Protein AF-Q2SE18-F1 (afdb_monomer)

pLDDT: mean 70.09, std 22.07, range [22.69, 97.19]

Secondary structure (DSSP, 8-state):
--------------------------TTTGGGS--EEEEEEEEETTS-B-TT-EEEEEETTT--EEEEE--TTSEEEEEEE-S-EEEEEESPPP-HHHHHHHHHHHHHHHHHHHHHHHHHHHHHHHHHHTS-HHHHHHHHHHHHHHHTTSS---SSSTTS---SS--HHHHHHHHHHHHHTS-BTTB-HHHHHHHHHS-HHHHHHHHHHTTS-TTT--HHHHHHHHHHHHHHHT-HHHHHHHHHHHHHHHHHS-TTTGGGPPP--HHHHHHHHHHHHHTTT---SSS-TTTGGGHHHHHHHHHHHHHHHHHHHHHHT-EEEEEETTSEEEEEEPPPPP-PPPPTTSS-S---S---S--PPPP---------------PPP-----TTSEEE--SS---TTSSPEEEE-GGG-EEEE-SSTTEEEEESSSS-EEEEEEEETTEEEEEE--B-TTS-EEEETTS--HHHHHHHHHHHHHHHHH-TT---SEEEEE--HHHHHHHHHHHHHHHHT-TT--S-HHHHHHHHHHTSHHHHHHHHTT--EEEEEEEEEEEEEEEETTS-EEEEEEEEEEEEEEEE---

Sequence (583 aa):
MSGKSDAIDAKAESQSGNVDDLAGACPLQKALEDKHTLDLLCELQNSQPAAGLPYKVTVVTDGSVHTGVLGSDGAAKLSDLPASEVEAEFGEAPDEAAISAARGQIASALEEILKEEKEEAAKRDEEFSKLNILQKKTDLENRVAKGIFDAGVGMLEFLDNVLELASPTEVLNRAIKTSWESYNTETDDWKSDFIKNFDKSNHDALVKALGFDPNMVTPELIAEAQEIASFIYEDEETQTILASFAKEFATSQHITELAEFAGGGAFEIVLAALLASATGGVGAAGMAVSKARLMPKLAKLGELLRNLAKQLKKKYRFIKKKGSTNGSVEAKLNKPASVEAPSISEVTDGETVAEVSGVEPSSDLIYGSGSGGSNKLGEPPQNKVTTKDFELLHKKGKDTSELESVVVSKEDLIIKEMGDPRDIEVKIDDKNVLGNIAVYDHGPEFVIENITDDEKVIRLKDSESITDFFLELGIDKYKSIMGVDVDPPNMNGSLMSKNSDNFKREYIAIKLNNSEGFLDEGEAMREAIKKMSFGRARERLGYSEFDFEVFKKEDVYIKMKDGSVEVVEDVPSKFRIISKKPQ

Solvent-accessible surface area (backbone atoms only — not comparable to full-atom values): 33297 Å² total; per-residue (Å²): 135,87,88,79,90,81,88,87,83,89,82,88,83,88,82,89,77,81,92,87,84,78,95,66,78,60,76,80,66,67,74,75,69,61,64,21,36,34,41,38,39,33,26,34,73,87,69,44,51,39,45,63,41,37,35,39,36,37,34,68,82,81,64,49,75,48,74,54,57,22,36,86,76,6,32,43,77,48,67,77,35,68,86,34,48,31,42,39,33,36,34,58,80,55,58,65,67,59,43,53,51,37,51,52,52,44,50,53,52,50,49,53,52,46,51,57,42,42,54,49,24,51,53,46,50,57,56,49,67,73,41,52,73,67,53,43,47,49,52,41,49,53,39,50,65,46,27,78,72,28,27,25,71,39,55,68,56,76,77,60,82,83,74,102,54,88,42,56,52,52,54,46,36,49,18,47,58,68,12,56,72,62,51,50,97,88,57,68,63,21,49,58,43,26,50,73,56,49,51,70,68,55,49,44,49,42,34,44,52,62,12,33,40,48,91,66,54,53,66,65,56,55,44,50,25,50,55,38,27,16,46,39,70,74,30,66,70,59,43,52,49,50,52,50,46,42,53,52,44,65,75,39,50,38,86,63,50,48,59,33,33,48,36,84,46,66,50,50,55,41,37,53,13,39,52,22,35,74,34,73,49,70,38,52,81,29,49,50,78,87,56,58,77,49,23,65,56,31,17,51,43,20,54,43,50,54,54,37,30,56,43,45,52,34,43,54,48,39,45,79,46,74,42,42,50,71,38,68,42,78,48,71,38,66,70,71,63,82,67,70,64,84,53,93,79,73,77,77,72,88,76,74,99,76,80,93,73,93,78,86,88,81,87,86,86,88,82,90,81,85,90,83,85,92,85,85,91,75,88,69,81,78,78,73,57,45,65,84,46,43,43,80,65,61,97,81,67,77,71,67,89,76,39,55,71,45,74,42,52,79,86,57,48,45,77,40,75,48,99,49,88,52,28,37,41,38,21,65,50,102,78,35,59,38,34,39,34,40,50,49,98,68,18,30,36,39,40,59,42,57,52,38,89,86,59,31,35,61,41,40,72,80,77,52,50,67,62,47,55,52,54,52,52,33,50,54,50,38,12,74,74,74,35,86,87,46,76,63,67,26,53,33,32,44,66,40,72,70,54,35,52,54,35,44,40,39,33,47,27,49,52,72,63,37,81,86,65,82,63,55,71,70,57,42,49,46,57,16,38,52,76,34,72,72,32,44,45,34,41,76,74,48,27,66,43,70,48,74,51,78,77,38,60,41,70,43,45,30,37,36,79,89,68,50,76,47,77,45,70,75,37,74,68,38,44,41,40,42,22,23,54,77,131

Organism: Hahella chejuensis (strain KCTC 2396) (NCBI:txid349521)

Foldseek 3Di:
DDDDDDDDDDDDDDDDDDDDDDPPDDPVVVQQPPKFKEKEAEAAPVRQAPFQWKKWKAFPPPRDIDIDGAHNRNMDMDIRDGWGKMKMKTFDDFPVVLLVVLLVVLLVLLVVVLVVLLVVLVVVCVVLVPDDPVRNVVLLVVLLVLLQQFFADADVCLVFDDDDDCDLLNLLLVLLVQLCVVDTLRDPSSLVSSLVSQDLVSQCRVCSRRQFHSVQDDSSLLVVLQLLLLLQVVVVSSQVSQVVSQVSSCVSHHPSCNSNHHHRDSSSLLSQLSSLQSNVLPGRPRHDPVCSVCSVSSNVSNVSSSSSSVSSSSVQRIDIDMDTTNYYDYYYRYDGDGDRDDDSPPPPDDDDPPPPPDDDDDDDDDDYDDDDDDDDDDPDPPPQFALVQKDFDDPDDDDLVPAAADEDAPVLWDWDQDPDNQKIWIANDPQGTQWIWGADLQFIETDGHQAGPVGYGYDYPPNDDPLLVRQVVRQCSNCVVVHVPDGHQKYKYKDDDVRLVQLLSQLVSLVVNPVVPPDDSQRSSLRSCCPDPNQVSCVVVQQNDKDKDQDDFGWIWMQGPVRDIDIDGGRRRIIMIITGHDD

Structure (mmCIF, N/CA/C/O backbone):
data_AF-Q2SE18-F1
#
_entry.id   AF-Q2SE18-F1
#
loop_
_atom_site.group_PDB
_atom_site.id
_atom_site.type_symbol
_atom_site.label_atom_id
_atom_site.label_alt_id
_atom_site.label_comp_id
_atom_site.label_asym_id
_atom_site.label_entity_id
_atom_site.label_seq_id
_atom_site.pdbx_PDB_ins_code
_atom_site.Cartn_x
_atom_site.Cartn_y
_atom_site.Cartn_z
_atom_site.occupancy
_atom_site.B_iso_or_equiv
_atom_site.auth_seq_id
_atom_site.auth_comp_id
_atom_site.auth_asym_id
_atom_site.auth_atom_id
_atom_site.pdbx_PDB_model_num
ATOM 1 N N . MET A 1 1 ? -8.533 25.239 -79.981 1.00 34.03 1 MET A N 1
ATOM 2 C CA . MET A 1 1 ? -8.960 24.356 -81.088 1.00 34.03 1 MET A CA 1
ATOM 3 C C . MET A 1 1 ? -7.981 24.520 -82.236 1.00 34.03 1 MET A C 1
ATOM 5 O O . MET A 1 1 ? -7.644 25.649 -82.552 1.00 34.03 1 MET A O 1
ATOM 9 N N . SER A 1 2 ? -7.590 23.392 -82.831 1.00 35.59 2 SER A N 1
ATOM 10 C CA . SER A 1 2 ? -6.706 23.224 -83.994 1.00 35.59 2 SER A CA 1
ATOM 11 C C . SER A 1 2 ? -5.210 23.461 -83.764 1.00 35.59 2 SER A C 1
ATOM 13 O O . SER A 1 2 ? -4.740 24.590 -83.707 1.00 35.59 2 SER A O 1
ATOM 15 N N . GLY A 1 3 ? -4.474 22.352 -83.664 1.00 32.09 3 GLY A N 1
ATOM 16 C CA . GLY A 1 3 ? -3.020 22.306 -83.787 1.00 32.09 3 GLY A CA 1
ATOM 17 C C . GLY A 1 3 ? -2.552 21.894 -85.187 1.00 32.09 3 GLY A C 1
ATOM 18 O O . GLY A 1 3 ? -3.377 21.660 -86.070 1.00 32.09 3 GLY A O 1
ATOM 19 N N . LYS A 1 4 ? -1.223 21.814 -85.332 1.00 33.81 4 LYS A N 1
ATOM 20 C CA . LYS A 1 4 ? -0.371 20.967 -86.209 1.00 33.81 4 LYS A CA 1
ATOM 21 C C . LYS A 1 4 ? 1.010 21.651 -86.265 1.00 33.81 4 LYS A C 1
ATOM 23 O O . LYS A 1 4 ? 1.062 22.854 -86.473 1.00 33.81 4 LYS A O 1
ATOM 28 N N . SER A 1 5 ? 2.091 21.022 -85.797 1.00 30.45 5 SER A N 1
ATOM 29 C CA . SER A 1 5 ? 2.875 19.962 -86.466 1.00 30.45 5 SER A CA 1
ATOM 30 C C . SER A 1 5 ? 3.482 20.463 -87.778 1.00 30.45 5 SER A C 1
ATOM 32 O O . SER A 1 5 ? 2.752 20.628 -88.747 1.00 30.45 5 SER A O 1
ATOM 34 N N . ASP A 1 6 ? 4.778 20.782 -87.797 1.00 31.67 6 ASP A N 1
ATOM 35 C CA . ASP A 1 6 ? 5.814 19.894 -88.351 1.00 31.67 6 ASP A CA 1
ATOM 36 C C . ASP A 1 6 ? 7.184 20.593 -88.415 1.00 31.67 6 ASP A C 1
ATOM 38 O O . ASP A 1 6 ? 7.302 21.792 -88.660 1.00 31.67 6 ASP A O 1
ATOM 42 N N . ALA A 1 7 ? 8.210 19.794 -88.123 1.00 35.56 7 ALA A N 1
ATOM 43 C CA . ALA A 1 7 ? 9.632 20.096 -88.215 1.00 35.56 7 ALA A CA 1
ATOM 44 C C . ALA A 1 7 ? 10.076 20.382 -89.663 1.00 35.56 7 ALA A C 1
ATOM 46 O O . ALA A 1 7 ? 9.323 20.084 -90.584 1.00 35.56 7 ALA A O 1
ATOM 47 N N . ILE A 1 8 ? 11.311 20.882 -89.851 1.00 30.02 8 ILE A N 1
ATOM 48 C CA . ILE A 1 8 ? 12.308 20.357 -90.815 1.00 30.02 8 ILE A CA 1
ATOM 49 C C . ILE A 1 8 ? 13.600 21.211 -90.813 1.00 30.02 8 ILE A C 1
ATOM 51 O O . ILE A 1 8 ? 13.575 22.433 -90.928 1.00 30.02 8 ILE A O 1
ATOM 55 N N . ASP A 1 9 ? 14.704 20.469 -90.703 1.00 30.05 9 ASP A N 1
ATOM 56 C CA . ASP A 1 9 ? 16.079 20.646 -91.188 1.00 30.05 9 ASP A CA 1
ATOM 57 C C . ASP A 1 9 ? 17.045 21.719 -90.663 1.00 30.05 9 ASP A C 1
ATOM 59 O O . ASP A 1 9 ? 17.096 22.876 -91.074 1.00 30.05 9 ASP A O 1
ATOM 63 N N . ALA A 1 10 ? 17.983 21.183 -89.877 1.00 31.09 10 ALA A N 1
ATOM 64 C CA . ALA A 1 10 ? 19.371 21.595 -89.784 1.00 31.09 10 ALA A CA 1
ATOM 65 C C . ALA A 1 10 ? 20.212 21.079 -90.975 1.00 31.09 10 ALA A C 1
ATOM 67 O O . ALA A 1 10 ? 20.102 19.922 -91.383 1.00 31.09 10 ALA A O 1
ATOM 68 N N . LYS A 1 11 ? 21.147 21.914 -91.447 1.00 30.80 11 LYS A N 1
ATOM 69 C CA . LYS A 1 11 ? 22.399 21.527 -92.128 1.00 30.80 11 LYS A CA 1
ATOM 70 C C . LYS A 1 11 ? 23.407 22.662 -91.882 1.00 30.80 11 LYS A C 1
ATOM 72 O O . LYS A 1 11 ? 23.188 23.775 -92.336 1.00 30.80 11 LYS A O 1
ATOM 77 N N . ALA A 1 12 ? 24.277 22.520 -90.885 1.00 29.22 12 ALA A N 1
ATOM 78 C CA . ALA A 1 12 ? 25.646 22.003 -90.978 1.00 29.22 12 ALA A CA 1
ATOM 79 C C . ALA A 1 12 ? 26.629 22.987 -91.636 1.00 29.22 12 ALA A C 1
ATOM 81 O O . ALA A 1 12 ? 26.709 23.063 -92.857 1.00 29.22 12 ALA A O 1
ATOM 82 N N . GLU A 1 13 ? 27.454 23.626 -90.806 1.00 30.12 13 GLU A N 1
ATOM 83 C CA . GLU A 1 13 ? 28.823 23.991 -91.164 1.00 30.12 13 GLU A CA 1
ATOM 84 C C . GLU A 1 13 ? 29.761 23.477 -90.071 1.00 30.12 13 GLU A C 1
ATOM 86 O O . GLU A 1 13 ? 29.653 23.814 -88.894 1.00 30.12 13 GLU A O 1
ATOM 91 N N . SER A 1 14 ? 30.643 22.576 -90.492 1.00 29.00 14 SER A N 1
ATOM 92 C CA . SER A 1 14 ? 31.738 22.015 -89.721 1.00 29.00 14 SER A CA 1
ATOM 93 C C . SER A 1 14 ? 32.916 22.982 -89.712 1.00 29.00 14 SER A C 1
ATOM 95 O O . SER A 1 14 ? 33.366 23.386 -90.787 1.00 29.00 14 SER A O 1
ATOM 97 N N . GLN A 1 15 ? 33.521 23.217 -88.551 1.00 30.86 15 GLN A N 1
ATOM 98 C CA . GLN A 1 15 ? 34.961 23.447 -88.494 1.00 30.86 15 GLN A CA 1
ATOM 99 C C . GLN A 1 15 ? 35.594 22.577 -87.413 1.00 30.86 15 GLN A C 1
ATOM 101 O O . GLN A 1 15 ? 35.163 22.518 -86.267 1.00 30.86 15 GLN A O 1
ATOM 106 N N . SER A 1 16 ? 36.596 21.851 -87.888 1.00 31.84 16 SER A N 1
ATOM 107 C CA . SER A 1 16 ? 37.464 20.894 -87.230 1.00 31.84 16 SER A CA 1
ATOM 108 C C . SER A 1 16 ? 38.413 21.549 -86.230 1.00 31.84 16 SER A C 1
ATOM 110 O O . SER A 1 16 ? 39.055 22.546 -86.559 1.00 31.84 16 SER A O 1
ATOM 112 N N . GLY A 1 17 ? 38.618 20.894 -85.091 1.00 30.86 17 GLY A N 1
ATOM 113 C CA . GLY A 1 17 ? 39.762 21.131 -84.216 1.00 30.86 17 GLY A CA 1
ATOM 114 C C . GLY A 1 17 ? 39.850 20.070 -83.121 1.00 30.86 17 GLY A C 1
ATOM 115 O O . GLY A 1 17 ? 39.008 20.071 -82.233 1.00 30.86 17 GLY A O 1
ATOM 116 N N . ASN A 1 18 ? 40.826 19.162 -83.271 1.00 32.34 18 ASN A N 1
ATOM 117 C CA . ASN A 1 18 ? 41.498 18.282 -82.289 1.00 32.34 18 ASN A CA 1
ATOM 118 C C . ASN A 1 18 ? 40.943 18.334 -80.851 1.00 32.34 18 ASN A C 1
ATOM 120 O O . ASN A 1 18 ? 40.978 19.386 -80.226 1.00 32.34 18 ASN A O 1
ATOM 124 N N . VAL A 1 19 ? 40.350 17.277 -80.285 1.00 39.88 19 VAL A N 1
ATOM 125 C CA . VAL A 1 19 ? 40.948 15.983 -79.867 1.00 39.88 19 VAL A CA 1
ATOM 126 C C . VAL A 1 19 ? 42.275 16.163 -79.125 1.00 39.88 19 VAL A C 1
ATOM 128 O O . VAL A 1 19 ? 43.326 16.198 -79.754 1.00 39.88 19 VAL A O 1
ATOM 131 N N . ASP A 1 20 ? 42.145 16.336 -77.807 1.00 38.69 20 ASP A N 1
ATOM 132 C CA . ASP A 1 20 ? 43.075 15.993 -76.713 1.00 38.69 20 ASP A CA 1
ATOM 133 C C . ASP A 1 20 ? 43.130 17.108 -75.663 1.00 38.69 20 ASP A C 1
ATOM 135 O O . ASP A 1 20 ? 44.089 17.865 -75.586 1.00 38.69 20 ASP A O 1
ATOM 139 N N . ASP A 1 21 ? 42.065 17.232 -74.872 1.00 40.44 21 ASP A N 1
ATOM 140 C CA . ASP A 1 21 ? 42.146 17.384 -73.415 1.00 40.44 21 ASP A CA 1
ATOM 141 C C . ASP A 1 21 ? 40.728 17.417 -72.832 1.00 40.44 21 ASP A C 1
ATOM 143 O O . ASP A 1 21 ? 39.767 17.697 -73.544 1.00 40.44 21 ASP A O 1
ATOM 147 N N . LEU A 1 22 ? 40.608 17.174 -71.526 1.00 37.28 22 LEU A N 1
ATOM 148 C CA . LEU A 1 22 ? 39.368 17.082 -70.731 1.00 37.28 22 LEU A CA 1
ATOM 149 C C . LEU A 1 22 ? 38.797 15.664 -70.570 1.00 37.28 22 LEU A C 1
ATOM 151 O O . LEU A 1 22 ? 37.601 15.412 -70.712 1.00 37.28 22 LEU A O 1
ATOM 155 N N . ALA A 1 23 ? 39.641 14.770 -70.054 1.00 42.19 23 ALA A N 1
ATOM 156 C CA . ALA A 1 23 ? 39.203 13.841 -69.013 1.00 42.19 23 ALA A CA 1
ATOM 157 C C . ALA A 1 23 ? 38.826 14.635 -67.740 1.00 42.19 23 ALA A C 1
ATOM 159 O O . ALA A 1 23 ? 39.542 14.643 -66.744 1.00 42.19 23 ALA A O 1
ATOM 160 N N . GLY A 1 24 ? 37.708 15.357 -67.795 1.00 37.97 24 GLY A N 1
ATOM 161 C CA . GLY A 1 24 ? 37.072 15.999 -66.651 1.00 37.97 24 GLY A CA 1
ATOM 162 C C . GLY A 1 24 ? 35.844 15.195 -66.259 1.00 37.97 24 GLY A C 1
ATOM 163 O O . GLY A 1 24 ? 34.726 15.582 -66.587 1.00 37.97 24 GLY A O 1
ATOM 164 N N . ALA A 1 25 ? 36.050 14.046 -65.609 1.00 37.94 25 ALA A N 1
ATOM 165 C CA . ALA A 1 25 ? 34.957 13.311 -64.986 1.00 37.94 25 ALA A CA 1
ATOM 166 C C . ALA A 1 25 ? 34.200 14.261 -64.043 1.00 37.94 25 ALA A C 1
ATOM 168 O O . ALA A 1 25 ? 34.793 14.895 -63.168 1.00 37.94 25 ALA A O 1
ATOM 169 N N . CYS A 1 26 ? 32.895 14.386 -64.268 1.00 35.38 26 CYS A N 1
ATOM 170 C CA . CYS A 1 26 ? 31.994 15.202 -63.469 1.00 35.38 26 CYS A CA 1
ATOM 171 C C . CYS A 1 26 ? 32.132 14.827 -61.973 1.00 35.38 26 CYS A C 1
ATOM 173 O O . CYS A 1 26 ? 32.030 13.640 -61.649 1.00 35.38 26 CYS A O 1
ATOM 175 N N . PRO A 1 27 ? 32.314 15.786 -61.040 1.00 45.44 27 PRO A N 1
ATOM 176 C CA . PRO A 1 27 ? 32.436 15.496 -59.604 1.00 45.44 27 PRO A CA 1
ATOM 177 C C . PRO A 1 27 ? 31.216 14.774 -59.009 1.00 45.44 27 PRO A C 1
ATOM 179 O O . PRO A 1 27 ? 31.317 14.158 -57.954 1.00 45.44 27 PRO A O 1
ATOM 182 N N . LEU A 1 28 ? 30.075 14.809 -59.704 1.00 43.00 28 LEU A N 1
ATOM 183 C CA . LEU A 1 28 ? 28.833 14.146 -59.303 1.00 43.00 28 LEU A CA 1
ATOM 184 C C . LEU A 1 28 ? 28.820 12.631 -59.542 1.00 43.00 28 LEU A C 1
ATOM 186 O O . LEU A 1 28 ? 27.949 11.957 -59.006 1.00 43.00 28 LEU A O 1
ATOM 190 N N . GLN A 1 29 ? 29.768 12.078 -60.304 1.00 40.28 29 GLN A N 1
ATOM 191 C CA . GLN A 1 29 ? 29.833 10.632 -60.556 1.00 40.28 29 GLN A CA 1
ATOM 192 C C . GLN A 1 29 ? 30.810 9.903 -59.626 1.00 40.28 29 GLN A C 1
ATOM 194 O O . GLN A 1 29 ? 30.712 8.694 -59.469 1.00 40.28 29 GLN A O 1
ATOM 199 N N . LYS A 1 30 ? 31.705 10.639 -58.951 1.00 4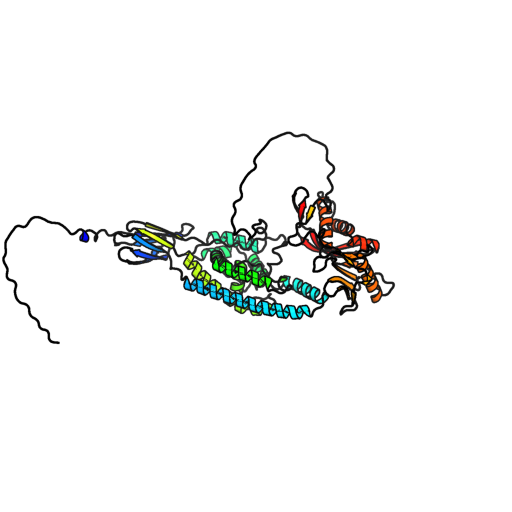0.31 30 LYS A N 1
ATOM 200 C CA . LYS A 1 30 ? 32.678 10.078 -58.000 1.00 40.31 30 LYS A CA 1
ATOM 201 C C . LYS A 1 30 ? 32.154 9.987 -56.560 1.00 40.31 30 LYS A C 1
ATOM 203 O O . LYS A 1 30 ? 32.748 9.297 -55.748 1.00 40.31 30 LYS A O 1
ATOM 208 N N . ALA A 1 31 ? 31.031 10.643 -56.257 1.00 44.34 31 ALA A N 1
ATOM 209 C CA . ALA A 1 31 ? 30.333 10.526 -54.972 1.00 44.34 31 ALA A CA 1
ATOM 210 C C . ALA A 1 31 ? 29.374 9.314 -54.901 1.00 44.34 31 ALA A C 1
ATOM 212 O O . ALA A 1 31 ? 28.753 9.087 -53.870 1.00 44.34 31 ALA A O 1
ATOM 213 N N . LEU A 1 32 ? 29.239 8.550 -55.994 1.00 46.44 32 LEU A N 1
ATOM 214 C CA . LEU A 1 32 ? 28.319 7.412 -56.127 1.00 46.44 32 LEU A CA 1
ATOM 215 C C . LEU A 1 32 ? 28.991 6.036 -55.943 1.00 46.44 32 LEU A C 1
ATOM 217 O O . LEU A 1 32 ? 28.312 5.022 -56.077 1.00 46.44 32 LEU A O 1
ATOM 221 N N . GLU A 1 33 ? 30.292 5.975 -55.631 1.00 50.16 33 GLU A N 1
ATOM 222 C CA . GLU A 1 33 ? 31.029 4.700 -55.505 1.00 50.16 33 GLU A CA 1
ATOM 223 C C . GLU A 1 33 ? 31.649 4.423 -54.127 1.00 50.16 33 GLU A C 1
ATOM 225 O O . GLU A 1 33 ? 32.051 3.285 -53.879 1.00 50.16 33 GLU A O 1
ATOM 230 N N . ASP A 1 34 ? 31.650 5.379 -53.194 1.00 62.16 34 ASP A N 1
ATOM 231 C CA . ASP A 1 34 ? 32.067 5.104 -51.815 1.00 62.16 34 ASP A CA 1
ATOM 232 C C . ASP A 1 34 ? 30.908 4.441 -51.059 1.00 62.16 34 ASP A C 1
ATOM 234 O O . ASP A 1 34 ? 30.112 5.074 -50.367 1.00 62.16 34 ASP A O 1
ATOM 238 N N . LYS A 1 35 ? 30.788 3.125 -51.248 1.00 81.00 35 LYS A N 1
ATOM 239 C CA . LYS A 1 35 ? 29.890 2.259 -50.482 1.00 81.00 35 LYS A CA 1
ATOM 240 C C . LYS A 1 35 ? 30.351 2.232 -49.032 1.00 81.00 35 LYS A C 1
ATOM 242 O O . LYS A 1 35 ? 31.395 1.661 -48.718 1.00 81.00 35 LYS A O 1
ATOM 247 N N . HIS A 1 36 ? 29.570 2.838 -48.153 1.00 91.50 36 HIS A N 1
ATOM 248 C CA . HIS A 1 36 ? 29.838 2.835 -46.727 1.00 91.50 36 HIS A CA 1
ATOM 249 C C . HIS A 1 36 ? 29.135 1.666 -46.029 1.00 91.50 36 HIS A C 1
ATOM 251 O O . HIS A 1 36 ? 28.137 1.119 -46.510 1.00 91.50 36 HIS A O 1
ATOM 257 N N . THR A 1 37 ? 29.652 1.297 -44.861 1.00 93.69 37 THR A N 1
ATOM 258 C CA . THR A 1 37 ? 29.020 0.333 -43.950 1.00 93.69 37 THR A CA 1
ATOM 259 C C . THR A 1 37 ? 28.543 1.022 -42.682 1.00 93.69 37 THR A C 1
ATOM 261 O O . THR A 1 37 ? 29.064 2.067 -42.319 1.00 93.69 37 THR A O 1
ATOM 264 N N . LEU A 1 38 ? 27.586 0.447 -41.969 1.00 96.12 38 LEU A N 1
ATOM 265 C CA . LEU A 1 38 ? 27.202 0.900 -40.635 1.00 96.12 38 LEU A CA 1
ATOM 266 C C . LEU A 1 38 ? 27.109 -0.315 -39.724 1.00 96.12 38 LEU A C 1
ATOM 268 O O . LEU A 1 38 ? 26.364 -1.248 -40.030 1.00 96.12 38 LEU A O 1
ATOM 272 N N . ASP A 1 39 ? 27.844 -0.277 -38.621 1.00 96.50 39 ASP A N 1
ATOM 273 C CA . ASP A 1 39 ? 27.734 -1.281 -37.572 1.00 96.50 39 ASP A CA 1
ATOM 274 C C . ASP A 1 39 ? 26.737 -0.776 -36.512 1.00 96.50 39 ASP A C 1
ATOM 276 O O . ASP A 1 39 ? 26.761 0.384 -36.098 1.00 96.50 39 ASP A O 1
ATOM 280 N N . LEU A 1 40 ? 25.806 -1.636 -36.114 1.00 97.19 40 LEU A N 1
ATOM 281 C CA . LEU A 1 40 ? 24.845 -1.399 -35.042 1.00 97.19 40 LEU A CA 1
ATOM 282 C C . LEU A 1 40 ? 25.163 -2.370 -33.916 1.00 97.19 40 LEU A C 1
ATOM 284 O O . LEU A 1 40 ? 25.299 -3.565 -34.176 1.00 97.19 40 LEU A O 1
ATOM 288 N N . LEU A 1 41 ? 25.225 -1.874 -32.685 1.00 95.69 41 LEU A N 1
ATOM 289 C CA . LEU A 1 41 ? 25.417 -2.692 -31.493 1.00 95.69 41 LEU A CA 1
ATOM 290 C C . LEU A 1 41 ? 24.429 -2.254 -30.417 1.00 95.69 41 LEU A C 1
ATOM 292 O O . LEU A 1 41 ? 24.335 -1.067 -30.096 1.00 95.69 41 LEU A O 1
ATOM 296 N N . CYS A 1 42 ? 23.706 -3.208 -29.841 1.00 94.00 42 CYS A N 1
ATOM 297 C CA . CYS A 1 42 ? 22.885 -2.950 -28.672 1.00 94.00 42 CYS A CA 1
ATOM 298 C C . CYS A 1 42 ? 23.104 -4.003 -27.590 1.00 94.00 42 CYS A C 1
ATOM 300 O O . CYS A 1 42 ? 22.991 -5.208 -27.822 1.00 94.00 42 CYS A O 1
ATOM 302 N N . GLU A 1 43 ? 23.382 -3.516 -26.386 1.00 92.69 43 GLU A N 1
ATOM 303 C CA . GLU A 1 43 ? 23.534 -4.328 -25.186 1.00 92.69 43 GLU A CA 1
ATOM 304 C C . GLU A 1 43 ? 22.424 -4.031 -24.176 1.00 92.69 43 GLU A C 1
ATOM 306 O O . GLU A 1 43 ? 21.824 -2.956 -24.150 1.00 92.69 43 GLU A O 1
ATOM 311 N N . LEU A 1 44 ? 22.180 -4.990 -23.295 1.00 87.31 44 LEU A N 1
ATOM 312 C CA . LEU A 1 44 ? 21.359 -4.840 -22.103 1.00 87.31 44 LEU A CA 1
ATOM 313 C C . LEU A 1 44 ? 22.176 -4.175 -20.984 1.00 87.31 44 LEU A C 1
ATOM 315 O O . LEU A 1 44 ? 23.404 -4.072 -21.048 1.00 87.31 44 LEU A O 1
ATOM 319 N N . GLN A 1 45 ? 21.519 -3.733 -19.909 1.00 82.25 45 GLN A N 1
ATOM 320 C CA . GLN A 1 45 ? 22.203 -3.053 -18.803 1.00 82.25 45 GLN A CA 1
ATOM 321 C C . GLN A 1 45 ? 23.338 -3.887 -18.178 1.00 82.25 45 GLN A C 1
ATOM 323 O O . GLN A 1 45 ? 24.375 -3.335 -17.797 1.00 82.25 45 GLN A O 1
ATOM 328 N N . ASN A 1 46 ? 23.163 -5.209 -18.133 1.00 79.12 46 ASN A N 1
ATOM 329 C CA . ASN A 1 46 ? 24.133 -6.194 -17.649 1.00 79.12 46 ASN A CA 1
ATOM 330 C C . ASN A 1 46 ? 25.219 -6.562 -18.689 1.00 79.12 46 ASN A C 1
ATOM 332 O O . ASN A 1 46 ? 25.955 -7.522 -18.476 1.00 79.12 46 ASN A O 1
ATOM 336 N N . SER A 1 47 ? 25.313 -5.822 -19.803 1.00 84.94 47 SER A N 1
ATOM 337 C CA . SER A 1 47 ? 26.241 -6.055 -20.920 1.00 84.94 47 SER A CA 1
ATOM 338 C C . SER A 1 47 ? 26.051 -7.382 -21.661 1.00 84.94 47 SER A C 1
ATOM 340 O O . SER A 1 47 ? 26.920 -7.810 -22.417 1.00 84.94 47 SER A O 1
ATOM 342 N N . GLN A 1 48 ? 24.898 -8.035 -21.493 1.00 87.69 48 GLN A N 1
ATOM 343 C CA . GLN A 1 48 ? 24.493 -9.107 -22.397 1.00 87.69 48 GLN A CA 1
ATOM 344 C C . GLN A 1 48 ? 23.993 -8.537 -23.733 1.00 87.69 48 GLN A C 1
ATOM 346 O O . GLN A 1 48 ? 23.463 -7.424 -23.762 1.00 87.69 48 GLN A O 1
ATOM 351 N N . PRO A 1 49 ? 24.103 -9.290 -24.838 1.00 90.69 49 PRO A N 1
ATOM 352 C CA . PRO A 1 49 ? 23.616 -8.823 -26.128 1.00 90.69 49 PRO A CA 1
ATOM 353 C C . PRO A 1 49 ? 22.090 -8.693 -26.184 1.00 90.69 49 PRO A C 1
ATOM 355 O O . PRO A 1 49 ? 21.378 -9.604 -25.758 1.00 90.69 49 PRO A O 1
ATOM 358 N N . ALA A 1 50 ? 21.574 -7.613 -26.782 1.00 90.75 50 ALA A N 1
ATOM 359 C CA . ALA A 1 50 ? 20.139 -7.437 -27.039 1.00 90.75 50 ALA A CA 1
ATOM 360 C C . ALA A 1 50 ? 19.694 -8.234 -28.284 1.00 90.75 50 ALA A C 1
ATOM 362 O O . ALA A 1 50 ? 19.258 -7.681 -29.297 1.00 90.75 50 ALA A O 1
ATOM 363 N N . ALA A 1 51 ? 19.875 -9.553 -28.235 1.00 91.75 51 ALA A N 1
ATOM 364 C CA . ALA A 1 51 ? 19.624 -10.442 -29.361 1.00 91.75 51 ALA A CA 1
ATOM 365 C C . ALA A 1 51 ? 18.152 -10.421 -29.804 1.00 91.75 51 ALA A C 1
ATOM 367 O O . ALA A 1 51 ? 17.242 -10.511 -28.985 1.00 91.75 51 ALA A O 1
ATOM 368 N N . GLY A 1 52 ? 17.913 -10.336 -31.115 1.00 90.62 52 GLY A N 1
ATOM 369 C CA . GLY A 1 52 ? 16.562 -10.325 -31.684 1.00 90.62 52 GLY A CA 1
ATOM 370 C C . GLY A 1 52 ? 15.810 -8.994 -31.561 1.00 90.62 52 GLY A C 1
ATOM 371 O O . GLY A 1 52 ? 14.688 -8.901 -32.060 1.00 90.62 52 GLY A O 1
ATOM 372 N N . LEU A 1 53 ? 16.408 -7.957 -30.960 1.00 92.69 53 LEU A N 1
ATOM 373 C CA . LEU A 1 53 ? 15.800 -6.628 -30.882 1.00 92.69 53 LEU A CA 1
ATOM 374 C C . LEU A 1 53 ? 15.634 -6.042 -32.299 1.00 92.69 53 LEU A C 1
ATOM 376 O O . LEU A 1 53 ? 16.598 -6.048 -33.073 1.00 92.69 53 LEU A O 1
ATOM 380 N N . PRO A 1 54 ? 14.448 -5.536 -32.680 1.00 95.06 54 PRO A N 1
ATOM 381 C CA . PRO A 1 54 ? 14.268 -4.901 -33.978 1.00 95.06 54 PRO A CA 1
ATOM 382 C C . PRO A 1 54 ? 15.052 -3.588 -34.058 1.00 95.06 54 PRO A C 1
ATOM 384 O O . PRO A 1 54 ? 15.214 -2.890 -33.059 1.00 95.06 54 PRO A O 1
ATOM 387 N N . TYR A 1 55 ? 15.509 -3.229 -35.254 1.00 96.25 55 TYR A N 1
ATOM 388 C CA . TYR A 1 55 ? 16.100 -1.923 -35.528 1.00 96.25 55 TYR A CA 1
ATOM 389 C C . TYR A 1 55 ? 15.503 -1.292 -36.784 1.00 96.25 55 TYR A C 1
ATOM 391 O O . TYR A 1 55 ? 15.031 -1.977 -37.699 1.00 96.25 55 TYR A O 1
ATOM 399 N N . LYS A 1 56 ? 15.593 0.035 -36.850 1.00 96.94 56 LYS A N 1
ATOM 400 C CA . LYS A 1 56 ? 15.284 0.841 -38.026 1.00 96.94 56 LYS A CA 1
ATOM 401 C C . LYS A 1 56 ? 16.333 1.937 -38.188 1.00 96.94 56 LYS A C 1
ATOM 403 O O . LYS A 1 56 ? 16.558 2.720 -37.278 1.00 96.94 56 LYS A O 1
ATOM 408 N N . VAL A 1 57 ? 16.961 2.020 -39.353 1.00 96.75 57 VAL A N 1
ATOM 409 C CA . VAL A 1 57 ? 17.932 3.063 -39.698 1.00 96.75 57 VAL A CA 1
ATOM 410 C C . VAL A 1 57 ? 17.354 3.920 -40.810 1.00 96.75 57 VAL A C 1
ATOM 412 O O . VAL A 1 57 ? 16.986 3.396 -41.856 1.00 96.75 57 VAL A O 1
ATOM 415 N N . THR A 1 58 ? 17.285 5.229 -40.582 1.00 96.62 58 THR A N 1
ATOM 416 C CA . THR A 1 58 ? 16.896 6.223 -41.588 1.00 96.62 58 THR A CA 1
ATOM 417 C C . THR A 1 58 ? 18.135 6.994 -42.023 1.00 96.62 58 THR A C 1
ATOM 419 O O . THR A 1 58 ? 18.808 7.609 -41.195 1.00 96.62 58 THR A O 1
ATOM 422 N N . VAL A 1 59 ? 18.450 6.961 -43.313 1.00 95.38 59 VAL A N 1
ATOM 423 C CA . VAL A 1 59 ? 19.568 7.705 -43.900 1.00 95.38 59 VAL A CA 1
ATOM 424 C C . VAL A 1 59 ? 19.116 9.138 -44.178 1.00 95.38 59 VAL A C 1
ATOM 426 O O . VAL A 1 59 ? 18.107 9.363 -44.842 1.00 95.38 59 VAL A O 1
ATOM 429 N N . VAL A 1 60 ? 19.840 10.128 -43.651 1.00 92.81 60 VAL A N 1
ATOM 430 C CA . VAL A 1 60 ? 19.396 11.535 -43.668 1.00 92.81 60 VAL A CA 1
ATOM 431 C C . VAL A 1 60 ? 19.411 12.141 -45.076 1.00 92.81 60 VAL A C 1
ATOM 433 O O . VAL A 1 60 ? 18.545 12.951 -45.400 1.00 92.81 60 VAL A O 1
ATOM 436 N N . THR A 1 61 ? 20.377 11.772 -45.919 1.00 89.00 61 THR A N 1
ATOM 437 C CA . THR A 1 61 ? 20.568 12.396 -47.239 1.00 89.00 61 THR A CA 1
ATOM 438 C C . THR A 1 61 ? 19.520 12.001 -48.275 1.00 89.00 61 THR A C 1
ATOM 440 O O . THR A 1 61 ? 19.125 12.849 -49.073 1.00 89.00 61 THR A O 1
ATOM 443 N N . ASP A 1 62 ? 19.071 10.745 -48.284 1.00 87.38 62 ASP A N 1
ATOM 444 C CA . ASP A 1 62 ? 18.130 10.217 -49.282 1.00 87.38 62 ASP A CA 1
ATOM 445 C C . ASP A 1 62 ? 16.799 9.726 -48.688 1.00 87.38 62 ASP A C 1
ATOM 447 O O . ASP A 1 62 ? 15.876 9.388 -49.432 1.00 87.38 62 ASP A O 1
ATOM 451 N N . GLY A 1 63 ? 16.673 9.718 -47.358 1.00 90.06 63 GLY A N 1
ATOM 452 C CA . GLY A 1 63 ? 15.482 9.264 -46.645 1.00 90.06 63 GLY A CA 1
ATOM 453 C C . GLY A 1 63 ? 15.256 7.753 -46.704 1.00 90.06 63 GLY A C 1
ATOM 454 O O . GLY A 1 63 ? 14.176 7.294 -46.325 1.00 90.06 63 GLY A O 1
ATOM 455 N N . SER A 1 64 ? 16.225 6.972 -47.191 1.00 92.00 64 SER A N 1
ATOM 456 C CA . SER A 1 64 ? 16.109 5.517 -47.256 1.00 92.00 64 SER A CA 1
ATOM 457 C C . SER A 1 64 ? 16.014 4.910 -45.855 1.00 92.00 64 SER A C 1
ATOM 459 O O . SER A 1 64 ? 16.617 5.390 -44.891 1.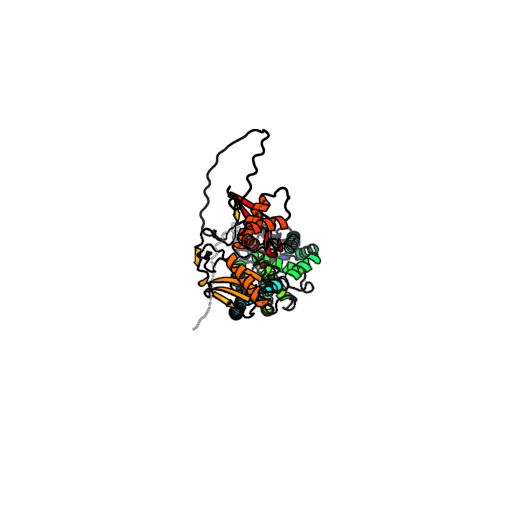00 92.00 64 SER A O 1
ATOM 461 N N . VAL A 1 65 ? 15.203 3.857 -45.734 1.00 95.81 65 VAL A N 1
ATOM 462 C CA . VAL A 1 65 ? 14.919 3.190 -44.462 1.00 95.81 65 VAL A CA 1
ATOM 463 C C . VAL A 1 65 ? 15.335 1.729 -44.549 1.00 95.81 65 VAL A C 1
ATOM 465 O O . VAL A 1 65 ? 14.861 0.987 -45.408 1.00 95.81 65 VAL A O 1
ATOM 468 N N . HIS A 1 66 ? 16.180 1.307 -43.614 1.00 95.50 66 HIS A N 1
ATOM 469 C CA . HIS A 1 66 ? 16.636 -0.069 -43.454 1.00 95.50 66 HIS A CA 1
ATOM 470 C C . HIS A 1 66 ? 16.085 -0.631 -42.147 1.00 95.50 66 HIS A C 1
ATOM 472 O O . HIS A 1 66 ? 16.164 0.027 -41.115 1.00 95.50 66 HIS A O 1
ATOM 478 N N . THR A 1 67 ? 15.527 -1.840 -42.173 1.00 96.62 67 THR A N 1
ATOM 479 C CA . THR A 1 67 ? 14.956 -2.493 -40.985 1.00 96.62 67 THR A CA 1
ATOM 480 C C . THR A 1 67 ? 15.467 -3.918 -40.858 1.00 96.62 67 THR A C 1
ATOM 482 O O . THR A 1 67 ? 15.829 -4.546 -41.854 1.00 96.62 67 THR A O 1
ATOM 485 N N . GLY A 1 68 ? 15.494 -4.430 -39.633 1.00 95.88 68 GLY A N 1
ATOM 486 C CA . GLY A 1 68 ? 15.901 -5.799 -39.350 1.00 95.88 68 GLY A CA 1
ATOM 487 C C . GLY A 1 68 ? 15.815 -6.115 -37.865 1.00 95.88 68 GLY A C 1
ATOM 488 O O . GLY A 1 68 ? 15.186 -5.384 -37.105 1.00 95.88 68 GLY A O 1
ATOM 489 N N . VAL A 1 69 ? 16.460 -7.206 -37.463 1.00 96.25 69 VAL A N 1
ATOM 490 C CA . VAL A 1 69 ? 16.644 -7.604 -36.062 1.00 96.25 69 VAL A CA 1
ATOM 491 C C . VAL A 1 69 ? 18.128 -7.806 -35.788 1.00 96.25 69 VAL A C 1
ATOM 493 O O . VAL A 1 69 ? 18.873 -8.196 -36.691 1.00 96.25 69 VAL A O 1
ATOM 496 N N . LEU A 1 70 ? 18.561 -7.523 -34.562 1.00 95.62 70 LEU A N 1
ATOM 497 C CA . LEU A 1 70 ? 19.934 -7.768 -34.130 1.00 95.62 70 LEU A CA 1
ATOM 498 C C . LEU A 1 70 ? 20.219 -9.273 -34.043 1.00 95.62 70 LEU A C 1
ATOM 500 O O . LEU A 1 70 ? 19.343 -10.071 -33.695 1.00 95.62 70 LEU A O 1
ATOM 504 N N . GLY A 1 71 ? 21.454 -9.654 -34.365 1.00 94.56 71 GLY A N 1
ATOM 505 C CA . GLY A 1 71 ? 21.947 -11.023 -34.266 1.00 94.56 71 GLY A CA 1
ATOM 506 C C . GLY A 1 71 ? 22.056 -11.518 -32.822 1.00 94.56 71 GLY A C 1
ATOM 507 O O . GLY A 1 71 ? 21.778 -10.798 -31.867 1.00 94.56 71 GLY A O 1
ATOM 508 N N . SER A 1 72 ? 22.492 -12.768 -32.644 1.00 92.50 72 SER A N 1
ATOM 509 C CA . SER A 1 72 ? 22.705 -13.370 -31.315 1.00 92.50 72 SER A CA 1
ATOM 510 C C . SER A 1 72 ? 23.783 -12.667 -30.480 1.00 92.50 72 SER A C 1
ATOM 512 O O . SER A 1 72 ? 23.832 -12.836 -29.268 1.00 92.50 72 SER A O 1
ATOM 514 N N . ASP A 1 73 ? 24.655 -11.905 -31.133 1.00 93.75 73 ASP A N 1
ATOM 515 C CA . ASP A 1 73 ? 25.684 -11.043 -30.552 1.00 93.75 73 ASP A CA 1
ATOM 516 C C . ASP A 1 73 ? 25.196 -9.604 -30.315 1.00 93.75 73 ASP A C 1
ATOM 518 O O . ASP A 1 73 ? 25.988 -8.750 -29.928 1.00 93.75 73 ASP A O 1
ATOM 522 N N . GLY A 1 74 ? 23.898 -9.325 -30.505 1.00 93.56 74 GLY A N 1
ATOM 523 C CA . GLY A 1 74 ? 23.326 -7.992 -30.302 1.00 93.56 74 GLY A CA 1
ATOM 524 C C . GLY A 1 74 ? 23.780 -6.987 -31.359 1.00 93.56 74 GLY A C 1
ATOM 525 O O . GLY A 1 74 ? 23.657 -5.782 -31.144 1.00 93.56 74 GLY A O 1
ATOM 526 N N . ALA A 1 75 ? 24.303 -7.464 -32.493 1.00 96.44 75 ALA A N 1
ATOM 527 C CA . ALA A 1 75 ? 24.832 -6.616 -33.546 1.00 96.44 75 ALA A CA 1
ATOM 528 C C . ALA A 1 75 ? 24.095 -6.796 -34.879 1.00 96.44 75 ALA A C 1
ATOM 530 O O . ALA A 1 75 ? 23.482 -7.827 -35.166 1.00 96.44 75 ALA A O 1
ATOM 531 N N . ALA A 1 76 ? 24.165 -5.774 -35.725 1.00 97.19 76 ALA A N 1
ATOM 532 C CA . ALA A 1 76 ? 23.776 -5.853 -37.127 1.00 97.19 76 ALA A CA 1
ATOM 533 C C . ALA A 1 76 ? 24.722 -5.005 -37.975 1.00 97.19 76 ALA A C 1
ATOM 535 O O . ALA A 1 76 ? 25.192 -3.958 -37.540 1.00 97.19 76 ALA A O 1
ATOM 536 N N . LYS A 1 77 ? 24.979 -5.445 -39.207 1.00 96.31 77 LYS A N 1
ATOM 537 C CA . LYS A 1 77 ? 25.829 -4.722 -40.150 1.00 96.31 77 LYS A CA 1
ATOM 538 C C . LYS A 1 77 ? 25.059 -4.382 -41.413 1.00 96.31 77 LYS A C 1
ATOM 540 O O . LYS A 1 77 ? 24.604 -5.275 -42.126 1.00 96.31 77 LYS A O 1
ATOM 545 N N . LEU A 1 78 ? 24.956 -3.092 -41.707 1.00 95.06 78 LEU A N 1
ATOM 546 C CA . LEU A 1 78 ? 24.429 -2.582 -42.967 1.00 95.06 78 LEU A CA 1
ATOM 547 C C . LEU A 1 78 ? 25.593 -2.275 -43.910 1.00 95.06 78 LEU A C 1
ATOM 549 O O . LEU A 1 78 ? 26.641 -1.783 -43.495 1.00 95.06 78 LEU A O 1
ATOM 553 N N . SER A 1 79 ? 25.422 -2.602 -45.184 1.00 93.00 79 SER A N 1
ATOM 554 C CA . SER A 1 79 ? 26.410 -2.370 -46.243 1.00 93.00 79 SER A CA 1
ATOM 555 C C . SER A 1 79 ? 25.754 -1.635 -47.404 1.00 93.00 79 SER A C 1
ATOM 557 O O . SER A 1 79 ? 24.528 -1.558 -47.467 1.00 93.00 79 SER A O 1
ATOM 559 N N . ASP A 1 80 ? 26.575 -1.124 -48.321 1.00 90.62 80 ASP A N 1
ATOM 560 C CA . ASP A 1 80 ? 26.122 -0.421 -49.525 1.00 90.62 80 ASP A CA 1
ATOM 561 C C . ASP A 1 80 ? 25.325 0.869 -49.233 1.00 90.62 80 ASP A C 1
ATOM 563 O O . ASP A 1 80 ? 24.435 1.240 -49.996 1.00 90.62 80 ASP A O 1
ATOM 567 N N . LEU A 1 81 ? 25.653 1.567 -48.138 1.00 90.31 81 LEU A N 1
ATOM 568 C CA . LEU A 1 81 ? 25.031 2.844 -47.775 1.00 90.31 81 LEU A CA 1
ATOM 569 C C . LEU A 1 81 ? 25.772 4.028 -48.422 1.00 90.31 81 LEU A C 1
ATOM 571 O O . LEU A 1 81 ? 26.998 3.972 -48.555 1.00 90.31 81 LEU A O 1
ATOM 575 N N . PRO A 1 82 ? 25.080 5.121 -48.788 1.00 89.56 82 PRO A N 1
ATOM 576 C CA . PRO A 1 82 ? 25.739 6.354 -49.207 1.00 89.56 82 PRO A CA 1
ATOM 577 C C . PRO A 1 82 ? 26.424 7.047 -48.019 1.00 89.56 82 PRO A C 1
ATOM 579 O O . PRO A 1 82 ? 26.003 6.898 -46.872 1.00 89.56 82 PRO A O 1
ATOM 582 N N . ALA A 1 83 ? 27.439 7.871 -48.289 1.00 90.94 83 ALA A N 1
ATOM 583 C CA . ALA A 1 83 ? 28.065 8.711 -47.271 1.00 90.94 83 ALA A CA 1
ATOM 584 C C . ALA A 1 83 ? 27.052 9.711 -46.674 1.00 90.94 83 ALA A C 1
ATOM 586 O O . ALA A 1 83 ? 26.677 10.697 -47.309 1.00 90.94 83 ALA A O 1
ATOM 587 N N . SER A 1 84 ? 26.589 9.439 -45.453 1.00 91.75 84 SER A N 1
ATOM 588 C CA . SER A 1 84 ? 25.541 10.211 -44.775 1.00 91.75 84 SER A CA 1
ATOM 589 C C . SER A 1 84 ? 25.603 10.102 -43.249 1.00 91.75 84 SER A C 1
ATOM 591 O O . SER A 1 84 ? 26.171 9.153 -42.693 1.00 91.75 84 SER A O 1
ATOM 593 N N . GLU A 1 85 ? 24.944 11.052 -42.584 1.00 95.50 85 GLU A N 1
ATOM 594 C CA . GLU A 1 85 ? 24.401 10.868 -41.237 1.00 95.50 85 GLU A CA 1
ATOM 595 C C . GLU A 1 85 ? 23.218 9.890 -41.263 1.00 95.50 85 GLU A C 1
ATOM 597 O O . GLU A 1 85 ? 22.512 9.758 -42.271 1.00 95.50 85 GLU A O 1
ATOM 602 N N . VAL A 1 86 ? 22.996 9.209 -40.145 1.00 95.75 86 VAL A N 1
ATOM 603 C CA . VAL A 1 86 ? 21.905 8.249 -39.966 1.00 95.75 86 VAL A CA 1
ATOM 604 C C . VAL A 1 86 ? 21.199 8.471 -38.635 1.00 95.75 86 VAL A C 1
ATOM 606 O O . VAL A 1 86 ? 21.820 8.846 -37.638 1.00 95.75 86 VAL A O 1
ATOM 609 N N . GLU A 1 87 ? 19.902 8.186 -38.606 1.00 96.38 87 GLU A N 1
ATOM 610 C CA . GLU A 1 87 ? 19.127 8.033 -37.377 1.00 96.38 87 GLU A CA 1
ATOM 611 C C . GLU A 1 87 ? 18.805 6.551 -37.184 1.00 96.38 87 GLU A C 1
ATOM 613 O O . GLU A 1 87 ? 18.065 5.969 -37.975 1.00 96.38 87 GLU A O 1
ATOM 618 N N . ALA A 1 88 ? 19.374 5.941 -36.147 1.00 96.00 88 ALA A N 1
ATOM 619 C CA . ALA A 1 88 ? 19.103 4.564 -35.767 1.00 96.00 88 ALA A CA 1
ATOM 620 C C . ALA A 1 88 ? 18.100 4.525 -34.610 1.00 96.00 88 ALA A C 1
ATOM 622 O O . ALA A 1 88 ? 18.250 5.211 -33.598 1.00 96.00 88 ALA A O 1
ATOM 623 N N . GLU A 1 89 ? 17.083 3.700 -34.773 1.00 95.94 89 GLU A N 1
ATOM 624 C CA . GLU A 1 89 ? 16.062 3.355 -33.800 1.00 95.94 89 GLU A CA 1
ATOM 625 C C . GLU A 1 89 ? 16.273 1.884 -33.430 1.00 95.94 89 GLU A C 1
ATOM 627 O O . GLU A 1 89 ? 16.314 1.022 -34.309 1.00 95.94 89 GLU A O 1
ATOM 632 N N . PHE A 1 90 ? 16.432 1.604 -32.142 1.00 94.38 90 PHE A N 1
ATOM 633 C CA . PHE A 1 90 ? 16.459 0.260 -31.574 1.00 94.38 90 PHE A CA 1
ATOM 634 C C . PHE A 1 90 ? 15.144 0.036 -30.832 1.00 94.38 90 PHE A C 1
ATOM 636 O O . PHE A 1 90 ? 14.718 0.914 -30.085 1.00 94.38 90 PHE A O 1
ATOM 643 N N . GLY A 1 91 ? 14.511 -1.116 -31.035 1.00 91.62 91 GLY A N 1
ATOM 644 C CA . GLY A 1 91 ? 13.186 -1.427 -30.506 1.00 91.62 91 GLY A CA 1
ATOM 645 C C . GLY A 1 91 ? 12.035 -0.891 -31.365 1.00 91.62 91 GLY A C 1
ATOM 646 O O . GLY A 1 91 ? 12.220 -0.197 -32.366 1.00 91.62 91 GLY A O 1
ATOM 647 N N . GLU A 1 92 ? 10.811 -1.237 -30.970 1.00 89.62 92 GLU A N 1
ATOM 648 C CA . GLU A 1 92 ? 9.595 -0.672 -31.559 1.00 89.62 92 GLU A CA 1
ATOM 649 C C . GLU A 1 92 ? 9.307 0.695 -30.936 1.00 89.62 92 GLU A C 1
ATOM 651 O O . GLU A 1 92 ? 9.318 0.828 -29.712 1.00 89.62 92 GLU A O 1
ATOM 656 N N . ALA A 1 93 ? 9.008 1.697 -31.766 1.00 86.56 93 ALA A N 1
ATOM 657 C CA . ALA A 1 93 ? 8.605 3.007 -31.270 1.00 86.56 93 ALA A CA 1
ATOM 658 C C . ALA A 1 93 ? 7.360 2.883 -30.367 1.00 86.56 93 ALA A C 1
ATOM 660 O O . ALA A 1 93 ? 6.413 2.178 -30.737 1.00 86.56 93 ALA A O 1
ATOM 661 N N . PRO A 1 94 ? 7.339 3.551 -29.200 1.00 86.06 94 PRO A N 1
ATOM 662 C CA . PRO A 1 94 ? 6.195 3.499 -28.305 1.00 86.06 94 PRO A CA 1
ATOM 663 C C . PRO A 1 94 ? 4.979 4.172 -28.941 1.00 86.06 94 PRO A C 1
ATOM 665 O O . PRO A 1 94 ? 5.087 5.210 -29.597 1.00 86.06 94 PRO A O 1
ATOM 668 N N . ASP A 1 95 ? 3.803 3.601 -28.699 1.00 90.50 95 ASP A N 1
ATOM 669 C CA . ASP A 1 95 ? 2.537 4.229 -29.058 1.00 90.50 95 ASP A CA 1
ATOM 670 C C . ASP A 1 95 ? 2.105 5.168 -27.923 1.00 90.50 95 ASP A C 1
ATOM 672 O O . ASP A 1 95 ? 1.376 4.787 -27.007 1.00 90.50 95 ASP A O 1
ATOM 676 N N . GLU A 1 96 ? 2.601 6.408 -27.960 1.00 89.31 96 GLU A N 1
ATOM 677 C CA . GLU A 1 96 ? 2.297 7.431 -26.947 1.00 89.31 96 GLU A CA 1
ATOM 678 C C . GLU A 1 96 ? 0.788 7.728 -26.852 1.00 89.31 96 GLU A C 1
ATOM 680 O O . GLU A 1 96 ? 0.282 8.044 -25.774 1.00 89.31 96 GLU A O 1
ATOM 685 N N . ALA A 1 97 ? 0.038 7.572 -27.952 1.00 91.06 97 ALA A N 1
ATOM 686 C CA . ALA A 1 97 ? -1.413 7.732 -27.938 1.00 91.06 97 ALA A CA 1
ATOM 687 C C . ALA A 1 97 ? -2.092 6.570 -27.199 1.00 91.06 97 ALA A C 1
ATOM 689 O O . ALA A 1 97 ? -3.003 6.805 -26.403 1.00 91.06 97 ALA A O 1
ATOM 690 N N . ALA A 1 98 ? -1.633 5.332 -27.404 1.00 90.88 98 ALA A N 1
ATOM 691 C CA . ALA A 1 98 ? -2.115 4.179 -26.648 1.00 90.88 98 ALA A CA 1
ATOM 692 C C . ALA A 1 98 ? -1.743 4.258 -25.160 1.00 90.88 98 ALA A C 1
ATOM 694 O O . ALA A 1 98 ? -2.570 3.900 -24.322 1.00 90.88 98 ALA A O 1
ATOM 695 N N . ILE A 1 99 ? -0.547 4.754 -24.820 1.00 92.44 99 ILE A N 1
ATOM 696 C CA . ILE A 1 99 ? -0.131 4.99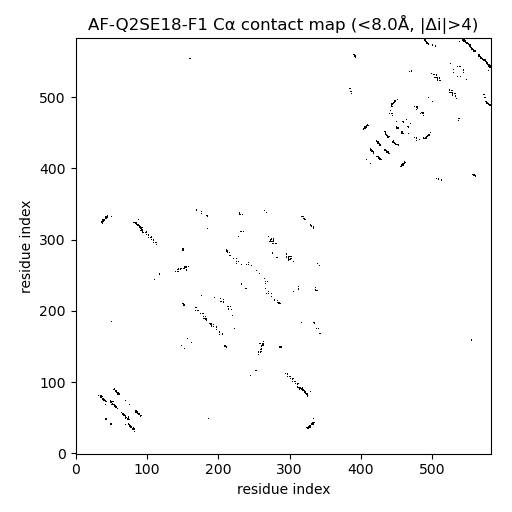4 -23.427 1.00 92.44 99 ILE A CA 1
ATOM 697 C C . ILE A 1 99 ? -1.074 6.006 -22.766 1.00 92.44 99 ILE A C 1
ATOM 699 O O . ILE A 1 99 ? -1.657 5.714 -21.723 1.00 92.44 99 ILE A O 1
ATOM 703 N N . SER A 1 100 ? -1.289 7.162 -23.400 1.00 93.12 100 SER A N 1
ATOM 704 C CA . SER A 1 100 ? -2.194 8.196 -22.884 1.00 93.12 100 SER A CA 1
ATOM 705 C C . SER A 1 100 ? -3.638 7.689 -22.755 1.00 93.12 100 SER A C 1
ATOM 707 O O . SER A 1 100 ? -4.285 7.894 -21.726 1.00 93.12 100 SER A O 1
ATOM 709 N N . ALA A 1 101 ? -4.136 6.947 -23.750 1.00 93.12 101 ALA A N 1
ATOM 710 C CA . ALA A 1 101 ? -5.465 6.342 -23.693 1.00 93.12 101 ALA A CA 1
ATOM 711 C C . ALA A 1 101 ? -5.593 5.319 -22.551 1.00 93.12 101 ALA A C 1
ATOM 713 O O . ALA A 1 101 ? -6.614 5.304 -21.861 1.00 93.12 101 ALA A O 1
ATOM 714 N N . ALA A 1 102 ? -4.567 4.493 -22.320 1.00 93.50 102 ALA A N 1
ATOM 715 C CA . ALA A 1 102 ? -4.546 3.532 -21.220 1.00 93.50 102 ALA A CA 1
ATOM 716 C C . ALA A 1 102 ? -4.570 4.234 -19.852 1.00 93.50 102 ALA A C 1
ATOM 718 O O . ALA A 1 102 ? -5.353 3.838 -18.990 1.00 93.50 102 ALA A O 1
ATOM 719 N N . ARG A 1 103 ? -3.802 5.320 -19.671 1.00 94.19 103 ARG A N 1
ATOM 720 C CA . ARG A 1 103 ? -3.855 6.150 -18.452 1.00 94.19 103 ARG A CA 1
ATOM 721 C C . ARG A 1 103 ? -5.248 6.727 -18.216 1.00 94.19 103 ARG A C 1
ATOM 723 O O . ARG A 1 103 ? -5.774 6.612 -17.114 1.00 94.19 103 ARG A O 1
ATOM 730 N N . GLY A 1 104 ? -5.882 7.265 -19.261 1.00 94.75 104 GLY A N 1
ATOM 731 C CA . GLY A 1 104 ? -7.256 7.765 -19.180 1.00 94.75 104 GLY A CA 1
ATOM 732 C C . GLY A 1 104 ? -8.257 6.684 -18.758 1.00 94.75 104 GLY A C 1
ATOM 733 O O . GLY A 1 104 ? -9.100 6.920 -17.897 1.00 94.75 104 GLY A O 1
ATOM 734 N N . GLN A 1 105 ? -8.132 5.469 -19.301 1.00 95.12 105 GLN A N 1
ATOM 735 C CA . GLN A 1 105 ? -8.977 4.333 -18.915 1.00 95.12 105 GLN A CA 1
ATOM 736 C C . GLN A 1 105 ? -8.746 3.888 -17.465 1.00 95.12 105 GLN A C 1
ATOM 738 O O . GLN A 1 105 ? -9.712 3.550 -16.780 1.00 95.12 105 GLN A O 1
ATOM 743 N N . ILE A 1 106 ? -7.492 3.894 -16.998 1.00 92.62 106 ILE A N 1
ATOM 744 C CA . ILE A 1 106 ? -7.134 3.595 -15.605 1.00 92.62 106 ILE A CA 1
ATOM 745 C C . ILE A 1 106 ? -7.747 4.640 -14.672 1.00 92.62 106 ILE A C 1
ATOM 747 O O . ILE A 1 106 ? -8.437 4.263 -13.729 1.00 92.62 106 ILE A O 1
ATOM 751 N N . ALA A 1 107 ? -7.575 5.932 -14.967 1.00 91.69 107 ALA A N 1
ATOM 752 C CA . ALA A 1 107 ? -8.156 7.016 -14.178 1.00 91.69 107 ALA A CA 1
ATOM 753 C C . ALA A 1 107 ? -9.682 6.877 -14.069 1.00 91.69 107 ALA A C 1
ATOM 755 O O . ALA A 1 107 ? -10.221 6.867 -12.966 1.00 91.69 107 ALA A O 1
ATOM 756 N N . SER A 1 108 ? -10.377 6.641 -15.189 1.00 92.81 108 SER A N 1
ATOM 757 C CA . SER A 1 108 ? -11.827 6.412 -15.170 1.00 92.81 108 SER A CA 1
ATOM 758 C C . SER A 1 108 ? -12.230 5.172 -14.360 1.00 92.81 108 SER A C 1
ATOM 760 O O . SER A 1 108 ? -13.234 5.203 -13.652 1.00 92.81 108 SER A O 1
ATOM 762 N N . ALA A 1 109 ? -11.468 4.075 -14.430 1.00 90.19 109 ALA A N 1
ATOM 763 C CA . ALA A 1 109 ? -11.755 2.876 -13.640 1.00 90.19 109 ALA A CA 1
ATOM 764 C C . ALA A 1 109 ? -11.593 3.124 -12.128 1.00 90.19 109 ALA A C 1
ATOM 766 O O . ALA A 1 109 ? -12.404 2.643 -11.337 1.00 90.19 109 ALA A O 1
ATOM 767 N N . LEU A 1 110 ? -10.580 3.897 -11.734 1.00 86.75 110 LEU A N 1
ATOM 768 C CA . LEU A 1 110 ? -10.340 4.297 -10.346 1.00 86.75 110 LEU A CA 1
ATOM 769 C C . LEU A 1 110 ? -11.419 5.265 -9.838 1.00 86.75 110 LEU A C 1
ATOM 771 O O . LEU A 1 110 ? -11.919 5.095 -8.728 1.00 86.75 110 LEU A O 1
ATOM 775 N N . GLU A 1 111 ? -11.852 6.223 -10.660 1.00 88.44 111 GLU A N 1
ATOM 776 C CA . GLU A 1 111 ? -12.975 7.120 -10.351 1.00 88.44 111 GLU A CA 1
ATOM 777 C C . GLU A 1 111 ? -14.292 6.359 -10.146 1.00 88.44 111 GLU A C 1
ATOM 779 O O . GLU A 1 111 ? -15.061 6.681 -9.239 1.00 88.44 111 GLU A O 1
ATOM 784 N N . GLU A 1 112 ? -14.558 5.326 -10.953 1.00 87.56 112 GLU A N 1
ATOM 785 C CA . GLU A 1 112 ? -15.724 4.460 -10.758 1.00 87.56 112 GLU A CA 1
ATOM 786 C C . GLU A 1 112 ? -15.687 3.746 -9.399 1.00 87.56 112 GLU A C 1
ATOM 788 O O . GLU A 1 112 ? -16.725 3.657 -8.742 1.00 87.56 112 GLU A O 1
ATOM 793 N N . ILE A 1 113 ? -14.512 3.259 -8.975 1.00 82.56 113 ILE A N 1
ATOM 794 C CA . ILE A 1 113 ? -14.322 2.649 -7.650 1.00 82.56 113 ILE A CA 1
ATOM 795 C C . ILE A 1 113 ? -14.583 3.693 -6.558 1.00 82.56 113 ILE A C 1
ATOM 797 O O . ILE A 1 113 ? -15.391 3.450 -5.665 1.00 82.56 113 ILE A O 1
ATOM 801 N N . LEU A 1 114 ? -13.977 4.882 -6.658 1.00 80.69 114 LEU A N 1
ATOM 802 C CA . LEU A 1 114 ? -14.172 5.968 -5.687 1.00 80.69 114 LEU A CA 1
ATOM 803 C C . LEU A 1 114 ? -15.637 6.376 -5.554 1.00 80.69 114 LEU A C 1
ATOM 805 O O . LEU A 1 114 ? -16.114 6.618 -4.448 1.00 80.69 114 LEU A O 1
ATOM 809 N N . LYS A 1 115 ? -16.360 6.464 -6.671 1.00 86.25 115 LYS A N 1
ATOM 810 C CA . LYS A 1 115 ? -17.780 6.810 -6.664 1.00 86.25 115 LYS A CA 1
ATOM 811 C C . LYS A 1 115 ? -18.601 5.772 -5.901 1.00 86.25 115 LYS A C 1
ATOM 813 O O . LYS A 1 115 ? -19.405 6.147 -5.053 1.00 86.25 115 LYS A O 1
ATOM 818 N N . GLU A 1 116 ? -18.391 4.487 -6.180 1.00 80.56 116 GLU A N 1
ATOM 819 C CA . GLU A 1 116 ? -19.115 3.408 -5.502 1.00 80.56 116 GLU A CA 1
ATOM 820 C C . GLU A 1 116 ? -18.806 3.351 -4.003 1.00 80.56 116 GLU A C 1
ATOM 822 O O . GLU A 1 116 ? -19.664 2.977 -3.203 1.00 80.56 116 GLU A O 1
ATOM 827 N N . GLU A 1 117 ? -17.578 3.688 -3.623 1.00 73.06 117 GLU A N 1
ATOM 828 C CA . GLU A 1 117 ? -17.126 3.721 -2.234 1.00 73.06 117 GLU A CA 1
ATOM 829 C C . GLU A 1 117 ? -17.687 4.926 -1.481 1.00 73.06 117 GLU A C 1
ATOM 831 O O . GLU A 1 117 ? -18.211 4.747 -0.389 1.00 73.06 117 GLU A O 1
ATOM 836 N N . LYS A 1 118 ? -17.716 6.118 -2.090 1.00 77.00 118 LYS A N 1
ATOM 837 C CA . LYS A 1 118 ? -18.396 7.301 -1.528 1.00 77.00 118 LYS A CA 1
ATOM 838 C C . LYS A 1 118 ? -19.895 7.047 -1.315 1.00 77.00 118 LYS A C 1
ATOM 840 O O . LYS A 1 118 ? -20.459 7.479 -0.314 1.00 77.00 118 LYS A O 1
ATOM 845 N N . GLU A 1 119 ? -20.548 6.341 -2.241 1.00 82.00 119 GLU A N 1
ATOM 846 C CA . GLU A 1 119 ? -21.964 5.972 -2.114 1.00 82.00 119 GLU A CA 1
ATOM 847 C C . GLU A 1 119 ? -22.216 4.982 -0.963 1.00 82.00 119 GLU A C 1
ATOM 849 O O . GLU A 1 119 ? -23.200 5.134 -0.241 1.00 82.00 119 GLU A O 1
ATOM 854 N N . GLU A 1 120 ? -21.347 3.989 -0.756 1.00 72.31 120 GLU A N 1
ATOM 855 C CA . GLU A 1 120 ? -21.472 3.068 0.385 1.00 72.31 120 GLU A CA 1
ATOM 856 C C . GLU A 1 120 ? -21.072 3.702 1.713 1.00 72.31 120 GLU A C 1
ATOM 858 O O . GLU A 1 120 ? -21.755 3.471 2.709 1.00 72.31 120 GLU A O 1
ATOM 863 N N . ALA A 1 121 ? -20.030 4.532 1.736 1.00 64.19 121 ALA A N 1
ATOM 864 C CA . ALA A 1 121 ? -19.654 5.296 2.917 1.00 64.19 121 ALA A CA 1
ATOM 865 C C . ALA A 1 121 ? -20.821 6.178 3.374 1.00 64.19 121 ALA A C 1
ATOM 867 O O . ALA A 1 121 ? -21.162 6.156 4.548 1.00 64.19 121 ALA A O 1
ATOM 868 N N . ALA A 1 122 ? -21.529 6.837 2.446 1.00 73.56 122 ALA A N 1
ATOM 869 C CA . ALA A 1 122 ? -22.718 7.628 2.765 1.00 73.56 122 ALA A CA 1
ATOM 870 C C . ALA A 1 122 ? -23.885 6.781 3.311 1.00 73.56 122 ALA A C 1
ATOM 872 O O . ALA A 1 122 ? -24.542 7.188 4.269 1.00 73.56 122 ALA A O 1
ATOM 873 N N . LYS A 1 123 ? -24.148 5.596 2.736 1.00 74.62 123 LYS A N 1
ATOM 874 C CA . LYS A 1 123 ? -25.169 4.671 3.272 1.00 74.62 123 LYS A CA 1
ATOM 875 C C . LYS A 1 123 ? -24.800 4.197 4.675 1.00 74.62 123 LYS A C 1
ATOM 877 O O . LYS A 1 123 ? -25.656 4.158 5.556 1.00 74.62 123 LYS A O 1
ATOM 882 N N . ARG A 1 124 ? -23.525 3.871 4.892 1.00 63.19 124 ARG A N 1
ATOM 883 C CA . ARG A 1 124 ? -23.010 3.461 6.197 1.00 63.19 124 ARG A CA 1
ATOM 884 C C . ARG A 1 124 ? -23.000 4.595 7.202 1.00 63.19 124 ARG A C 1
ATOM 886 O O . ARG A 1 124 ? -23.386 4.338 8.327 1.00 63.19 124 ARG A O 1
ATOM 893 N N . ASP A 1 125 ? -22.659 5.820 6.825 1.00 61.16 125 ASP A N 1
ATOM 894 C CA . ASP A 1 125 ? -22.804 7.005 7.676 1.00 61.16 125 ASP A CA 1
ATOM 895 C C . ASP A 1 125 ? -24.264 7.186 8.103 1.00 61.16 125 ASP A C 1
ATOM 897 O O . ASP A 1 125 ? -24.559 7.481 9.262 1.00 61.16 125 ASP A O 1
ATOM 901 N N . GLU A 1 126 ? -25.212 6.959 7.191 1.00 70.94 126 GLU A N 1
ATOM 902 C CA . GLU A 1 126 ? -26.635 7.033 7.506 1.00 70.94 126 GLU A CA 1
ATOM 903 C C . GLU A 1 126 ? -27.059 5.931 8.492 1.00 70.94 126 GLU A C 1
ATOM 905 O O . GLU A 1 126 ? -27.801 6.199 9.437 1.00 70.94 126 GLU A O 1
ATOM 910 N N . GLU A 1 127 ? -26.586 4.698 8.317 1.00 64.81 127 GLU A N 1
ATOM 911 C CA . GLU A 1 127 ? -26.838 3.590 9.248 1.00 64.81 127 GLU A CA 1
ATOM 912 C C . GLU A 1 127 ? -26.129 3.785 10.595 1.00 64.81 127 GLU A C 1
ATOM 914 O O . GLU A 1 127 ? -26.742 3.618 11.648 1.00 64.81 127 GLU A O 1
ATOM 919 N N . PHE A 1 128 ? -24.872 4.217 10.575 1.00 49.34 128 PHE A N 1
ATOM 920 C CA . PHE A 1 128 ? -24.035 4.476 11.739 1.00 49.34 128 PHE A CA 1
ATOM 921 C C . PHE A 1 128 ? -24.560 5.667 12.539 1.00 49.34 128 PHE A C 1
ATOM 923 O O . PHE A 1 128 ? -24.597 5.614 13.764 1.00 49.34 128 PHE A O 1
ATOM 930 N N . SER A 1 129 ? -25.061 6.722 11.891 1.00 55.53 129 SER A N 1
ATOM 931 C CA . SER A 1 129 ? -25.685 7.866 12.573 1.00 55.53 129 SER A CA 1
ATOM 932 C C . SER A 1 129 ? -26.948 7.488 13.356 1.00 55.53 129 SER A C 1
ATOM 934 O O . SER A 1 129 ? -27.257 8.147 14.350 1.00 55.53 129 SER A O 1
ATOM 936 N N . LYS A 1 130 ? -27.634 6.402 12.963 1.00 59.44 130 LYS A N 1
ATOM 937 C CA . LYS A 1 130 ? -28.800 5.843 13.671 1.00 59.44 130 LYS A CA 1
ATOM 938 C C . LYS A 1 130 ? -28.409 5.025 14.907 1.00 59.44 130 LYS A C 1
ATOM 940 O O . LYS A 1 130 ? -29.278 4.736 15.729 1.00 59.44 130 LYS A O 1
ATOM 945 N N . LEU A 1 131 ? -27.132 4.664 15.056 1.00 46.72 131 LEU A N 1
ATOM 946 C CA . LEU A 1 131 ? -26.608 3.948 16.219 1.00 46.72 131 LEU A CA 1
ATOM 947 C C . LEU A 1 131 ? -26.305 4.923 17.368 1.00 46.72 131 LEU A C 1
ATOM 949 O O . LEU A 1 131 ? -25.806 6.033 17.165 1.00 46.72 131 LEU A O 1
ATOM 953 N N . ASN A 1 132 ? -26.581 4.507 18.604 1.00 42.72 132 ASN A N 1
ATOM 954 C CA . ASN A 1 132 ? -26.124 5.249 19.785 1.00 42.72 132 ASN A CA 1
ATOM 955 C C . ASN A 1 132 ? -24.618 5.025 20.028 1.00 42.72 132 ASN A C 1
ATOM 957 O O . ASN A 1 132 ? -24.031 4.130 19.432 1.00 42.72 132 ASN A O 1
ATOM 961 N N . ILE A 1 133 ? -23.970 5.819 20.885 1.00 36.19 133 ILE A N 1
ATOM 962 C CA . ILE A 1 133 ? -22.503 5.796 21.056 1.00 36.19 133 ILE A CA 1
ATOM 963 C C . ILE A 1 133 ? -21.968 4.418 21.475 1.00 36.19 133 ILE A C 1
ATOM 965 O O . ILE A 1 133 ? -20.922 4.003 20.979 1.00 36.19 133 ILE A O 1
ATOM 969 N N . LEU A 1 134 ? -22.700 3.667 22.305 1.00 33.91 134 LEU A N 1
ATOM 970 C CA . LEU A 1 134 ? -22.306 2.311 22.691 1.00 33.91 134 LEU A CA 1
ATOM 971 C C . LEU A 1 134 ? -22.433 1.337 21.514 1.00 33.91 134 LEU A C 1
ATOM 973 O O . LEU A 1 134 ? -21.519 0.568 21.267 1.00 33.91 134 LEU A O 1
ATOM 977 N N . GLN A 1 135 ? -23.503 1.426 20.721 1.00 41.56 135 GLN A N 1
ATOM 978 C CA . GLN A 1 135 ? -23.661 0.633 19.497 1.00 41.56 135 GLN A CA 1
ATOM 979 C C . GLN A 1 135 ? -22.659 1.025 18.408 1.00 41.56 135 GLN A C 1
ATOM 981 O O . GLN A 1 135 ? -22.159 0.147 17.722 1.00 41.56 135 GLN A O 1
ATOM 986 N N . LYS A 1 136 ? -22.325 2.312 18.273 1.00 41.66 136 LYS A N 1
ATOM 987 C CA . LYS A 1 136 ? -21.263 2.815 17.390 1.00 41.66 136 LYS A CA 1
ATOM 988 C C . LYS A 1 136 ? -19.910 2.257 17.804 1.00 41.66 136 LYS A C 1
ATOM 990 O O . LYS A 1 136 ? -19.157 1.801 16.954 1.00 41.66 136 LYS A O 1
ATOM 995 N N . LYS A 1 137 ? -19.623 2.249 19.109 1.00 36.94 137 LYS A N 1
ATOM 996 C CA . LYS A 1 137 ? -18.397 1.695 19.683 1.00 36.94 137 LYS A CA 1
ATOM 997 C C . LYS A 1 137 ? -18.344 0.176 19.550 1.00 36.94 137 LYS A C 1
ATOM 999 O O . LYS A 1 137 ? -17.327 -0.331 19.115 1.00 36.94 137 LYS A O 1
ATOM 1004 N N . THR A 1 138 ? -19.424 -0.543 19.840 1.00 39.28 138 THR A N 1
ATOM 1005 C CA . THR A 1 138 ? -19.511 -1.999 19.670 1.00 39.28 138 THR A CA 1
ATOM 1006 C C . THR A 1 138 ? -19.490 -2.406 18.195 1.00 39.28 138 THR A C 1
ATOM 1008 O O . THR A 1 138 ? -18.901 -3.428 17.869 1.00 39.28 138 THR A O 1
ATOM 1011 N N . ASP A 1 139 ? -20.079 -1.631 17.281 1.00 42.75 139 ASP A N 1
ATOM 1012 C CA . ASP A 1 139 ? -19.982 -1.864 15.832 1.00 42.75 139 ASP A CA 1
ATOM 1013 C C . ASP A 1 139 ? -18.557 -1.581 15.328 1.00 42.75 139 ASP A C 1
ATOM 1015 O O . ASP A 1 139 ? -18.002 -2.398 14.599 1.00 42.75 139 ASP A O 1
ATOM 1019 N N . LEU A 1 140 ? -17.910 -0.510 15.809 1.00 40.72 140 LEU A N 1
ATOM 1020 C CA . LEU A 1 140 ? -16.499 -0.215 15.543 1.00 40.72 140 LEU A CA 1
ATOM 1021 C C . LEU A 1 140 ? -15.569 -1.2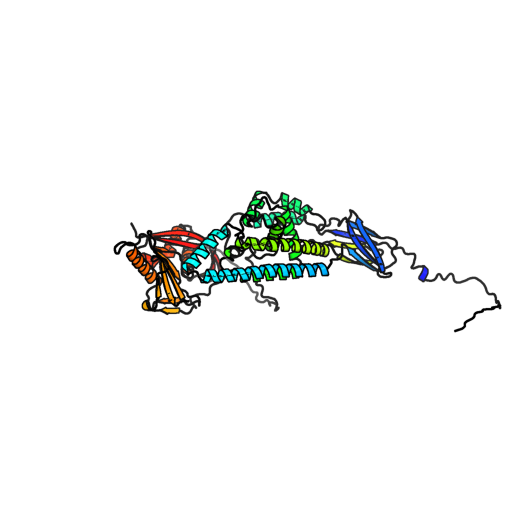95 16.127 1.00 40.72 140 LEU A C 1
ATOM 1023 O O . LEU A 1 140 ? -14.687 -1.769 15.429 1.00 40.72 140 LEU A O 1
ATOM 1027 N N . GLU A 1 141 ? -15.788 -1.752 17.361 1.00 37.66 141 GLU A N 1
ATOM 1028 C CA . GLU A 1 141 ? -15.006 -2.804 18.030 1.00 37.66 141 GLU A CA 1
ATOM 1029 C C . GLU A 1 141 ? -15.214 -4.179 17.385 1.00 37.66 141 GLU A C 1
ATOM 1031 O O . GLU A 1 141 ? -14.240 -4.889 17.145 1.00 37.66 141 GLU A O 1
ATOM 1036 N N . ASN A 1 142 ? -16.451 -4.547 17.036 1.00 38.66 142 ASN A N 1
ATOM 1037 C CA . ASN A 1 142 ? -16.751 -5.802 16.344 1.00 38.66 142 ASN A CA 1
ATOM 1038 C C . ASN A 1 142 ? -16.201 -5.818 14.913 1.00 38.66 142 ASN A C 1
ATOM 1040 O O . ASN A 1 142 ? -15.831 -6.886 14.432 1.00 38.66 142 ASN A O 1
ATOM 1044 N N . ARG A 1 143 ? -16.152 -4.672 14.220 1.00 44.22 143 ARG A N 1
ATOM 1045 C CA . ARG A 1 143 ? -15.572 -4.561 12.872 1.00 44.22 143 ARG A CA 1
ATOM 1046 C C . ARG A 1 143 ? -14.055 -4.451 12.895 1.00 44.22 143 ARG A C 1
ATOM 1048 O O . ARG A 1 143 ? -13.431 -5.084 12.067 1.00 44.22 143 ARG A O 1
ATOM 1055 N N . VAL A 1 144 ? -13.454 -3.783 13.879 1.00 35.81 144 VAL A N 1
ATOM 1056 C CA . VAL A 1 144 ? -11.999 -3.828 14.112 1.00 35.81 144 VAL A CA 1
ATOM 1057 C C . VAL A 1 144 ? -11.554 -5.253 14.472 1.00 35.81 144 VAL A C 1
ATOM 1059 O O . VAL A 1 144 ? -10.555 -5.732 13.952 1.00 35.81 144 VAL A O 1
ATOM 1062 N N . ALA A 1 145 ? -12.318 -5.976 15.299 1.00 32.53 145 ALA A N 1
ATOM 1063 C CA . ALA A 1 145 ? -12.015 -7.365 15.656 1.00 32.53 145 ALA A CA 1
ATOM 1064 C C . ALA A 1 145 ? -12.253 -8.363 14.505 1.00 32.53 145 ALA A C 1
ATOM 1066 O O . ALA A 1 145 ? -11.535 -9.356 14.410 1.00 32.53 145 ALA A O 1
ATOM 1067 N N . LYS A 1 146 ? -13.239 -8.118 13.628 1.00 36.47 146 LYS A N 1
ATOM 1068 C CA . LYS A 1 146 ? -13.466 -8.918 12.407 1.00 36.47 146 LYS A CA 1
ATOM 1069 C C . LYS A 1 146 ? -12.525 -8.536 11.254 1.00 36.47 146 LYS A C 1
ATOM 1071 O O . LYS A 1 146 ? -12.138 -9.409 10.489 1.00 36.47 146 LYS A O 1
ATOM 1076 N N . GLY A 1 147 ? -12.110 -7.273 11.173 1.00 33.66 147 GLY A N 1
ATOM 1077 C CA . GLY A 1 147 ? -11.243 -6.712 10.130 1.00 33.66 147 GLY A CA 1
ATOM 1078 C C . GLY A 1 147 ? -9.788 -7.172 10.210 1.00 33.66 147 GLY A C 1
ATOM 1079 O O . GLY A 1 147 ? -9.083 -7.131 9.213 1.00 33.66 147 GLY A O 1
ATOM 1080 N N . ILE A 1 148 ? -9.352 -7.716 11.352 1.00 33.06 148 ILE A N 1
ATOM 1081 C CA . ILE A 1 148 ? -8.037 -8.370 11.470 1.00 33.06 148 ILE A CA 1
ATOM 1082 C C . ILE A 1 148 ? -8.014 -9.739 10.757 1.00 33.06 148 ILE A C 1
ATOM 1084 O O . ILE A 1 148 ? -6.938 -10.254 10.464 1.00 33.06 148 ILE A O 1
ATOM 1088 N N . PHE A 1 149 ? -9.173 -10.341 10.453 1.00 27.97 149 PHE A N 1
ATOM 1089 C CA . PHE A 1 149 ? -9.231 -11.710 9.926 1.00 27.97 149 PHE A CA 1
ATOM 1090 C C . PHE A 1 149 ? -9.800 -11.866 8.507 1.00 27.97 149 PHE A C 1
ATOM 1092 O O . PHE A 1 149 ? -9.596 -12.926 7.923 1.00 27.97 149 PHE A O 1
ATOM 1099 N N . ASP A 1 150 ? -10.419 -10.836 7.921 1.00 34.44 150 ASP A N 1
ATOM 1100 C CA . ASP A 1 150 ? -11.163 -10.955 6.653 1.00 34.44 150 ASP A CA 1
ATOM 1101 C C . ASP A 1 150 ? -10.758 -9.898 5.586 1.00 34.44 150 ASP A C 1
ATOM 1103 O O . ASP A 1 150 ? -11.584 -9.224 4.973 1.00 34.44 150 ASP A O 1
ATOM 1107 N N . ALA A 1 151 ? -9.450 -9.870 5.290 1.00 32.84 151 ALA A N 1
ATOM 1108 C CA . ALA A 1 151 ? -8.753 -9.159 4.202 1.00 32.84 151 ALA A CA 1
ATOM 1109 C C . ALA A 1 151 ? -8.259 -7.726 4.485 1.00 32.84 151 ALA A C 1
ATOM 1111 O O . ALA A 1 151 ? -9.035 -6.832 4.798 1.00 32.84 151 ALA A O 1
ATOM 1112 N N . GLY A 1 152 ? -6.960 -7.504 4.227 1.00 38.62 152 GLY A N 1
ATOM 1113 C CA . GLY A 1 152 ? -6.400 -6.175 3.947 1.00 38.62 152 GLY A CA 1
ATOM 1114 C C . GLY A 1 152 ? -5.621 -5.520 5.088 1.00 38.62 152 GLY A C 1
ATOM 1115 O O . GLY A 1 152 ? -6.051 -4.514 5.638 1.00 38.62 152 GLY A O 1
ATOM 1116 N N . VAL A 1 153 ? -4.425 -6.020 5.409 1.00 30.84 153 VAL A N 1
ATOM 1117 C CA . VAL A 1 153 ? -3.489 -5.261 6.260 1.00 30.84 153 VAL A CA 1
ATOM 1118 C C . VAL A 1 153 ? -2.824 -4.152 5.445 1.00 30.84 153 VAL A C 1
ATOM 1120 O O . VAL A 1 153 ? -2.256 -4.433 4.388 1.00 30.84 153 VAL A O 1
ATOM 1123 N N . GLY A 1 154 ? -2.822 -2.909 5.954 1.00 38.38 154 GLY A N 1
ATOM 1124 C CA . GLY A 1 154 ? -1.732 -1.984 5.617 1.00 38.38 154 GLY A CA 1
ATOM 1125 C C . GLY A 1 154 ? -1.884 -0.454 5.693 1.00 38.38 154 GLY A C 1
ATOM 1126 O O . GLY A 1 154 ? -0.925 0.187 5.287 1.00 38.38 154 GLY A O 1
ATOM 1127 N N . MET A 1 155 ? -2.949 0.196 6.187 1.00 33.19 155 MET A N 1
ATOM 1128 C CA . MET A 1 155 ? -2.925 1.677 6.335 1.00 33.19 155 MET A CA 1
ATOM 1129 C C . MET A 1 155 ? -3.147 2.226 7.750 1.00 33.19 155 MET A C 1
ATOM 1131 O O . MET A 1 155 ? -2.824 3.387 7.990 1.00 33.19 155 MET A O 1
ATOM 1135 N N . LEU A 1 156 ? -3.581 1.423 8.725 1.00 28.34 156 LEU A N 1
ATOM 1136 C CA . LEU A 1 156 ? -3.570 1.845 10.140 1.00 28.34 156 LEU A CA 1
ATOM 1137 C C . LEU A 1 156 ? -2.374 1.304 10.942 1.00 28.34 156 LEU A C 1
ATOM 1139 O O . LEU A 1 156 ? -2.047 1.868 11.981 1.00 28.34 156 LEU A O 1
ATOM 1143 N N . GLU A 1 157 ? -1.660 0.303 10.417 1.00 34.38 157 GLU A N 1
ATOM 1144 C CA . GLU A 1 157 ? -0.387 -0.196 10.971 1.00 34.38 157 GLU A CA 1
ATOM 1145 C C . GLU A 1 157 ? 0.851 0.518 10.399 1.00 34.38 157 GLU A C 1
ATOM 1147 O O . GLU A 1 157 ? 1.947 0.359 10.924 1.00 34.38 157 GLU A O 1
ATOM 1152 N N . PHE A 1 158 ? 0.685 1.408 9.410 1.00 32.38 158 PHE A N 1
ATOM 1153 C CA . PHE A 1 158 ? 1.756 2.294 8.917 1.00 32.38 158 PHE A CA 1
ATOM 1154 C C . PHE A 1 158 ? 2.197 3.350 9.956 1.00 32.38 158 PHE A C 1
ATOM 1156 O O . PHE A 1 158 ? 3.057 4.189 9.691 1.00 32.38 158 PHE A O 1
ATOM 1163 N N . LEU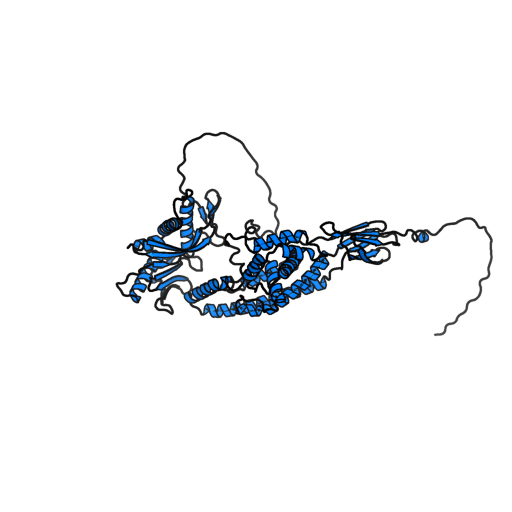 A 1 159 ? 1.607 3.341 11.155 1.00 28.12 159 LEU A N 1
ATOM 1164 C CA . LEU A 1 159 ? 2.002 4.223 12.246 1.00 28.12 159 LEU A CA 1
ATOM 1165 C C . LEU A 1 159 ? 2.306 3.534 13.573 1.00 28.12 159 LEU A C 1
ATOM 1167 O O . LEU A 1 159 ? 2.685 4.267 14.481 1.00 28.12 159 LEU A O 1
ATOM 1171 N N . ASP A 1 160 ? 2.170 2.209 13.722 1.00 27.20 160 ASP A N 1
ATOM 1172 C CA . ASP A 1 160 ? 2.428 1.602 15.036 1.00 27.20 160 ASP A CA 1
ATOM 1173 C C . ASP A 1 160 ? 2.583 0.065 15.001 1.00 27.20 160 ASP A C 1
ATOM 1175 O O . ASP A 1 160 ? 1.615 -0.673 15.180 1.00 27.20 160 ASP A O 1
ATOM 1179 N N . ASN A 1 161 ? 3.825 -0.373 14.774 1.00 26.86 161 ASN A N 1
ATOM 1180 C CA . ASN A 1 161 ? 4.449 -1.664 15.105 1.00 26.86 161 ASN A CA 1
ATOM 1181 C C . ASN A 1 161 ? 3.711 -2.978 14.768 1.00 26.86 161 ASN A C 1
ATOM 1183 O O . ASN A 1 161 ? 2.825 -3.424 15.497 1.00 26.86 161 ASN A O 1
ATOM 1187 N N . VAL A 1 162 ? 4.234 -3.709 13.772 1.00 30.03 162 VAL A N 1
ATOM 1188 C CA . VAL A 1 162 ? 4.069 -5.171 13.681 1.00 30.03 162 VAL A CA 1
ATOM 1189 C C . VAL A 1 162 ? 5.324 -5.846 14.234 1.00 30.03 162 VAL A C 1
ATOM 1191 O O . VAL A 1 162 ? 6.439 -5.582 13.790 1.00 30.03 162 VAL A O 1
ATOM 1194 N N . LEU A 1 163 ? 5.090 -6.700 15.232 1.00 26.53 163 LEU A N 1
ATOM 1195 C CA . LEU A 1 163 ? 6.045 -7.503 15.994 1.00 26.53 163 LEU A CA 1
ATOM 1196 C C . LEU A 1 163 ? 7.037 -8.326 15.152 1.00 26.53 163 LEU A C 1
ATOM 1198 O O . LEU A 1 163 ? 6.730 -8.776 14.050 1.00 26.53 163 LEU A O 1
ATOM 1202 N N . GLU A 1 164 ? 8.180 -8.615 15.787 1.00 31.00 164 GLU A N 1
ATOM 1203 C CA . GLU A 1 164 ? 9.249 -9.535 15.383 1.00 31.00 164 GLU A CA 1
ATOM 1204 C C . GLU A 1 164 ? 8.749 -10.904 14.884 1.00 31.00 164 GLU A C 1
ATOM 1206 O O . GLU A 1 164 ? 8.660 -11.899 15.604 1.00 31.00 164 GLU A O 1
ATOM 1211 N N . LEU A 1 165 ? 8.509 -10.978 13.586 1.00 30.17 165 LEU A N 1
ATOM 1212 C CA . LEU A 1 165 ? 8.740 -12.150 12.758 1.00 30.17 165 LEU A CA 1
ATOM 1213 C C . LEU A 1 165 ? 9.023 -11.567 11.380 1.00 30.17 165 LEU A C 1
ATOM 1215 O O . LEU A 1 165 ? 8.188 -10.796 10.919 1.00 30.17 165 LEU A O 1
ATOM 1219 N N . ALA A 1 166 ? 10.177 -11.873 10.769 1.00 36.91 166 ALA A N 1
ATOM 1220 C CA . ALA A 1 166 ? 10.584 -11.335 9.462 1.00 36.91 166 ALA A CA 1
ATOM 1221 C C . ALA A 1 166 ? 9.357 -11.173 8.556 1.00 36.91 166 ALA A C 1
ATOM 1223 O O . ALA A 1 166 ? 8.753 -12.180 8.169 1.00 36.91 166 ALA A O 1
ATOM 1224 N N . SER A 1 167 ? 8.913 -9.932 8.345 1.00 52.00 167 SER A N 1
ATOM 1225 C CA . SER A 1 167 ? 7.565 -9.703 7.834 1.00 52.00 167 SER A CA 1
ATOM 1226 C C . SER A 1 167 ? 7.436 -10.379 6.461 1.00 52.00 167 SER A C 1
ATOM 1228 O O . SER A 1 167 ? 8.417 -10.451 5.710 1.00 52.00 167 SER A O 1
ATOM 1230 N N . PRO A 1 168 ? 6.260 -10.908 6.075 1.00 52.31 168 PRO A N 1
ATOM 1231 C CA . PRO A 1 168 ? 6.067 -11.453 4.731 1.00 52.31 168 PRO A CA 1
ATOM 1232 C C . PRO A 1 168 ? 6.518 -10.484 3.621 1.00 52.31 168 PRO A C 1
ATOM 1234 O O . PRO A 1 168 ? 6.966 -10.935 2.568 1.00 52.31 168 PRO A O 1
ATOM 1237 N N . THR A 1 169 ? 6.483 -9.170 3.886 1.00 58.12 169 THR A N 1
ATOM 1238 C CA . THR A 1 169 ? 7.023 -8.112 3.020 1.00 58.12 169 THR A CA 1
ATOM 1239 C C . THR A 1 169 ? 8.552 -8.059 2.996 1.00 58.12 169 THR A C 1
ATOM 1241 O O . THR A 1 169 ? 9.116 -7.921 1.920 1.00 58.12 169 THR A O 1
ATOM 1244 N N . GLU A 1 170 ? 9.264 -8.256 4.108 1.00 58.84 170 GLU A N 1
ATOM 1245 C CA . GLU A 1 170 ? 10.729 -8.387 4.102 1.00 58.84 170 GLU A CA 1
ATOM 1246 C C . GLU A 1 170 ? 11.205 -9.619 3.330 1.00 58.84 170 GLU A C 1
ATOM 1248 O O . GLU A 1 170 ? 12.203 -9.567 2.609 1.00 58.84 170 GLU A O 1
ATOM 1253 N N . VAL A 1 171 ? 10.514 -10.751 3.485 1.00 63.91 171 VAL A N 1
ATOM 1254 C CA . VAL A 1 171 ? 10.850 -11.969 2.742 1.00 63.91 171 VAL A CA 1
ATOM 1255 C C . VAL A 1 171 ? 10.573 -11.783 1.251 1.00 63.91 171 VAL A C 1
ATOM 1257 O O . VAL A 1 171 ? 11.406 -12.158 0.423 1.00 63.91 171 VAL A O 1
ATOM 1260 N N . LEU A 1 172 ? 9.445 -11.152 0.917 1.00 70.69 172 LEU A N 1
ATOM 1261 C CA . LEU A 1 172 ? 9.111 -10.741 -0.441 1.00 70.69 172 LEU A CA 1
ATOM 1262 C C . LEU A 1 172 ? 10.182 -9.799 -1.011 1.00 70.69 172 LEU A C 1
ATOM 1264 O O . LEU A 1 172 ? 10.706 -10.077 -2.083 1.00 70.69 172 LEU A O 1
ATOM 1268 N N . ASN A 1 173 ? 10.581 -8.757 -0.281 1.00 69.44 173 ASN A N 1
ATOM 1269 C CA . ASN A 1 173 ? 11.609 -7.804 -0.703 1.00 69.44 173 ASN A CA 1
ATOM 1270 C C . ASN A 1 173 ? 12.965 -8.466 -0.907 1.00 69.44 173 ASN A C 1
ATOM 1272 O O . ASN A 1 173 ? 13.647 -8.161 -1.879 1.00 69.44 173 ASN A O 1
ATOM 1276 N N . ARG A 1 174 ? 13.356 -9.416 -0.048 1.00 71.69 174 ARG A N 1
ATOM 1277 C CA . ARG A 1 174 ? 14.573 -10.209 -0.270 1.00 71.69 174 ARG A CA 1
ATOM 1278 C C . ARG A 1 174 ? 14.469 -11.038 -1.548 1.00 71.69 174 ARG A C 1
ATOM 1280 O O . ARG A 1 174 ? 15.392 -11.002 -2.355 1.00 71.69 174 ARG A O 1
ATOM 1287 N N . ALA A 1 175 ? 13.353 -11.733 -1.766 1.00 75.88 175 ALA A N 1
ATOM 1288 C CA . ALA A 1 175 ? 13.140 -12.521 -2.979 1.00 75.88 175 ALA A CA 1
ATOM 1289 C C . ALA A 1 175 ? 13.123 -11.644 -4.245 1.00 75.88 175 ALA A C 1
ATOM 1291 O O . ALA A 1 175 ? 13.757 -11.998 -5.242 1.00 75.88 175 ALA A O 1
ATOM 1292 N N . ILE A 1 176 ? 12.466 -10.480 -4.200 1.00 80.06 176 ILE A N 1
ATOM 1293 C CA . ILE A 1 176 ? 12.468 -9.471 -5.269 1.00 80.06 176 ILE A CA 1
ATOM 1294 C C . ILE A 1 176 ? 13.894 -8.991 -5.510 1.00 80.06 176 ILE A C 1
ATOM 1296 O O . ILE A 1 176 ? 14.397 -9.144 -6.613 1.00 80.06 176 ILE A O 1
ATOM 1300 N N . LYS A 1 177 ? 14.585 -8.483 -4.488 1.00 79.44 177 LYS A N 1
ATOM 1301 C CA . LYS A 1 177 ? 15.938 -7.932 -4.613 1.00 79.44 177 LYS A CA 1
ATOM 1302 C C . LYS A 1 177 ? 16.915 -8.941 -5.207 1.00 79.44 177 LYS A C 1
ATOM 1304 O O . LYS A 1 177 ? 17.627 -8.614 -6.149 1.00 79.44 177 LYS A O 1
ATOM 1309 N N . THR A 1 178 ? 16.907 -10.177 -4.706 1.00 78.62 178 THR A N 1
ATOM 1310 C CA . THR A 1 178 ? 17.777 -11.249 -5.206 1.00 78.62 178 THR A CA 1
ATOM 1311 C C . THR A 1 178 ? 17.438 -11.652 -6.643 1.00 78.62 178 THR A C 1
ATOM 1313 O O . THR A 1 178 ? 18.342 -11.906 -7.432 1.00 78.62 178 THR A O 1
ATOM 1316 N N . SER A 1 179 ? 16.159 -11.702 -7.020 1.00 81.38 179 SER A N 1
ATOM 1317 C CA . SER A 1 179 ? 15.761 -12.099 -8.379 1.00 81.38 179 SER A CA 1
ATOM 1318 C C . SER A 1 179 ? 15.875 -10.967 -9.405 1.00 81.38 179 SER A C 1
ATOM 1320 O O . SER A 1 179 ? 16.247 -11.218 -10.551 1.00 81.38 179 SER A O 1
ATOM 1322 N N . TRP A 1 180 ? 15.640 -9.714 -9.012 1.00 82.81 180 TRP A N 1
ATOM 1323 C CA . TRP A 1 180 ? 15.646 -8.538 -9.891 1.00 82.81 180 TRP A CA 1
ATOM 1324 C C . TRP A 1 180 ? 17.037 -8.175 -10.429 1.00 82.81 180 TRP A C 1
ATOM 1326 O O . TRP A 1 180 ? 17.180 -7.433 -11.409 1.00 82.81 180 TRP A O 1
ATOM 1336 N N . GLU A 1 181 ? 18.099 -8.718 -9.833 1.00 79.19 181 GLU A N 1
ATOM 1337 C CA . GLU A 1 181 ? 19.449 -8.660 -10.401 1.00 79.19 181 GLU A CA 1
ATOM 1338 C C . GLU A 1 181 ? 19.520 -9.337 -11.776 1.00 79.19 181 GLU A C 1
ATOM 1340 O O . GLU A 1 181 ? 20.178 -8.813 -12.676 1.00 79.19 181 GLU A O 1
ATOM 1345 N N . SER A 1 182 ? 18.781 -10.434 -11.963 1.00 76.25 182 SER A N 1
ATOM 1346 C CA . SER A 1 182 ? 18.696 -11.168 -13.233 1.00 76.25 182 SER A CA 1
ATOM 1347 C C . SER A 1 182 ? 17.708 -10.557 -14.240 1.00 76.25 182 SER A C 1
ATOM 1349 O O . SER A 1 182 ? 17.682 -10.970 -15.400 1.00 76.25 182 SER A O 1
ATOM 1351 N N . TYR A 1 183 ? 16.920 -9.550 -13.832 1.00 79.38 183 TYR A N 1
ATOM 1352 C CA . TYR A 1 183 ? 15.935 -8.907 -14.702 1.00 79.38 183 TYR A CA 1
ATOM 1353 C C . TYR A 1 183 ? 16.588 -8.227 -15.907 1.00 79.38 183 TYR A C 1
ATOM 1355 O O . TYR A 1 183 ? 17.495 -7.397 -15.775 1.00 79.38 183 TYR A O 1
ATOM 1363 N N . ASN A 1 184 ? 16.040 -8.508 -17.088 1.00 77.44 184 ASN A N 1
ATOM 1364 C CA . ASN A 1 184 ? 16.261 -7.731 -18.297 1.00 77.44 184 ASN A CA 1
ATOM 1365 C C . ASN A 1 184 ? 14.959 -7.619 -19.106 1.00 77.44 184 ASN A C 1
ATOM 1367 O O . ASN A 1 184 ? 14.007 -8.366 -18.902 1.00 77.44 184 ASN A O 1
ATOM 1371 N N . THR A 1 185 ? 14.901 -6.671 -20.039 1.00 71.19 185 THR A N 1
ATOM 1372 C CA . THR A 1 185 ? 13.675 -6.374 -20.795 1.00 71.19 185 THR A CA 1
ATOM 1373 C C . THR A 1 185 ? 13.316 -7.412 -21.863 1.00 71.19 185 THR A C 1
ATOM 1375 O O . THR A 1 185 ? 12.238 -7.306 -22.453 1.00 71.19 185 THR A O 1
ATOM 1378 N N . GLU A 1 186 ? 14.189 -8.390 -22.116 1.00 74.56 186 GLU A N 1
ATOM 1379 C CA . GLU A 1 186 ? 14.086 -9.342 -23.230 1.00 74.56 186 GLU A CA 1
ATOM 1380 C C . GLU A 1 186 ? 13.658 -10.752 -22.797 1.00 74.56 186 GLU A C 1
ATOM 1382 O O . GLU A 1 186 ? 13.140 -11.506 -23.618 1.00 74.56 186 GLU A O 1
ATOM 1387 N N . THR A 1 187 ? 13.841 -11.114 -21.524 1.00 75.81 187 THR A N 1
ATOM 1388 C CA . THR A 1 187 ? 13.608 -12.473 -21.005 1.00 75.81 187 THR A CA 1
ATOM 1389 C C . THR A 1 187 ? 12.804 -12.458 -19.705 1.00 75.81 187 THR A C 1
ATOM 1391 O O . THR A 1 187 ? 12.780 -11.464 -18.981 1.00 75.81 187 THR A O 1
ATOM 1394 N N . ASP A 1 188 ? 12.155 -13.582 -19.396 1.00 74.00 188 ASP A N 1
ATOM 1395 C CA . ASP A 1 188 ? 11.417 -13.797 -18.143 1.00 74.00 188 ASP A CA 1
ATOM 1396 C C . ASP A 1 188 ? 12.258 -14.546 -17.082 1.00 74.00 188 ASP A C 1
ATOM 1398 O O . ASP A 1 188 ? 11.713 -15.064 -16.106 1.00 74.00 188 ASP A O 1
ATOM 1402 N N . ASP A 1 189 ? 13.585 -14.606 -17.248 1.00 78.81 189 ASP A N 1
ATOM 1403 C CA . ASP A 1 189 ? 14.497 -15.396 -16.400 1.00 78.81 189 ASP A CA 1
ATOM 1404 C C . ASP A 1 189 ? 14.382 -15.030 -14.910 1.00 78.81 189 ASP A C 1
ATOM 1406 O O . ASP A 1 189 ? 14.402 -15.899 -14.032 1.00 78.81 189 ASP A O 1
ATOM 1410 N N . TRP A 1 190 ? 14.130 -13.751 -14.629 1.00 83.81 190 TRP A N 1
ATOM 1411 C CA . TRP A 1 190 ? 13.954 -13.239 -13.275 1.00 83.81 190 TRP A CA 1
ATOM 1412 C C . TRP A 1 190 ? 12.733 -13.814 -12.554 1.00 83.81 190 TRP A C 1
ATOM 1414 O O . TRP A 1 190 ? 12.789 -14.011 -11.344 1.00 83.81 190 TRP A O 1
ATOM 1424 N N . LYS A 1 191 ? 11.649 -14.148 -13.273 1.00 84.38 191 LYS A N 1
ATOM 1425 C CA . LYS A 1 191 ? 10.463 -14.781 -12.672 1.00 84.38 191 LYS A CA 1
ATOM 1426 C C . LYS A 1 191 ? 10.817 -16.170 -12.164 1.00 84.38 191 LYS A C 1
ATOM 1428 O O . LYS A 1 191 ? 10.447 -16.532 -11.053 1.00 84.38 191 LYS A O 1
ATOM 1433 N N . SER A 1 192 ? 11.592 -16.926 -12.945 1.00 84.44 192 SER A N 1
ATOM 1434 C CA . SER A 1 192 ? 12.125 -18.229 -12.529 1.00 84.44 192 SER A CA 1
ATOM 1435 C C . SER A 1 192 ? 12.989 -18.102 -11.272 1.00 84.44 192 SER A C 1
ATOM 1437 O O . SER A 1 192 ? 12.847 -18.896 -10.341 1.00 84.44 192 SER A O 1
ATOM 1439 N N . ASP A 1 193 ? 13.864 -17.101 -11.214 1.00 82.81 193 ASP A N 1
ATOM 1440 C CA . ASP A 1 193 ? 14.719 -16.888 -10.046 1.00 82.81 193 ASP A CA 1
ATOM 1441 C C . ASP A 1 193 ? 13.943 -16.356 -8.833 1.00 82.81 193 ASP A C 1
ATOM 1443 O O . ASP A 1 193 ? 14.256 -16.728 -7.703 1.00 82.81 193 ASP A O 1
ATOM 1447 N N . PHE A 1 194 ? 12.875 -15.584 -9.040 1.00 84.88 194 PHE A N 1
ATOM 1448 C CA . PHE A 1 194 ? 11.935 -15.201 -7.988 1.00 84.88 194 PHE A CA 1
ATOM 1449 C C . PHE A 1 194 ? 11.257 -16.435 -7.384 1.00 84.88 194 PHE A C 1
ATOM 1451 O O . PHE A 1 194 ? 11.320 -16.635 -6.174 1.00 84.88 194 PHE A O 1
ATOM 1458 N N . ILE A 1 195 ? 10.697 -17.319 -8.218 1.00 84.50 195 ILE A N 1
ATOM 1459 C CA . ILE A 1 195 ? 10.017 -18.550 -7.773 1.00 84.50 195 ILE A CA 1
ATOM 1460 C C . ILE A 1 195 ? 10.959 -19.449 -6.960 1.00 84.50 195 ILE A C 1
ATOM 1462 O O . ILE A 1 195 ? 10.547 -20.031 -5.960 1.00 84.50 195 ILE A O 1
ATOM 1466 N N . LYS A 1 196 ? 12.238 -19.557 -7.351 1.00 82.62 196 LYS A N 1
ATOM 1467 C CA . LYS A 1 196 ? 13.239 -20.340 -6.598 1.00 82.62 196 LYS A CA 1
ATOM 1468 C C . LYS A 1 196 ? 13.523 -19.763 -5.211 1.00 82.62 196 LYS A C 1
ATOM 1470 O O . LYS A 1 196 ? 13.817 -20.527 -4.295 1.00 82.62 196 LYS A O 1
ATOM 1475 N N . ASN A 1 197 ? 13.473 -18.439 -5.078 1.00 76.19 197 ASN A N 1
ATOM 1476 C CA . ASN A 1 197 ? 13.819 -17.718 -3.853 1.00 76.19 197 ASN A CA 1
ATOM 1477 C C . ASN A 1 197 ? 12.597 -17.370 -2.986 1.00 76.19 197 ASN A C 1
ATOM 1479 O O . ASN A 1 197 ? 12.764 -16.872 -1.874 1.00 76.19 197 ASN A O 1
ATOM 1483 N N . PHE A 1 198 ? 11.382 -17.652 -3.462 1.00 79.56 198 PHE A N 1
ATOM 1484 C CA . PHE A 1 198 ? 10.133 -17.397 -2.754 1.00 79.56 198 PHE A CA 1
ATOM 1485 C C . PHE A 1 198 ? 9.442 -18.714 -2.390 1.00 79.56 198 PHE A C 1
ATOM 1487 O O . PHE A 1 198 ? 8.636 -19.256 -3.148 1.00 79.56 198 PHE A O 1
ATOM 1494 N N . ASP A 1 199 ? 9.806 -19.269 -1.229 1.00 78.31 199 ASP A N 1
ATOM 1495 C CA . ASP A 1 199 ? 9.286 -20.568 -0.803 1.00 78.31 199 ASP A CA 1
ATOM 1496 C C . ASP A 1 199 ? 7.761 -20.573 -0.580 1.00 78.31 199 ASP A C 1
ATOM 1498 O O . ASP A 1 199 ? 7.109 -19.543 -0.377 1.00 78.31 199 ASP A O 1
ATOM 1502 N N . LYS A 1 200 ? 7.187 -21.781 -0.590 1.00 77.31 200 LYS A N 1
ATOM 1503 C CA . LYS A 1 200 ? 5.742 -21.991 -0.457 1.00 77.31 200 LYS A CA 1
ATOM 1504 C C . LYS A 1 200 ? 5.166 -21.434 0.851 1.00 77.31 200 LYS A C 1
ATOM 1506 O O . LYS A 1 200 ? 4.020 -20.999 0.857 1.00 77.31 200 LYS A O 1
ATOM 1511 N N . SER A 1 201 ? 5.920 -21.455 1.949 1.00 67.50 201 SER A N 1
ATOM 1512 C CA . SER A 1 201 ? 5.438 -20.945 3.235 1.00 67.50 201 SER A CA 1
ATOM 1513 C C . SER A 1 201 ? 5.288 -19.425 3.195 1.00 67.50 201 SER A C 1
ATOM 1515 O O . SER A 1 201 ? 4.277 -18.903 3.661 1.00 67.50 201 SER A O 1
ATOM 1517 N N . ASN A 1 202 ? 6.251 -18.721 2.596 1.00 69.12 202 ASN A N 1
ATOM 1518 C CA . ASN A 1 202 ? 6.212 -17.264 2.447 1.00 69.12 202 ASN A CA 1
ATOM 1519 C C . ASN A 1 202 ? 5.135 -16.827 1.456 1.00 69.12 202 ASN A C 1
ATOM 1521 O O . ASN A 1 202 ? 4.404 -15.876 1.722 1.00 69.12 202 ASN A O 1
ATOM 1525 N N . HIS A 1 203 ? 4.987 -17.567 0.356 1.00 79.44 203 HIS A N 1
ATOM 1526 C CA . HIS A 1 203 ? 3.882 -17.399 -0.578 1.00 79.44 203 HIS A CA 1
ATOM 1527 C C . HIS A 1 203 ? 2.525 -17.534 0.119 1.00 79.44 203 HIS A C 1
ATOM 1529 O O . HIS A 1 203 ? 1.711 -16.613 0.083 1.00 79.44 203 HIS A O 1
ATOM 1535 N N . ASP A 1 204 ? 2.288 -18.662 0.792 1.00 70.56 204 ASP A N 1
ATOM 1536 C CA . ASP A 1 204 ? 0.999 -18.934 1.420 1.00 70.56 204 ASP A CA 1
ATOM 1537 C C . ASP A 1 204 ? 0.706 -17.926 2.548 1.00 70.56 204 ASP A C 1
ATOM 1539 O O . ASP A 1 204 ? -0.452 -17.562 2.746 1.00 70.56 204 ASP A O 1
ATOM 1543 N N . ALA A 1 205 ? 1.731 -17.448 3.265 1.00 63.41 205 ALA A N 1
ATOM 1544 C CA . ALA A 1 205 ? 1.598 -16.404 4.281 1.00 63.41 205 ALA A CA 1
ATOM 1545 C C . ALA A 1 205 ? 1.231 -15.038 3.679 1.00 63.41 205 ALA A C 1
ATOM 1547 O O . ALA A 1 205 ? 0.273 -14.418 4.138 1.00 63.41 205 ALA A O 1
ATOM 1548 N N . LEU A 1 206 ? 1.938 -14.594 2.633 1.00 68.25 206 LEU A N 1
ATOM 1549 C CA . LEU A 1 206 ? 1.663 -13.330 1.945 1.00 68.25 206 LEU A CA 1
ATOM 1550 C C . LEU A 1 206 ? 0.257 -13.327 1.335 1.00 68.25 206 LEU A C 1
ATOM 1552 O O . LEU A 1 206 ? -0.514 -12.399 1.555 1.00 68.25 206 LEU A O 1
ATOM 1556 N N . VAL A 1 207 ? -0.108 -14.382 0.606 1.00 68.12 207 VAL A N 1
ATOM 1557 C CA . VAL A 1 207 ? -1.411 -14.460 -0.068 1.00 68.12 207 VAL A CA 1
ATOM 1558 C C . VAL A 1 207 ? -2.566 -14.484 0.937 1.00 68.12 207 VAL A C 1
ATOM 1560 O O . VAL A 1 207 ? -3.573 -13.806 0.725 1.00 68.12 207 VAL A O 1
ATOM 1563 N N . LYS A 1 208 ? -2.404 -15.197 2.062 1.00 61.88 208 LYS A N 1
ATOM 1564 C CA . LYS A 1 208 ? -3.378 -15.163 3.164 1.00 61.88 208 LYS A CA 1
ATOM 1565 C C . LYS A 1 208 ? -3.486 -13.777 3.789 1.00 61.88 208 LYS A C 1
ATOM 1567 O O . LYS A 1 208 ? -4.601 -13.330 4.026 1.00 61.88 208 LYS A O 1
ATOM 1572 N N . ALA A 1 209 ? -2.362 -13.097 4.027 1.00 56.81 209 ALA A N 1
ATOM 1573 C CA . ALA A 1 209 ? -2.358 -11.736 4.570 1.00 56.81 209 ALA A CA 1
ATOM 1574 C C . ALA A 1 209 ? -3.094 -10.743 3.649 1.00 56.81 209 ALA A C 1
ATOM 1576 O O . ALA A 1 209 ? -3.751 -9.818 4.121 1.00 56.81 209 ALA A O 1
ATOM 1577 N N . LEU A 1 210 ? -3.055 -10.981 2.335 1.00 59.53 210 LEU A N 1
ATOM 1578 C CA . LEU A 1 210 ? -3.795 -10.209 1.333 1.00 59.53 210 LEU A CA 1
ATOM 1579 C C . LEU A 1 210 ? -5.285 -10.600 1.220 1.00 59.53 210 LEU A C 1
ATOM 1581 O O . LEU A 1 210 ? -6.011 -9.979 0.449 1.00 59.53 210 LEU A O 1
ATOM 1585 N N . GLY A 1 211 ? -5.763 -11.606 1.962 1.00 59.12 211 GLY A N 1
ATOM 1586 C CA . GLY A 1 211 ? -7.170 -12.037 1.963 1.00 59.12 211 GLY A CA 1
ATOM 1587 C C . GLY A 1 211 ? -7.576 -12.972 0.813 1.00 59.12 211 GLY A C 1
ATOM 1588 O O . GLY A 1 211 ? -8.771 -13.172 0.567 1.00 59.12 211 GLY A O 1
ATOM 1589 N N . PHE A 1 212 ? -6.604 -13.555 0.108 1.00 64.88 212 PHE A N 1
ATOM 1590 C CA . PHE A 1 212 ? -6.828 -14.465 -1.019 1.00 64.88 212 PHE A CA 1
ATOM 1591 C C . PHE A 1 212 ? -6.535 -15.924 -0.643 1.00 64.88 212 PHE A C 1
ATOM 1593 O O . PHE A 1 212 ? -5.795 -16.211 0.298 1.00 64.88 212 PHE A O 1
ATOM 1600 N N . ASP A 1 213 ? -7.106 -16.868 -1.396 1.00 67.75 213 ASP A N 1
ATOM 1601 C CA . ASP A 1 213 ? -6.745 -18.288 -1.293 1.00 67.75 213 ASP A CA 1
ATOM 1602 C C . ASP A 1 213 ? -5.350 -18.535 -1.916 1.00 67.75 213 ASP A C 1
ATOM 1604 O O . ASP A 1 213 ? -5.182 -18.318 -3.121 1.00 67.75 213 ASP A O 1
ATOM 1608 N N . PRO A 1 214 ? -4.355 -19.043 -1.157 1.00 73.00 214 PRO A N 1
ATOM 1609 C CA . PRO A 1 214 ? -3.034 -19.408 -1.683 1.00 73.00 214 PRO A CA 1
ATOM 1610 C C . PRO A 1 214 ? -3.035 -20.421 -2.821 1.00 73.00 214 PRO A C 1
ATOM 1612 O O . PRO A 1 214 ? -2.046 -20.538 -3.528 1.00 73.00 214 PRO A O 1
ATOM 1615 N N . ASN A 1 215 ? -4.106 -21.185 -3.020 1.00 80.25 215 ASN A N 1
ATOM 1616 C CA . ASN A 1 215 ? -4.184 -22.106 -4.155 1.00 80.25 215 ASN A CA 1
ATOM 1617 C C . ASN A 1 215 ? -4.603 -21.406 -5.457 1.00 80.25 215 ASN A C 1
ATOM 1619 O O . ASN A 1 215 ? -4.481 -21.992 -6.531 1.00 80.25 215 ASN A O 1
ATOM 1623 N N . MET A 1 216 ? -5.108 -20.174 -5.361 1.00 74.19 216 MET A N 1
ATOM 1624 C CA . MET A 1 216 ? -5.615 -19.379 -6.482 1.00 74.19 216 MET A CA 1
ATOM 1625 C C . MET A 1 216 ? -4.633 -18.294 -6.937 1.00 74.19 216 MET A C 1
ATOM 1627 O O . MET A 1 216 ? -4.810 -17.713 -8.007 1.00 74.19 216 MET A O 1
ATOM 1631 N N . VAL A 1 217 ? -3.610 -18.018 -6.132 1.00 76.31 217 VAL A N 1
ATOM 1632 C CA . VAL A 1 217 ? -2.546 -17.054 -6.416 1.00 76.31 217 VAL A CA 1
ATOM 1633 C C . VAL A 1 217 ? -1.255 -17.827 -6.585 1.00 76.31 217 VAL A C 1
ATOM 1635 O O . VAL A 1 217 ? -0.997 -18.750 -5.821 1.00 76.31 217 VAL A O 1
ATOM 1638 N N . THR A 1 218 ? -0.464 -17.482 -7.595 1.00 86.19 218 THR A N 1
ATOM 1639 C CA . THR A 1 218 ? 0.819 -18.141 -7.838 1.00 86.19 218 THR A CA 1
ATOM 1640 C C . THR A 1 218 ? 1.981 -17.163 -7.637 1.00 86.19 218 THR A C 1
ATOM 1642 O O . THR A 1 218 ? 1.799 -15.953 -7.816 1.00 86.19 218 THR A O 1
ATOM 1645 N N . PRO A 1 219 ? 3.195 -17.645 -7.311 1.00 84.88 219 PRO A N 1
ATOM 1646 C CA . PRO A 1 219 ? 4.385 -16.798 -7.244 1.00 84.88 219 PRO A CA 1
ATOM 1647 C C . PRO A 1 219 ? 4.650 -16.018 -8.543 1.00 84.88 219 PRO A C 1
ATOM 1649 O O . PRO A 1 219 ? 5.099 -14.877 -8.496 1.00 84.88 219 PRO A O 1
ATOM 1652 N N . GLU A 1 220 ? 4.321 -16.592 -9.704 1.00 86.62 220 GLU A N 1
ATOM 1653 C CA . GLU A 1 220 ? 4.439 -15.938 -11.013 1.00 86.62 220 GLU A CA 1
ATOM 1654 C C . GLU A 1 220 ? 3.571 -14.683 -11.111 1.00 86.62 220 GLU A C 1
ATOM 1656 O O . GLU A 1 220 ? 3.975 -13.713 -11.744 1.00 86.62 220 GLU A O 1
ATOM 1661 N N . LEU A 1 221 ? 2.387 -14.692 -10.494 1.00 83.94 221 LEU A N 1
ATOM 1662 C CA . LEU A 1 221 ? 1.477 -13.551 -10.496 1.00 83.94 221 LEU A CA 1
ATOM 1663 C C . LEU A 1 221 ? 1.996 -12.414 -9.609 1.00 83.94 221 LEU A C 1
ATOM 1665 O O . LEU A 1 221 ? 1.851 -11.245 -9.958 1.00 83.94 221 LEU A O 1
ATOM 1669 N N . ILE A 1 222 ? 2.646 -12.750 -8.493 1.00 81.56 222 ILE A N 1
ATOM 1670 C CA . ILE A 1 222 ? 3.324 -11.771 -7.631 1.00 81.56 222 ILE A CA 1
ATOM 1671 C C . ILE A 1 222 ? 4.526 -11.170 -8.370 1.00 81.56 222 ILE A C 1
ATOM 1673 O O . ILE A 1 222 ? 4.711 -9.955 -8.360 1.00 81.56 222 ILE A O 1
ATOM 1677 N N . ALA A 1 223 ? 5.294 -11.996 -9.085 1.00 85.62 223 ALA A N 1
ATOM 1678 C CA . ALA A 1 223 ? 6.369 -11.520 -9.946 1.00 85.62 223 ALA A CA 1
ATOM 1679 C C . ALA A 1 223 ? 5.832 -10.631 -11.091 1.00 85.62 223 ALA A C 1
ATOM 1681 O O . ALA A 1 223 ? 6.364 -9.559 -11.358 1.00 85.62 223 ALA A O 1
ATOM 1682 N N . GLU A 1 224 ? 4.734 -11.013 -11.749 1.00 87.44 224 GLU A N 1
ATOM 1683 C CA . GLU A 1 224 ? 4.081 -10.168 -12.760 1.00 87.44 224 GLU A CA 1
ATOM 1684 C C . GLU A 1 224 ? 3.677 -8.804 -12.174 1.00 87.44 224 GLU A C 1
ATOM 1686 O O . GLU A 1 224 ? 3.952 -7.769 -12.782 1.00 87.44 224 GLU A O 1
ATOM 1691 N N . ALA A 1 225 ? 3.076 -8.790 -10.981 1.00 81.81 225 ALA A N 1
ATOM 1692 C CA . ALA A 1 225 ? 2.690 -7.560 -10.296 1.00 81.81 225 ALA A CA 1
ATOM 1693 C C . ALA A 1 225 ? 3.887 -6.660 -9.987 1.00 81.81 225 ALA A C 1
ATOM 1695 O O . ALA A 1 225 ? 3.824 -5.457 -10.233 1.00 81.81 225 ALA A O 1
ATOM 1696 N N . GLN A 1 226 ? 4.986 -7.252 -9.527 1.00 80.81 226 GLN A N 1
ATOM 1697 C CA . GLN A 1 226 ? 6.237 -6.550 -9.277 1.00 80.81 226 GLN A CA 1
ATOM 1698 C C . GLN A 1 226 ? 6.809 -5.917 -10.556 1.00 80.81 226 GLN A C 1
ATOM 1700 O O . GLN A 1 226 ? 7.169 -4.742 -10.556 1.00 80.81 226 GLN A O 1
ATOM 1705 N N . GLU A 1 227 ? 6.846 -6.655 -11.670 1.00 86.31 227 GLU A N 1
ATOM 1706 C CA . GLU A 1 227 ? 7.322 -6.118 -12.953 1.00 86.31 227 GLU A CA 1
ATOM 1707 C C . GLU A 1 227 ? 6.452 -4.955 -13.442 1.00 86.31 227 GLU A C 1
ATOM 1709 O O . GLU A 1 227 ? 6.971 -3.919 -13.859 1.00 86.31 227 GLU A O 1
ATOM 1714 N N . ILE A 1 228 ? 5.129 -5.101 -13.356 1.00 87.88 228 ILE A N 1
ATOM 1715 C CA . ILE A 1 228 ? 4.175 -4.055 -13.736 1.00 87.88 228 ILE A CA 1
ATOM 1716 C C . ILE A 1 228 ? 4.348 -2.816 -12.853 1.00 87.88 228 ILE A C 1
ATOM 1718 O O . ILE A 1 228 ? 4.406 -1.703 -13.379 1.00 87.88 228 ILE A O 1
ATOM 1722 N N . ALA A 1 229 ? 4.473 -2.999 -11.537 1.00 78.06 229 ALA A N 1
ATOM 1723 C CA . ALA A 1 229 ? 4.686 -1.914 -10.588 1.00 78.06 229 ALA A CA 1
ATOM 1724 C C . ALA A 1 229 ? 5.991 -1.160 -10.873 1.00 78.06 229 ALA A C 1
ATOM 1726 O O . ALA A 1 229 ? 5.977 0.066 -10.872 1.00 78.06 229 ALA A O 1
ATOM 1727 N N . SER A 1 230 ? 7.081 -1.856 -11.211 1.00 81.69 230 SER A N 1
ATOM 1728 C CA . SER A 1 230 ? 8.350 -1.231 -11.607 1.00 81.69 230 SER A CA 1
ATOM 1729 C C . SER A 1 230 ? 8.235 -0.342 -12.843 1.00 81.69 230 SER A C 1
ATOM 1731 O O . SER A 1 230 ? 8.786 0.755 -12.861 1.00 81.69 230 SER A O 1
ATOM 1733 N N . PHE A 1 231 ? 7.487 -0.756 -13.868 1.00 86.06 231 PHE A N 1
ATOM 1734 C CA . PHE A 1 231 ? 7.252 0.111 -15.029 1.00 86.06 231 PHE A CA 1
ATOM 1735 C C . PHE A 1 231 ? 6.353 1.304 -14.705 1.00 86.06 231 PHE A C 1
ATOM 1737 O O . PHE A 1 231 ? 6.575 2.391 -15.229 1.00 86.06 231 PHE A O 1
ATOM 1744 N N . ILE A 1 232 ? 5.348 1.111 -13.851 1.00 81.00 232 ILE A N 1
ATOM 1745 C CA . ILE A 1 232 ? 4.456 2.184 -13.400 1.00 81.00 232 ILE A CA 1
ATOM 1746 C C . ILE A 1 232 ? 5.194 3.191 -12.516 1.00 81.00 232 ILE A C 1
ATOM 1748 O O . ILE A 1 232 ? 4.932 4.385 -12.605 1.00 81.00 232 ILE A O 1
ATOM 1752 N N . TYR A 1 233 ? 6.115 2.727 -11.675 1.00 75.62 233 TYR A N 1
ATOM 1753 C CA . TYR A 1 233 ? 6.916 3.585 -10.813 1.00 75.62 233 TYR A CA 1
ATOM 1754 C C . TYR A 1 233 ? 7.803 4.526 -11.624 1.00 75.62 233 TYR A C 1
ATOM 1756 O O . TYR A 1 233 ? 8.019 5.666 -11.251 1.00 75.62 233 TYR A O 1
ATOM 1764 N N . GLU A 1 234 ? 8.264 4.115 -12.788 1.00 78.69 234 GLU A N 1
ATOM 1765 C CA . GLU A 1 234 ? 9.013 5.027 -13.644 1.00 78.69 234 GLU A CA 1
ATOM 1766 C C . GLU A 1 234 ? 8.118 5.969 -14.475 1.00 78.69 234 GLU A C 1
ATOM 1768 O O . GLU A 1 234 ? 8.605 6.815 -15.226 1.00 78.69 234 GLU A O 1
ATOM 1773 N N . ASP A 1 235 ? 6.795 5.824 -14.370 1.00 82.69 235 ASP A N 1
ATOM 1774 C CA . ASP A 1 235 ? 5.820 6.583 -15.137 1.00 82.69 235 ASP A CA 1
ATOM 1775 C C . ASP A 1 235 ? 5.115 7.636 -14.269 1.00 82.69 235 ASP A C 1
ATOM 1777 O O . ASP A 1 235 ? 4.049 7.385 -13.703 1.00 82.69 235 ASP A O 1
ATOM 1781 N N . GLU A 1 236 ? 5.693 8.839 -14.189 1.00 79.50 236 GLU A N 1
ATOM 1782 C CA . GLU A 1 236 ? 5.237 9.937 -13.311 1.00 79.50 236 GLU A CA 1
ATOM 1783 C C . GLU A 1 236 ? 3.730 10.246 -13.415 1.00 79.50 236 GLU A C 1
ATOM 1785 O O . GLU A 1 236 ? 3.058 10.510 -12.413 1.00 79.50 236 GLU A O 1
ATOM 1790 N N . GLU A 1 237 ? 3.165 10.199 -14.626 1.00 86.50 237 GLU A N 1
ATOM 1791 C CA . GLU A 1 237 ? 1.743 10.483 -14.840 1.00 86.50 237 GLU A CA 1
ATOM 1792 C C . GLU A 1 237 ? 0.857 9.383 -14.237 1.00 86.50 237 GLU A C 1
ATOM 1794 O O . GLU A 1 237 ? -0.137 9.681 -13.571 1.00 86.50 237 GLU A O 1
ATOM 1799 N N . THR A 1 238 ? 1.236 8.110 -14.393 1.00 83.44 238 THR A N 1
ATOM 1800 C CA . THR A 1 238 ? 0.509 6.998 -13.763 1.00 83.44 238 THR A CA 1
ATOM 1801 C C . THR A 1 238 ? 0.700 6.993 -12.250 1.00 83.44 238 THR A C 1
ATOM 1803 O O . THR A 1 238 ? -0.277 6.773 -11.532 1.00 83.44 238 THR A O 1
ATOM 1806 N N . GLN A 1 239 ? 1.900 7.307 -11.740 1.00 71.19 239 GLN A N 1
ATOM 1807 C CA . GLN A 1 239 ? 2.104 7.496 -10.301 1.00 71.19 239 GLN A CA 1
ATOM 1808 C C . GLN A 1 239 ? 1.150 8.552 -9.733 1.00 71.19 239 GLN A C 1
ATOM 1810 O O . GLN A 1 239 ? 0.505 8.322 -8.712 1.00 71.19 239 GLN A O 1
ATOM 1815 N N . THR A 1 240 ? 1.019 9.692 -10.415 1.00 73.88 240 THR A N 1
ATOM 1816 C CA . THR A 1 240 ? 0.140 10.792 -9.996 1.00 73.88 240 THR A CA 1
ATOM 1817 C C . THR A 1 240 ? -1.323 10.351 -9.939 1.00 73.88 240 THR A C 1
ATOM 1819 O O . THR A 1 240 ? -2.027 10.664 -8.974 1.00 73.88 240 THR A O 1
ATOM 1822 N N . ILE A 1 241 ? -1.784 9.588 -10.936 1.00 78.25 241 ILE A N 1
ATOM 1823 C CA . ILE A 1 241 ? -3.136 9.009 -10.958 1.00 78.25 241 ILE A CA 1
ATOM 1824 C C . ILE A 1 241 ? -3.348 8.070 -9.759 1.00 78.25 241 ILE A C 1
ATOM 1826 O O . ILE A 1 241 ? -4.339 8.208 -9.040 1.00 78.25 241 ILE A O 1
ATOM 1830 N N . LEU A 1 242 ? -2.414 7.146 -9.506 1.00 72.31 242 LEU A N 1
ATOM 1831 C CA . LEU A 1 242 ? -2.525 6.170 -8.416 1.00 72.31 242 LEU A CA 1
ATOM 1832 C C . LEU A 1 242 ? -2.435 6.818 -7.030 1.00 72.31 242 LEU A C 1
ATOM 1834 O O . LEU A 1 242 ? -3.221 6.476 -6.149 1.00 72.31 242 LEU A O 1
ATOM 1838 N N . ALA A 1 243 ? -1.539 7.788 -6.843 1.00 62.62 243 ALA A N 1
ATOM 1839 C CA . ALA A 1 243 ? -1.408 8.543 -5.599 1.00 62.62 243 ALA A CA 1
ATOM 1840 C C . ALA A 1 243 ? -2.669 9.369 -5.303 1.00 62.62 243 ALA A C 1
ATOM 1842 O O . ALA A 1 243 ? -3.128 9.430 -4.159 1.00 62.62 243 ALA A O 1
ATOM 1843 N N . SER A 1 244 ? -3.264 9.970 -6.339 1.00 68.44 244 SER A N 1
ATOM 1844 C CA . SER A 1 244 ? -4.514 10.728 -6.208 1.00 68.44 244 SER A CA 1
ATOM 1845 C C . SER A 1 244 ? -5.668 9.809 -5.819 1.00 68.44 244 SER A C 1
ATOM 1847 O O . SER A 1 244 ? -6.398 10.113 -4.876 1.00 68.44 244 SER A O 1
ATOM 1849 N N . PHE A 1 245 ? -5.778 8.647 -6.471 1.00 75.38 245 PHE A N 1
ATOM 1850 C CA . PHE A 1 245 ? -6.736 7.616 -6.086 1.00 75.38 245 PHE A CA 1
ATOM 1851 C C . PHE A 1 245 ? -6.533 7.160 -4.640 1.00 75.38 245 PHE A C 1
ATOM 1853 O O . PHE A 1 245 ? -7.494 7.171 -3.884 1.00 75.38 245 PHE A O 1
ATOM 1860 N N . ALA A 1 246 ? -5.311 6.806 -4.230 1.00 62.28 246 ALA A N 1
ATOM 1861 C CA . ALA A 1 246 ? -5.033 6.335 -2.874 1.00 62.28 246 ALA A CA 1
ATOM 1862 C C . ALA A 1 246 ? -5.444 7.373 -1.818 1.00 62.28 246 ALA A C 1
ATOM 1864 O O . ALA A 1 246 ? -6.105 7.040 -0.832 1.00 62.28 246 ALA A O 1
ATOM 1865 N N . LYS A 1 247 ? -5.119 8.648 -2.064 1.00 58.72 247 LYS A N 1
ATOM 1866 C CA . LYS A 1 247 ? -5.521 9.766 -1.207 1.00 58.72 247 LYS A CA 1
ATOM 1867 C C . LYS A 1 247 ? -7.039 9.906 -1.132 1.00 58.72 247 LYS A C 1
ATOM 1869 O O . LYS A 1 247 ? -7.583 9.995 -0.036 1.00 58.72 247 LYS A O 1
ATOM 1874 N N . GLU A 1 248 ? -7.720 9.952 -2.274 1.00 65.25 248 GLU A N 1
ATOM 1875 C CA . GLU A 1 248 ? -9.175 10.109 -2.312 1.00 65.25 248 GLU A CA 1
ATOM 1876 C C . GLU A 1 248 ? -9.913 8.903 -1.746 1.00 65.25 248 GLU A C 1
ATOM 1878 O O . GLU A 1 248 ? -10.939 9.067 -1.092 1.00 65.25 248 GLU A O 1
ATOM 1883 N N . PHE A 1 249 ? -9.402 7.699 -1.976 1.00 65.88 249 PHE A N 1
ATOM 1884 C CA . PHE A 1 249 ? -9.976 6.471 -1.457 1.00 65.88 249 PHE A CA 1
ATOM 1885 C C . PHE A 1 249 ? -9.928 6.497 0.066 1.00 65.88 249 PHE A C 1
ATOM 1887 O O . PHE A 1 249 ? -10.973 6.373 0.698 1.00 65.88 249 PHE A O 1
ATOM 1894 N N . ALA A 1 250 ? -8.756 6.782 0.647 1.00 55.66 250 ALA A N 1
ATOM 1895 C CA . ALA A 1 250 ? -8.571 6.883 2.092 1.00 55.66 250 ALA A CA 1
ATOM 1896 C C . ALA A 1 250 ? -9.471 7.951 2.737 1.00 55.66 250 ALA A C 1
ATOM 1898 O O . ALA A 1 250 ? -10.058 7.703 3.787 1.00 55.66 250 ALA A O 1
ATOM 1899 N N . THR A 1 251 ? -9.633 9.124 2.114 1.00 55.09 251 THR A N 1
ATOM 1900 C CA . THR A 1 251 ? -10.512 10.177 2.656 1.00 55.09 251 THR A CA 1
ATOM 1901 C C . THR A 1 251 ? -12.002 9.923 2.434 1.00 55.09 251 THR A C 1
ATOM 1903 O O . THR A 1 251 ? -12.820 10.617 3.034 1.00 55.09 251 THR A O 1
ATOM 1906 N N . SER A 1 252 ? -12.362 8.960 1.583 1.00 62.19 252 SER A N 1
ATOM 1907 C CA . SER A 1 252 ? -13.755 8.625 1.265 1.00 62.19 252 SER A CA 1
ATOM 1908 C C . SER A 1 252 ? -14.291 7.411 2.022 1.00 62.19 252 SER A C 1
ATOM 1910 O O . SER A 1 252 ? -15.486 7.148 1.934 1.00 62.19 252 SER A O 1
ATOM 1912 N N . GLN A 1 253 ? -13.440 6.659 2.727 1.00 52.94 253 GLN A N 1
ATOM 1913 C CA . GLN A 1 253 ? -13.868 5.507 3.524 1.00 52.94 253 GLN A CA 1
ATOM 1914 C C . GLN A 1 253 ? -14.588 5.949 4.805 1.00 52.94 253 GLN A C 1
ATOM 1916 O O . GLN A 1 253 ? -14.211 6.934 5.444 1.00 52.94 253 GLN A O 1
ATOM 1921 N N . HIS A 1 254 ? -15.582 5.168 5.233 1.00 55.81 254 HIS A N 1
ATOM 1922 C CA . HIS A 1 254 ? -16.151 5.301 6.574 1.00 55.81 254 HIS A CA 1
ATOM 1923 C C . HIS A 1 254 ? -15.110 4.908 7.643 1.00 55.81 254 HIS A C 1
ATOM 1925 O O . HIS A 1 254 ? -14.271 4.037 7.409 1.00 55.81 254 HIS A O 1
ATOM 1931 N N . ILE A 1 255 ? -15.181 5.481 8.853 1.00 45.03 255 ILE A N 1
ATOM 1932 C CA . ILE A 1 255 ? -14.193 5.252 9.931 1.00 45.03 255 ILE A CA 1
ATOM 1933 C C . ILE A 1 255 ? -14.013 3.769 10.311 1.00 45.03 255 ILE A C 1
ATOM 1935 O O . ILE A 1 255 ? -12.938 3.361 10.741 1.00 45.03 255 ILE A O 1
ATOM 1939 N N . THR A 1 256 ? -15.044 2.944 10.108 1.00 41.69 256 THR A N 1
ATOM 1940 C CA . THR A 1 256 ? -14.994 1.488 10.334 1.00 41.69 256 THR A CA 1
ATOM 1941 C C . THR A 1 256 ? -14.310 0.711 9.205 1.00 41.69 256 THR A C 1
ATOM 1943 O O . THR A 1 256 ? -13.914 -0.423 9.428 1.00 41.69 256 THR A O 1
ATOM 1946 N N . GLU A 1 257 ? -14.217 1.277 7.998 1.00 49.03 257 GLU A N 1
ATOM 1947 C CA . GLU A 1 257 ? -13.602 0.649 6.815 1.00 49.03 257 GLU A CA 1
ATOM 1948 C C . GLU A 1 257 ? -12.111 1.000 6.683 1.00 49.03 257 GLU A C 1
ATOM 1950 O O . GLU A 1 257 ? -11.358 0.251 6.069 1.00 49.03 257 GLU A O 1
ATOM 1955 N N . LEU A 1 258 ? -11.647 2.082 7.327 1.00 43.50 258 LEU A N 1
ATOM 1956 C CA . LEU A 1 258 ? -10.213 2.393 7.452 1.00 43.50 258 LEU A CA 1
ATOM 1957 C C . LEU A 1 258 ? -9.422 1.258 8.128 1.00 43.50 258 LEU A C 1
ATOM 1959 O O . LEU A 1 258 ? -8.243 1.079 7.834 1.00 43.50 258 LEU A O 1
ATOM 1963 N N . ALA A 1 259 ? -10.070 0.485 9.006 1.00 36.16 259 ALA A N 1
ATOM 1964 C CA . ALA A 1 259 ? -9.484 -0.670 9.689 1.00 36.16 259 ALA A CA 1
ATOM 1965 C C . ALA A 1 259 ? -9.226 -1.883 8.771 1.00 36.16 259 ALA A C 1
ATOM 1967 O O . ALA A 1 259 ? -8.489 -2.774 9.173 1.00 36.16 259 ALA A O 1
ATOM 1968 N N . GLU A 1 260 ? -9.801 -1.906 7.562 1.00 38.50 260 GLU A N 1
ATOM 1969 C CA . GLU A 1 260 ? -9.688 -2.994 6.569 1.00 38.50 260 GLU A CA 1
ATOM 1970 C C . GLU A 1 260 ? -8.793 -2.601 5.369 1.00 38.50 260 GLU A C 1
ATOM 1972 O O . GLU A 1 260 ? -8.704 -3.325 4.377 1.00 38.50 260 GLU A O 1
ATOM 1977 N N . PHE A 1 261 ? -8.175 -1.411 5.396 1.00 39.62 261 PHE A N 1
ATOM 1978 C CA . PHE A 1 261 ? -7.468 -0.870 4.236 1.00 39.62 261 PHE A CA 1
ATOM 1979 C C . PHE A 1 261 ? -5.976 -1.231 4.240 1.00 39.62 261 PHE A C 1
ATOM 1981 O O . PHE A 1 261 ? -5.254 -0.912 5.188 1.00 39.62 261 PHE A O 1
ATOM 1988 N N . ALA A 1 262 ? -5.511 -1.838 3.143 1.00 42.59 262 ALA A N 1
ATOM 1989 C CA . ALA A 1 262 ? -4.099 -2.074 2.855 1.00 42.59 262 ALA A CA 1
ATOM 1990 C C . ALA A 1 262 ? -3.385 -0.816 2.329 1.00 42.59 262 ALA A C 1
ATOM 1992 O O . ALA A 1 262 ? -3.981 0.006 1.641 1.00 42.59 262 ALA A O 1
ATOM 1993 N N . GLY A 1 263 ? -2.110 -0.653 2.682 1.00 41.34 263 GLY A N 1
ATOM 1994 C CA . GLY A 1 263 ? -1.313 0.559 2.497 1.00 41.34 263 GLY A CA 1
ATOM 1995 C C . GLY A 1 263 ? -1.228 1.028 1.053 1.00 41.34 263 GLY A C 1
ATOM 1996 O O . GLY A 1 263 ? -1.098 0.234 0.128 1.00 41.34 263 GLY A O 1
ATOM 1997 N N . GLY A 1 264 ? -1.318 2.346 0.874 1.00 42.72 264 GLY A N 1
ATOM 1998 C CA . GLY A 1 264 ? -1.437 3.024 -0.416 1.00 42.72 264 GLY A CA 1
ATOM 1999 C C . GLY A 1 264 ? -0.117 3.181 -1.167 1.00 42.72 264 GLY A C 1
ATOM 2000 O O . GLY A 1 264 ? 0.305 4.312 -1.403 1.00 42.72 264 GLY A O 1
ATOM 2001 N N . GLY A 1 265 ? 0.518 2.072 -1.547 1.00 51.44 265 GLY A N 1
ATOM 2002 C CA . GLY A 1 265 ? 1.586 2.045 -2.548 1.00 51.44 265 GLY A CA 1
ATOM 2003 C C . GLY A 1 265 ? 1.075 1.618 -3.933 1.00 51.44 265 GLY A C 1
ATOM 2004 O O . GLY A 1 265 ? 0.008 1.015 -4.080 1.00 51.44 265 GLY A O 1
ATOM 2005 N N . ALA A 1 266 ? 1.828 1.952 -4.989 1.00 53.84 266 ALA A N 1
ATOM 2006 C CA . ALA A 1 266 ? 1.492 1.541 -6.357 1.00 53.84 266 ALA A CA 1
ATOM 2007 C C . ALA A 1 266 ? 1.542 0.010 -6.525 1.00 53.84 266 ALA A C 1
ATOM 2009 O O . ALA A 1 266 ? 0.725 -0.548 -7.256 1.00 53.84 266 ALA A O 1
ATOM 2010 N N . PHE A 1 267 ? 2.462 -0.665 -5.826 1.00 56.41 267 PHE A N 1
ATOM 2011 C CA . PHE A 1 267 ? 2.613 -2.119 -5.858 1.00 56.41 267 PHE A CA 1
ATOM 2012 C C . PHE A 1 267 ? 1.367 -2.838 -5.328 1.00 56.41 267 PHE A C 1
ATOM 2014 O O . PHE A 1 267 ? 0.882 -3.765 -5.966 1.00 56.41 267 PHE A O 1
ATOM 2021 N N . GLU A 1 268 ? 0.789 -2.376 -4.223 1.00 62.72 268 GLU A N 1
ATOM 2022 C CA . GLU A 1 268 ? -0.364 -2.982 -3.555 1.00 62.72 268 GLU A CA 1
ATOM 2023 C C . GLU A 1 268 ? -1.640 -2.824 -4.385 1.00 62.72 268 GLU A C 1
ATOM 2025 O O . GLU A 1 268 ? -2.405 -3.778 -4.540 1.00 62.72 268 GLU A O 1
ATOM 2030 N N . ILE A 1 269 ? -1.844 -1.645 -4.988 1.00 66.31 269 ILE A N 1
ATOM 2031 C CA . ILE A 1 269 ? -2.966 -1.399 -5.906 1.00 66.31 269 ILE A CA 1
ATOM 2032 C C . ILE A 1 269 ? -2.845 -2.302 -7.139 1.00 66.31 269 ILE A C 1
ATOM 2034 O O . ILE A 1 269 ? -3.824 -2.930 -7.554 1.00 66.31 269 ILE A O 1
ATOM 2038 N N . VAL A 1 270 ? -1.642 -2.386 -7.714 1.00 65.25 270 VAL A N 1
ATOM 2039 C CA . VAL A 1 270 ? -1.350 -3.244 -8.868 1.00 65.25 270 VAL A CA 1
ATOM 2040 C C . VAL A 1 270 ? -1.570 -4.711 -8.511 1.00 65.25 270 VAL A C 1
ATOM 2042 O O . VAL A 1 270 ? -2.283 -5.410 -9.229 1.00 65.25 270 VAL A O 1
ATOM 2045 N N . LEU A 1 271 ? -1.029 -5.172 -7.386 1.00 72.50 271 LEU A N 1
ATOM 2046 C CA . LEU A 1 271 ? -1.163 -6.543 -6.915 1.00 72.50 271 LEU A CA 1
ATOM 2047 C C . LEU A 1 271 ? -2.635 -6.902 -6.688 1.00 72.50 271 LEU A C 1
ATOM 2049 O O . LEU A 1 271 ? -3.109 -7.879 -7.261 1.00 72.50 271 LEU A O 1
ATOM 2053 N N . ALA A 1 272 ? -3.397 -6.087 -5.954 1.00 72.31 272 ALA A N 1
ATOM 2054 C CA . ALA A 1 272 ? -4.821 -6.329 -5.718 1.00 72.31 272 ALA A CA 1
ATOM 2055 C C . ALA A 1 272 ? -5.627 -6.410 -7.027 1.00 72.31 272 ALA A C 1
ATOM 2057 O O . ALA A 1 272 ? -6.441 -7.320 -7.212 1.00 72.31 272 ALA A O 1
ATOM 2058 N N . ALA A 1 273 ? -5.371 -5.501 -7.970 1.00 76.75 273 ALA A N 1
ATOM 2059 C CA . ALA A 1 273 ? -6.036 -5.488 -9.269 1.00 76.75 273 ALA A CA 1
ATOM 2060 C C . ALA A 1 273 ? -5.690 -6.727 -10.119 1.00 76.75 273 ALA A C 1
ATOM 2062 O O . ALA A 1 273 ? -6.561 -7.329 -10.755 1.00 76.75 273 ALA A O 1
ATOM 2063 N N . LEU A 1 274 ? -4.425 -7.154 -10.109 1.00 74.38 274 LEU A N 1
ATOM 2064 C CA . LEU A 1 274 ? -3.968 -8.329 -10.851 1.00 74.38 274 LEU A CA 1
ATOM 2065 C C . LEU A 1 274 ? -4.468 -9.637 -10.241 1.00 74.38 274 LEU A C 1
ATOM 2067 O O . LEU A 1 274 ? -4.853 -10.532 -10.994 1.00 74.38 274 LEU A O 1
ATOM 2071 N N . LEU A 1 275 ? -4.534 -9.732 -8.911 1.00 73.25 275 LEU A N 1
ATOM 2072 C CA . LEU A 1 275 ? -5.129 -10.865 -8.198 1.00 73.25 275 LEU A CA 1
ATOM 2073 C C . LEU A 1 275 ? -6.629 -10.970 -8.483 1.00 73.25 275 LEU A C 1
ATOM 2075 O O . LEU A 1 275 ? -7.129 -12.048 -8.814 1.00 73.25 275 LEU A O 1
ATOM 2079 N N . ALA A 1 276 ? -7.350 -9.847 -8.444 1.00 72.44 276 ALA A N 1
ATOM 2080 C CA . ALA A 1 276 ? -8.759 -9.805 -8.822 1.00 72.44 276 ALA A CA 1
ATOM 2081 C C . ALA A 1 276 ? -8.976 -10.256 -10.275 1.00 72.44 276 ALA A C 1
ATOM 2083 O O . ALA A 1 276 ? -9.884 -11.041 -10.551 1.00 72.44 276 ALA A O 1
ATOM 2084 N N . SER A 1 277 ? -8.109 -9.811 -11.189 1.00 76.88 277 SER A N 1
ATOM 2085 C CA . SER A 1 277 ? -8.141 -10.199 -12.601 1.00 76.88 277 SER A CA 1
ATOM 2086 C C . SER A 1 277 ? -7.855 -11.692 -12.804 1.00 76.88 277 SER A C 1
ATOM 2088 O O . SER A 1 277 ? -8.636 -12.382 -13.457 1.00 76.88 277 SER A O 1
ATOM 2090 N N . ALA A 1 278 ? -6.780 -12.217 -12.212 1.00 74.12 278 ALA A N 1
ATOM 2091 C CA . ALA A 1 278 ? -6.352 -13.605 -12.399 1.00 74.12 278 ALA A CA 1
ATOM 2092 C C . ALA A 1 278 ? -7.338 -14.620 -11.806 1.00 74.12 278 ALA A C 1
ATOM 2094 O O . ALA A 1 278 ? -7.536 -15.700 -12.358 1.00 74.12 278 ALA A O 1
ATOM 2095 N N . THR A 1 279 ? -7.993 -14.262 -10.702 1.00 67.56 279 THR A N 1
ATOM 2096 C CA . THR A 1 279 ? -8.974 -15.126 -10.032 1.00 67.56 279 THR A CA 1
ATOM 2097 C C . THR A 1 279 ? -10.391 -14.988 -10.598 1.00 67.56 279 THR A C 1
ATOM 2099 O O . THR A 1 279 ? -11.323 -15.603 -10.076 1.00 67.56 279 THR A O 1
ATOM 2102 N N . GLY A 1 280 ? -10.590 -14.164 -11.637 1.00 64.62 280 GLY A N 1
ATOM 2103 C CA . GLY A 1 280 ? -11.909 -13.883 -12.213 1.00 64.62 280 GLY A CA 1
ATOM 2104 C C . GLY A 1 280 ? -12.890 -13.252 -11.217 1.00 64.62 280 GLY A C 1
ATOM 2105 O O . GLY A 1 280 ? -14.100 -13.378 -11.385 1.00 64.62 280 GLY A O 1
ATOM 2106 N N . GLY A 1 281 ? -12.378 -12.628 -10.152 1.00 60.84 281 GLY A N 1
ATOM 2107 C CA . GLY A 1 281 ? -13.172 -12.078 -9.056 1.00 60.84 281 GLY A CA 1
ATOM 2108 C C . GLY A 1 281 ? -13.655 -13.084 -8.001 1.00 60.84 281 GLY A C 1
ATOM 2109 O O . GLY A 1 281 ? -14.417 -12.684 -7.126 1.00 60.84 281 GLY A O 1
ATOM 2110 N N . VAL A 1 282 ? -13.241 -14.361 -8.058 1.00 54.19 282 VAL A N 1
ATOM 2111 C CA . VAL A 1 282 ? -13.793 -15.460 -7.225 1.00 54.19 282 VAL A CA 1
ATOM 2112 C C . VAL A 1 282 ? -12.816 -15.958 -6.135 1.00 54.19 282 VAL A C 1
ATOM 2114 O O . VAL A 1 282 ? -13.197 -16.755 -5.285 1.00 54.19 282 VAL A O 1
ATOM 2117 N N . GLY A 1 283 ? -11.563 -15.483 -6.104 1.00 50.59 283 GLY A N 1
ATOM 2118 C CA . GLY A 1 283 ? -10.500 -16.008 -5.219 1.00 50.59 283 GLY A CA 1
ATOM 2119 C C . GLY A 1 283 ? -10.392 -15.393 -3.815 1.00 50.59 283 GLY A C 1
ATOM 2120 O O . GLY A 1 283 ? -9.505 -15.770 -3.049 1.00 50.59 283 GLY A O 1
ATOM 2121 N N . ALA A 1 284 ? -11.262 -14.444 -3.475 1.00 54.84 284 ALA A N 1
ATOM 2122 C CA . ALA A 1 284 ? -11.262 -13.744 -2.195 1.00 54.84 284 ALA A CA 1
ATOM 2123 C C . ALA A 1 284 ? -12.049 -14.536 -1.135 1.00 54.84 284 ALA A C 1
ATOM 2125 O O . ALA A 1 284 ? -13.178 -14.186 -0.799 1.00 54.84 284 ALA A O 1
ATOM 2126 N N . ALA A 1 285 ? -11.477 -15.631 -0.627 1.00 43.41 285 ALA A N 1
ATOM 2127 C CA . ALA A 1 285 ? -12.117 -16.446 0.413 1.00 43.41 285 ALA A CA 1
ATOM 2128 C C . ALA A 1 285 ? -12.272 -15.703 1.758 1.00 43.41 285 ALA A C 1
ATOM 2130 O O . ALA A 1 285 ? -13.066 -16.140 2.588 1.00 43.41 285 ALA A O 1
ATOM 2131 N N . GLY A 1 286 ? -11.538 -14.598 1.950 1.00 42.91 286 GLY A N 1
ATOM 2132 C CA . GLY A 1 286 ? -11.570 -13.778 3.158 1.00 42.91 286 GLY A CA 1
ATOM 2133 C C . GLY A 1 286 ? -12.161 -12.378 2.996 1.00 42.91 286 GLY A C 1
ATOM 2134 O O . GLY A 1 286 ? -12.342 -11.734 4.006 1.00 42.91 286 GLY A O 1
ATOM 2135 N N . MET A 1 287 ? -12.485 -11.859 1.801 1.00 45.84 287 MET A N 1
ATOM 2136 C CA . MET A 1 287 ? -13.000 -10.477 1.733 1.00 45.84 287 MET A CA 1
ATOM 2137 C C . MET A 1 287 ? -14.421 -10.358 2.292 1.00 45.84 287 MET A C 1
ATOM 2139 O O . MET A 1 287 ? -15.322 -11.105 1.898 1.00 45.84 287 MET A O 1
ATOM 2143 N N . ALA A 1 288 ? -14.653 -9.338 3.125 1.00 43.31 288 ALA A N 1
ATOM 2144 C CA . ALA A 1 288 ? -15.991 -8.945 3.550 1.00 43.31 288 ALA A CA 1
ATOM 2145 C C . ALA A 1 288 ? -16.943 -8.820 2.342 1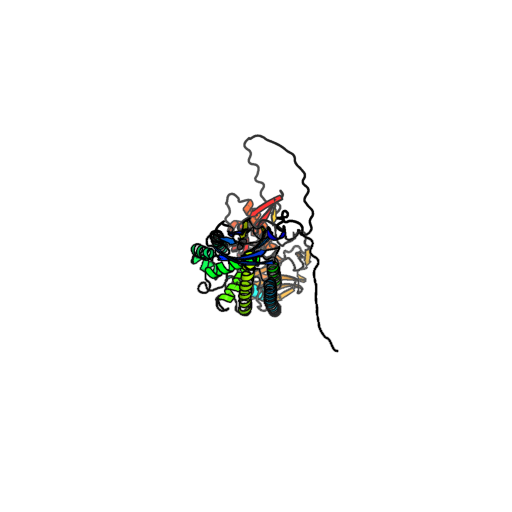.00 43.31 288 ALA A C 1
ATOM 2147 O O . ALA A 1 288 ? -16.640 -8.159 1.343 1.00 43.31 288 ALA A O 1
ATOM 2148 N N . VAL A 1 289 ? -18.138 -9.418 2.447 1.00 46.97 289 VAL A N 1
ATOM 2149 C CA . VAL A 1 289 ? -19.177 -9.442 1.391 1.00 46.97 289 VAL A CA 1
ATOM 2150 C C . VAL A 1 289 ? -19.453 -8.047 0.799 1.00 46.97 289 VAL A C 1
ATOM 2152 O O . VAL A 1 289 ? -19.772 -7.933 -0.384 1.00 46.97 289 VAL A O 1
ATOM 2155 N N . SER A 1 290 ? -19.273 -6.973 1.579 1.00 47.28 290 SER A N 1
ATOM 2156 C CA . SER A 1 290 ? -19.451 -5.585 1.129 1.00 47.28 290 SER A CA 1
ATOM 2157 C C . SER A 1 290 ? -18.441 -5.104 0.079 1.00 47.28 290 SER A C 1
ATOM 2159 O O . SER A 1 290 ? -18.766 -4.195 -0.682 1.00 47.28 290 SER A O 1
ATOM 2161 N N . LYS A 1 291 ? -17.243 -5.698 -0.010 1.00 58.25 291 LYS A N 1
ATOM 2162 C CA . LYS A 1 291 ? -16.208 -5.314 -0.991 1.00 58.25 291 LYS A CA 1
ATOM 2163 C C . LYS A 1 291 ? -16.141 -6.263 -2.196 1.00 58.25 291 LYS A C 1
ATOM 2165 O O . LYS A 1 291 ? -15.566 -5.908 -3.222 1.00 58.25 291 LYS A O 1
ATOM 2170 N N . ALA A 1 292 ? -16.825 -7.412 -2.150 1.00 62.53 292 ALA A N 1
ATOM 2171 C CA . ALA A 1 292 ? -16.944 -8.335 -3.288 1.00 62.53 292 ALA A CA 1
ATOM 2172 C C . ALA A 1 292 ? -17.503 -7.658 -4.558 1.00 62.53 292 ALA A C 1
ATOM 2174 O O . ALA A 1 292 ? -17.120 -8.002 -5.675 1.00 62.53 292 ALA A O 1
ATOM 2175 N N . ARG A 1 293 ? -18.357 -6.638 -4.396 1.00 70.75 293 ARG A N 1
ATOM 2176 C CA . ARG A 1 293 ? -18.899 -5.818 -5.495 1.00 70.75 293 ARG A CA 1
ATOM 2177 C C . ARG A 1 293 ? -17.829 -5.062 -6.299 1.00 70.75 293 ARG A C 1
ATOM 2179 O O . ARG A 1 293 ? -18.045 -4.805 -7.478 1.00 70.75 293 ARG A O 1
ATOM 2186 N N . LEU A 1 294 ? -16.681 -4.740 -5.690 1.00 76.06 294 LEU A N 1
ATOM 2187 C CA . LEU A 1 294 ? -15.581 -4.028 -6.350 1.00 76.06 294 LEU A CA 1
ATOM 2188 C C . LEU A 1 294 ? -14.726 -4.954 -7.222 1.00 76.06 294 LEU A C 1
ATOM 2190 O O . LEU A 1 294 ? -14.002 -4.480 -8.095 1.00 76.06 294 LEU A O 1
ATOM 2194 N N . MET A 1 295 ? -14.814 -6.273 -7.026 1.00 73.75 295 MET A N 1
ATOM 2195 C CA . MET A 1 295 ? -13.950 -7.247 -7.702 1.00 73.75 295 MET A CA 1
ATOM 2196 C C . MET A 1 295 ? -14.000 -7.183 -9.231 1.00 73.75 295 MET A C 1
ATOM 2198 O O . MET A 1 295 ? -12.934 -7.210 -9.843 1.00 73.75 295 MET A O 1
ATOM 2202 N N . PRO A 1 296 ? -15.165 -7.024 -9.892 1.00 80.75 296 PRO A N 1
ATOM 2203 C CA . PRO A 1 296 ? -15.204 -6.846 -11.342 1.00 80.75 296 PRO A CA 1
ATOM 2204 C C . PRO A 1 296 ? -14.468 -5.581 -11.811 1.00 80.75 296 PRO A C 1
ATOM 2206 O O . PRO A 1 296 ? -13.870 -5.576 -12.888 1.00 80.75 296 PRO A O 1
ATOM 2209 N N . LYS A 1 297 ? -14.481 -4.509 -11.007 1.00 84.06 297 LYS A N 1
ATOM 2210 C CA . LYS A 1 297 ? -13.772 -3.259 -11.318 1.00 84.06 297 LYS A CA 1
ATOM 2211 C C . LYS A 1 297 ? -12.270 -3.403 -11.112 1.00 84.06 297 LYS A C 1
ATOM 2213 O O . LYS A 1 297 ? -11.510 -2.983 -11.977 1.00 84.06 297 LYS A O 1
ATOM 2218 N N . LEU A 1 298 ? -11.853 -4.055 -10.028 1.00 81.00 298 LEU A N 1
ATOM 2219 C CA . LEU A 1 298 ? -10.450 -4.389 -9.776 1.00 81.00 298 LEU A CA 1
ATOM 2220 C C . LEU A 1 298 ? -9.894 -5.334 -10.849 1.00 81.00 298 LEU A C 1
ATOM 2222 O O . LEU A 1 298 ? -8.787 -5.126 -11.331 1.00 81.00 298 LEU A O 1
ATOM 2226 N N . ALA A 1 299 ? -10.683 -6.311 -11.302 1.00 82.81 299 ALA A N 1
ATOM 2227 C CA . ALA A 1 299 ? -10.303 -7.197 -12.398 1.00 82.81 299 ALA A CA 1
ATOM 2228 C C . ALA A 1 299 ? -10.081 -6.426 -13.709 1.00 82.81 299 ALA A C 1
ATOM 2230 O O . ALA A 1 299 ? -9.053 -6.604 -14.366 1.00 82.81 299 ALA A O 1
ATOM 2231 N N . LYS A 1 300 ? -11.001 -5.513 -14.055 1.00 88.94 300 LYS A N 1
ATOM 2232 C CA . LYS A 1 300 ? -10.851 -4.608 -15.205 1.00 88.94 300 LYS A CA 1
ATOM 2233 C C . LYS A 1 300 ? -9.620 -3.708 -15.060 1.00 88.94 300 LYS A C 1
ATOM 2235 O O . LYS A 1 300 ? -8.880 -3.525 -16.023 1.00 88.94 300 LYS A O 1
ATOM 2240 N N . LEU A 1 301 ? -9.378 -3.167 -13.866 1.00 88.00 301 LEU A N 1
ATOM 2241 C CA . LEU A 1 301 ? -8.187 -2.371 -13.570 1.00 88.00 301 LEU A CA 1
ATOM 2242 C C . LEU A 1 301 ? -6.905 -3.188 -13.795 1.00 88.00 301 LEU A C 1
ATOM 2244 O O . LEU A 1 301 ? -5.982 -2.691 -14.433 1.00 88.00 301 LEU A O 1
ATOM 2248 N N . GLY A 1 302 ? -6.866 -4.453 -13.367 1.00 86.31 302 GLY A N 1
ATOM 2249 C CA . GLY A 1 302 ? -5.721 -5.341 -13.585 1.00 86.31 302 GLY A CA 1
ATOM 2250 C C . GLY A 1 302 ? -5.405 -5.549 -15.069 1.00 86.31 302 GLY A C 1
ATOM 2251 O O . GLY A 1 302 ? -4.245 -5.501 -15.475 1.00 86.31 302 GLY A O 1
ATOM 2252 N N . GLU A 1 303 ? -6.426 -5.713 -15.913 1.00 91.19 303 GLU A N 1
ATOM 2253 C CA . GLU A 1 303 ? -6.248 -5.803 -17.370 1.00 91.19 303 GLU A CA 1
ATOM 2254 C C . GLU A 1 303 ? -5.692 -4.508 -17.979 1.00 91.19 303 GLU A C 1
ATOM 2256 O O . GLU A 1 303 ? -4.790 -4.555 -18.822 1.00 91.19 303 GLU A O 1
ATOM 2261 N N . LEU A 1 304 ? -6.193 -3.354 -17.530 1.00 93.94 304 LEU A N 1
ATOM 2262 C CA . LEU A 1 304 ? -5.716 -2.046 -17.978 1.00 93.94 304 LEU A CA 1
ATOM 2263 C C . LEU A 1 304 ? -4.255 -1.806 -17.577 1.00 93.94 304 LEU A C 1
ATOM 2265 O O . LEU A 1 304 ? -3.462 -1.366 -18.411 1.00 93.94 304 LEU A O 1
ATOM 2269 N N . LEU A 1 305 ? -3.879 -2.162 -16.346 1.00 91.44 305 LEU A N 1
ATOM 2270 C CA . LEU A 1 305 ? -2.507 -2.053 -15.845 1.00 91.44 305 LEU A CA 1
ATOM 2271 C C . LEU A 1 305 ? -1.545 -2.959 -16.626 1.00 91.44 305 LEU A C 1
ATOM 2273 O O . LEU A 1 305 ? -0.475 -2.501 -17.026 1.00 91.44 305 LEU A O 1
ATOM 2277 N N . ARG A 1 306 ? -1.939 -4.202 -16.953 1.00 92.88 306 ARG A N 1
ATOM 2278 C CA . ARG A 1 306 ? -1.151 -5.072 -17.852 1.00 92.88 306 ARG A CA 1
ATOM 2279 C C . ARG A 1 306 ? -0.956 -4.446 -19.229 1.00 92.88 306 ARG A C 1
ATOM 2281 O O . ARG A 1 306 ? 0.127 -4.551 -19.804 1.00 92.88 306 ARG A O 1
ATOM 2288 N N . ASN A 1 307 ? -2.002 -3.841 -19.793 1.00 92.81 307 ASN A N 1
ATOM 2289 C CA . ASN A 1 307 ? -1.912 -3.216 -21.109 1.00 92.81 307 ASN A CA 1
ATOM 2290 C C . ASN A 1 307 ? -0.976 -1.999 -21.090 1.00 92.81 307 ASN A C 1
ATOM 2292 O O . ASN A 1 307 ? -0.103 -1.889 -21.950 1.00 92.81 307 ASN A O 1
ATOM 2296 N N . LEU A 1 308 ? -1.103 -1.137 -20.079 1.00 93.62 308 LEU A N 1
ATOM 2297 C CA . LEU A 1 308 ? -0.204 -0.004 -19.885 1.00 93.62 308 LEU A CA 1
ATOM 2298 C C . LEU A 1 308 ? 1.247 -0.475 -19.726 1.00 93.62 308 LEU A C 1
ATOM 2300 O O . LEU A 1 308 ? 2.115 -0.012 -20.460 1.00 93.62 308 LEU A O 1
ATOM 2304 N N . ALA A 1 309 ? 1.511 -1.444 -18.847 1.00 91.75 309 ALA A N 1
ATOM 2305 C CA . ALA A 1 309 ? 2.860 -1.956 -18.617 1.00 91.75 309 ALA A CA 1
ATOM 2306 C C . ALA A 1 309 ? 3.501 -2.546 -19.881 1.00 91.75 309 ALA A C 1
ATOM 2308 O O . ALA A 1 309 ? 4.688 -2.339 -20.116 1.00 91.75 309 ALA A O 1
ATOM 2309 N N . LYS A 1 310 ? 2.729 -3.208 -20.756 1.00 91.06 310 LYS A N 1
ATOM 2310 C CA . LYS A 1 310 ? 3.232 -3.655 -22.069 1.00 91.06 310 LYS A CA 1
ATOM 2311 C C . LYS A 1 310 ? 3.714 -2.484 -22.927 1.00 91.06 310 LYS A C 1
ATOM 2313 O O . LYS A 1 310 ? 4.745 -2.607 -23.583 1.00 91.06 310 LYS A O 1
ATOM 2318 N N . GLN A 1 311 ? 2.995 -1.362 -22.925 1.00 91.31 311 GLN A N 1
ATOM 2319 C CA . GLN A 1 311 ? 3.393 -0.165 -23.670 1.00 91.31 311 GLN A CA 1
ATOM 2320 C C . GLN A 1 311 ? 4.591 0.541 -23.023 1.00 91.31 311 GLN A C 1
ATOM 2322 O O . GLN A 1 311 ? 5.528 0.920 -23.724 1.00 91.31 311 GLN A O 1
ATOM 2327 N N . LEU A 1 312 ? 4.617 0.647 -21.692 1.00 90.81 312 LEU A N 1
ATOM 2328 C CA . LEU A 1 312 ? 5.754 1.202 -20.953 1.00 90.81 312 LEU A CA 1
ATOM 2329 C C . LEU A 1 312 ? 7.019 0.358 -21.163 1.00 90.81 312 LEU A C 1
ATOM 2331 O O . LEU A 1 312 ? 8.080 0.906 -21.445 1.00 90.81 312 LEU A O 1
ATOM 2335 N N . LYS A 1 313 ? 6.907 -0.976 -21.173 1.00 89.06 313 LYS A N 1
ATOM 2336 C CA . LYS A 1 313 ? 8.017 -1.879 -21.511 1.00 89.06 313 LYS A CA 1
ATOM 2337 C C . LYS A 1 313 ? 8.547 -1.634 -22.924 1.00 89.06 313 LYS A C 1
ATOM 2339 O O . LYS A 1 313 ? 9.759 -1.631 -23.117 1.00 89.06 313 LYS A O 1
ATOM 2344 N N . LYS A 1 314 ? 7.679 -1.379 -23.914 1.00 88.56 314 LYS A N 1
ATOM 2345 C CA . LYS A 1 314 ? 8.118 -0.980 -25.268 1.00 88.56 314 LYS A CA 1
ATOM 2346 C C . LYS A 1 314 ? 8.859 0.353 -25.255 1.00 88.56 314 LYS A C 1
ATOM 2348 O O . LYS A 1 314 ? 9.922 0.451 -25.855 1.00 88.56 314 LYS A O 1
ATOM 2353 N N . LYS A 1 315 ? 8.340 1.343 -24.526 1.00 87.44 315 LYS A N 1
ATOM 2354 C CA . LYS A 1 315 ? 8.979 2.655 -24.357 1.00 87.44 315 LYS A CA 1
ATOM 2355 C C . LYS A 1 315 ? 10.377 2.538 -23.744 1.00 87.44 315 LYS A C 1
ATOM 2357 O O . LYS A 1 315 ? 11.305 3.148 -24.259 1.00 87.44 315 LYS A O 1
ATOM 2362 N N . TYR A 1 316 ? 10.547 1.689 -22.730 1.00 84.56 316 TYR A N 1
ATOM 2363 C CA . TYR A 1 316 ? 11.849 1.384 -22.116 1.00 84.56 316 TYR A CA 1
ATOM 2364 C C . TYR A 1 316 ? 12.832 0.688 -23.065 1.00 84.56 316 TYR A C 1
ATOM 2366 O O . TYR A 1 316 ? 14.042 0.876 -22.960 1.00 84.56 316 TYR A O 1
ATOM 2374 N N . ARG A 1 317 ? 12.315 -0.113 -24.002 1.00 86.19 317 ARG A N 1
ATOM 2375 C CA . ARG A 1 317 ? 13.104 -0.831 -25.014 1.00 86.19 317 ARG A CA 1
ATOM 2376 C C . ARG A 1 317 ? 13.421 0.013 -26.249 1.00 86.19 317 ARG A C 1
ATOM 2378 O O . ARG A 1 317 ? 14.117 -0.473 -27.137 1.00 86.19 317 ARG A O 1
ATOM 2385 N N . PHE A 1 318 ? 12.911 1.242 -26.328 1.00 91.06 318 PHE A N 1
ATOM 2386 C CA . PHE A 1 318 ? 13.082 2.104 -27.488 1.00 91.06 318 PHE A CA 1
ATOM 2387 C C . PHE A 1 318 ? 14.205 3.120 -27.281 1.00 91.06 318 PHE A C 1
ATOM 2389 O O . PHE A 1 318 ? 14.146 3.967 -26.391 1.00 91.06 318 PHE A O 1
ATOM 2396 N N . ILE A 1 319 ? 15.219 3.080 -28.145 1.00 91.69 319 ILE A N 1
ATOM 2397 C CA . ILE A 1 319 ? 16.323 4.044 -28.145 1.00 91.69 319 ILE A CA 1
ATOM 2398 C C . ILE A 1 319 ? 16.470 4.643 -29.534 1.00 91.69 319 ILE A C 1
ATOM 2400 O O . ILE A 1 319 ? 16.604 3.924 -30.520 1.00 91.69 319 ILE A O 1
ATOM 2404 N N . LYS A 1 320 ? 16.548 5.974 -29.597 1.00 93.69 320 LYS A N 1
ATOM 2405 C CA . LYS A 1 320 ? 16.904 6.702 -30.813 1.00 93.69 320 LYS A CA 1
ATOM 2406 C C . LYS A 1 320 ? 18.296 7.317 -30.680 1.00 93.69 320 LYS A C 1
ATOM 2408 O O . LYS A 1 320 ? 18.578 8.038 -29.722 1.00 93.69 320 LYS A O 1
ATOM 2413 N N . LYS A 1 321 ? 19.172 7.047 -31.647 1.00 95.06 321 LYS A N 1
ATOM 2414 C CA . LYS A 1 321 ? 20.554 7.544 -31.705 1.00 95.06 321 LYS A CA 1
ATOM 2415 C C . LYS A 1 321 ? 20.869 8.093 -33.090 1.00 95.06 321 LYS A C 1
ATOM 2417 O O . LYS A 1 321 ? 20.335 7.637 -34.096 1.00 95.06 321 LYS A O 1
ATOM 2422 N N . LYS A 1 322 ? 21.767 9.074 -33.131 1.00 95.25 322 LYS A N 1
ATOM 2423 C CA . LYS A 1 322 ? 22.354 9.581 -34.373 1.00 95.25 322 LYS A CA 1
ATOM 2424 C C . LYS A 1 322 ? 23.732 8.969 -34.573 1.00 95.25 322 LYS A C 1
ATOM 2426 O O . LYS A 1 322 ? 24.432 8.714 -33.594 1.00 95.25 322 LYS A O 1
ATOM 2431 N N . GLY A 1 323 ? 24.117 8.772 -35.825 1.00 93.56 323 GLY A N 1
ATOM 2432 C CA . GLY A 1 323 ? 25.439 8.290 -36.198 1.00 93.56 323 GLY A CA 1
ATOM 2433 C C . GLY A 1 323 ? 25.817 8.704 -37.610 1.00 93.56 323 GLY A C 1
ATOM 2434 O O . GLY A 1 323 ? 25.127 9.499 -38.250 1.00 93.56 323 GLY A O 1
ATOM 2435 N N . SER A 1 324 ? 26.900 8.126 -38.111 1.00 93.88 324 SER A N 1
ATOM 2436 C CA . SER A 1 324 ? 27.339 8.300 -39.489 1.00 93.88 324 SER A CA 1
ATOM 2437 C C . SER A 1 324 ? 27.702 6.960 -40.103 1.00 93.88 324 SER A C 1
ATOM 2439 O O . SER A 1 324 ? 28.218 6.061 -39.440 1.00 93.88 324 SER A O 1
ATOM 2441 N N . THR A 1 325 ? 27.465 6.849 -41.400 1.00 88.81 325 THR A N 1
ATOM 2442 C CA . THR A 1 325 ? 28.001 5.754 -42.213 1.00 88.81 325 THR A CA 1
ATOM 2443 C C . THR A 1 325 ? 29.540 5.714 -42.135 1.00 88.81 325 THR A C 1
ATOM 2445 O O . THR A 1 325 ? 30.188 6.740 -41.929 1.00 88.81 325 THR A O 1
ATOM 2448 N N . ASN A 1 326 ? 30.118 4.520 -42.254 1.00 90.31 326 ASN A N 1
ATOM 2449 C CA . ASN A 1 326 ? 31.479 4.119 -41.856 1.00 90.31 326 ASN A CA 1
ATOM 2450 C C . ASN A 1 326 ? 31.794 4.242 -40.355 1.00 90.31 326 ASN A C 1
ATOM 2452 O O . ASN A 1 326 ? 32.961 4.263 -39.964 1.00 90.31 326 ASN A O 1
ATOM 2456 N N . GLY A 1 327 ? 30.761 4.302 -39.516 1.00 90.69 327 GLY A N 1
ATOM 2457 C CA . GLY A 1 327 ? 30.871 4.292 -38.061 1.00 90.69 327 GLY A CA 1
ATOM 2458 C C . GLY A 1 327 ? 30.106 3.141 -37.408 1.00 90.69 327 GLY A C 1
ATOM 2459 O O . GLY A 1 327 ? 29.558 2.263 -38.080 1.00 90.69 327 GLY A O 1
ATOM 2460 N N . SER A 1 328 ? 30.061 3.197 -36.078 1.00 92.75 328 SER A N 1
ATOM 2461 C CA . SER A 1 328 ? 29.257 2.328 -35.218 1.00 92.75 328 SER A CA 1
ATOM 2462 C C . SER A 1 328 ? 28.209 3.168 -34.489 1.00 92.75 328 SER A C 1
ATOM 2464 O O . SER A 1 328 ? 28.507 4.284 -34.050 1.00 92.75 328 SER A O 1
ATOM 2466 N N . VAL A 1 329 ? 26.988 2.651 -34.360 1.00 95.00 329 VAL A N 1
ATOM 246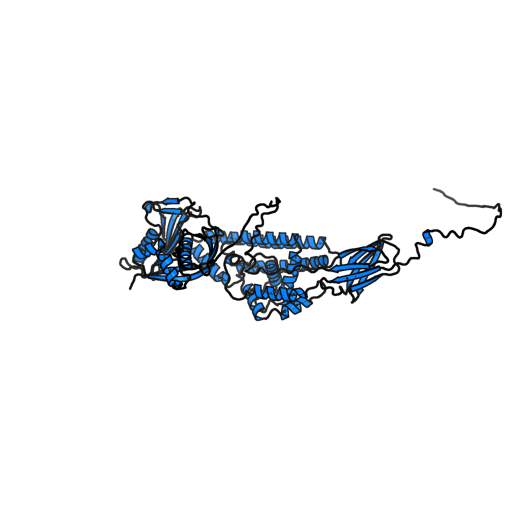7 C CA . VAL A 1 329 ? 25.974 3.198 -33.454 1.00 95.00 329 VAL A CA 1
ATOM 2468 C C . VAL A 1 329 ? 25.732 2.201 -32.335 1.00 95.00 329 VAL A C 1
ATOM 2470 O O . VAL A 1 329 ? 25.204 1.113 -32.557 1.00 95.00 329 VAL A O 1
ATOM 2473 N N . GLU A 1 330 ? 26.088 2.623 -31.126 1.00 95.19 330 GLU A N 1
ATOM 2474 C CA . GLU A 1 330 ? 26.014 1.806 -29.921 1.00 95.19 330 GLU A CA 1
ATOM 2475 C C . GLU A 1 330 ? 24.882 2.293 -29.009 1.00 95.19 330 GLU A C 1
ATOM 2477 O O . GLU A 1 330 ? 24.720 3.495 -28.749 1.00 95.19 330 GLU A O 1
ATOM 2482 N N . ALA A 1 331 ? 24.084 1.349 -28.519 1.00 92.69 331 ALA A N 1
ATOM 2483 C CA . ALA A 1 331 ? 22.973 1.593 -27.613 1.00 92.69 331 ALA A CA 1
ATOM 2484 C C . ALA A 1 331 ? 23.012 0.629 -26.424 1.00 92.69 331 ALA A C 1
ATOM 2486 O O . ALA A 1 331 ? 23.450 -0.513 -26.538 1.00 92.69 331 ALA A O 1
ATOM 2487 N N . LYS A 1 332 ? 22.510 1.086 -25.276 1.00 90.50 332 LYS A N 1
ATOM 2488 C CA . LYS A 1 332 ? 22.394 0.270 -24.068 1.00 90.50 332 LYS A CA 1
ATOM 2489 C C . LYS A 1 332 ? 20.984 0.394 -23.502 1.00 90.50 332 LYS A C 1
ATOM 2491 O O . LYS A 1 332 ? 20.590 1.499 -23.134 1.00 90.50 332 LYS A O 1
ATOM 2496 N N . LEU A 1 333 ? 20.233 -0.708 -23.478 1.00 86.19 333 LEU A N 1
ATOM 2497 C CA . LEU A 1 333 ? 18.890 -0.761 -22.897 1.00 86.19 333 LEU A CA 1
ATOM 2498 C C . LEU A 1 333 ? 18.989 -0.725 -21.369 1.00 86.19 333 LEU A C 1
ATOM 2500 O O . LEU A 1 333 ? 19.694 -1.537 -20.763 1.00 86.19 333 LEU A O 1
ATOM 2504 N N . ASN A 1 334 ? 18.270 0.209 -20.753 1.00 77.62 334 ASN A N 1
ATOM 2505 C CA . ASN A 1 334 ? 18.175 0.317 -19.301 1.00 77.62 334 ASN A CA 1
ATOM 2506 C C . ASN A 1 334 ? 17.101 -0.635 -18.757 1.00 77.62 334 ASN A C 1
ATOM 2508 O O . ASN A 1 334 ? 16.144 -0.973 -19.455 1.00 77.62 334 ASN A O 1
ATOM 2512 N N . LYS A 1 335 ? 17.236 -1.031 -17.490 1.00 78.38 335 LYS A N 1
ATOM 2513 C CA . LYS A 1 335 ? 16.184 -1.701 -16.721 1.00 78.38 335 LYS A CA 1
ATOM 2514 C C . LYS A 1 335 ? 15.491 -0.689 -15.793 1.00 78.38 335 LYS A C 1
ATOM 2516 O O . LYS A 1 335 ? 16.175 0.213 -15.306 1.00 78.38 335 LYS A O 1
ATOM 2521 N N . PRO A 1 336 ? 14.174 -0.810 -15.553 1.00 77.12 336 PRO A N 1
ATOM 2522 C CA . PRO A 1 336 ? 13.472 0.049 -14.600 1.00 77.12 336 PRO A CA 1
ATOM 2523 C C . PRO A 1 336 ? 13.966 -0.211 -13.170 1.00 77.12 336 PRO A C 1
ATOM 2525 O O . PRO A 1 336 ? 14.445 -1.315 -12.862 1.00 77.12 336 PRO A O 1
ATOM 2528 N N . ALA A 1 337 ? 13.847 0.785 -12.290 1.00 76.00 337 ALA A N 1
ATOM 2529 C CA . ALA A 1 337 ? 14.121 0.589 -10.876 1.00 76.00 337 ALA A CA 1
ATOM 2530 C C . ALA A 1 337 ? 13.238 -0.533 -10.311 1.00 76.00 337 ALA A C 1
ATOM 2532 O O . ALA A 1 337 ? 12.075 -0.711 -10.691 1.00 76.00 337 ALA A O 1
ATOM 2533 N N . SER A 1 338 ? 13.809 -1.326 -9.402 1.00 67.88 338 SER A N 1
ATOM 2534 C CA . SER A 1 338 ? 12.990 -2.238 -8.608 1.00 67.88 338 SER A CA 1
ATOM 2535 C C . SER A 1 338 ? 12.145 -1.399 -7.667 1.00 67.88 338 SER A C 1
ATOM 2537 O O . SER A 1 338 ? 12.692 -0.565 -6.950 1.00 67.88 338 SER A O 1
ATOM 2539 N N . VAL A 1 339 ? 10.841 -1.640 -7.639 1.00 63.09 339 VAL A N 1
ATOM 2540 C CA . VAL A 1 339 ? 9.988 -1.109 -6.574 1.00 63.09 339 VAL A CA 1
ATOM 2541 C C . VAL A 1 339 ? 10.138 -2.042 -5.389 1.00 63.09 339 VAL A C 1
ATOM 2543 O O . VAL A 1 339 ? 9.791 -3.212 -5.489 1.00 63.09 339 VAL A O 1
ATOM 2546 N N . GLU A 1 340 ? 10.716 -1.592 -4.286 1.00 57.47 340 GLU A N 1
ATOM 2547 C CA . GLU A 1 340 ? 10.639 -2.389 -3.063 1.00 57.47 340 GLU A CA 1
ATOM 2548 C C . GLU A 1 340 ? 9.211 -2.264 -2.518 1.00 57.47 340 GLU A C 1
ATOM 2550 O O . GLU A 1 340 ? 8.633 -1.173 -2.530 1.00 57.47 340 GLU A O 1
ATOM 2555 N N . ALA A 1 341 ? 8.613 -3.375 -2.077 1.00 52.91 341 ALA A N 1
ATOM 2556 C CA . ALA A 1 341 ? 7.421 -3.255 -1.252 1.00 52.91 341 ALA A CA 1
ATOM 2557 C C . ALA A 1 341 ? 7.841 -2.471 0.002 1.00 52.91 341 ALA A C 1
ATOM 2559 O O . ALA A 1 341 ? 8.943 -2.704 0.508 1.00 52.91 341 ALA A O 1
ATOM 2560 N N . PRO A 1 342 ? 7.036 -1.533 0.511 1.00 43.94 342 PRO A N 1
ATOM 2561 C CA . PRO A 1 342 ? 7.416 -0.747 1.675 1.00 43.94 342 PRO A CA 1
ATOM 2562 C C . PRO A 1 342 ? 7.836 -1.676 2.824 1.00 43.94 342 PRO A C 1
ATOM 2564 O O . PRO A 1 342 ? 7.066 -2.525 3.284 1.00 43.94 342 PRO A O 1
ATOM 2567 N N . SER A 1 343 ? 9.098 -1.554 3.245 1.00 37.31 343 SER A N 1
ATOM 2568 C CA . SER A 1 343 ? 9.593 -2.212 4.449 1.00 37.31 343 SER A CA 1
ATOM 2569 C C . SER A 1 343 ? 9.109 -1.421 5.666 1.00 37.31 343 SER A C 1
ATOM 2571 O O . SER A 1 343 ? 8.981 -0.198 5.619 1.00 37.31 343 SER A O 1
ATOM 2573 N N . ILE A 1 344 ? 8.828 -2.112 6.773 1.00 34.00 344 ILE A N 1
ATOM 2574 C CA . ILE A 1 344 ? 8.401 -1.471 8.033 1.00 34.00 344 ILE A CA 1
ATOM 2575 C C . ILE A 1 344 ? 9.500 -0.519 8.560 1.00 34.00 344 ILE A C 1
ATOM 2577 O O . ILE A 1 344 ? 9.219 0.404 9.319 1.00 34.00 344 ILE A O 1
ATOM 2581 N N . SER A 1 345 ? 10.743 -0.702 8.111 1.00 28.27 345 SER A N 1
ATOM 2582 C CA . SER A 1 345 ? 11.946 -0.025 8.591 1.00 28.27 345 SER A CA 1
ATOM 2583 C C . SER A 1 345 ? 12.373 1.232 7.818 1.00 28.27 345 SER A C 1
ATOM 2585 O O . SER A 1 345 ? 13.246 1.935 8.311 1.00 28.27 345 SER A O 1
ATOM 2587 N N . GLU A 1 346 ? 11.777 1.575 6.667 1.00 27.12 346 GLU A N 1
ATOM 2588 C CA . GLU A 1 346 ? 12.208 2.741 5.854 1.00 27.12 346 GLU A CA 1
ATOM 2589 C C . GLU A 1 346 ? 11.249 3.949 5.871 1.00 27.12 346 GLU A C 1
ATOM 2591 O O . GLU A 1 346 ? 11.351 4.856 5.050 1.00 27.12 346 GLU A O 1
ATOM 2596 N N . VAL A 1 347 ? 10.344 4.034 6.850 1.00 29.55 347 VAL A N 1
ATOM 2597 C CA . VAL A 1 347 ? 9.474 5.218 7.061 1.00 29.55 347 VAL A CA 1
ATOM 2598 C C . VAL A 1 347 ? 10.040 6.165 8.136 1.00 29.55 347 VAL A C 1
ATOM 2600 O O . VAL A 1 347 ? 9.415 7.163 8.501 1.00 29.55 347 VAL A O 1
ATOM 2603 N N . THR A 1 348 ? 11.229 5.880 8.673 1.00 26.19 348 THR A N 1
ATOM 2604 C CA . THR A 1 348 ? 11.797 6.631 9.806 1.00 26.19 348 THR A CA 1
ATOM 2605 C C . THR A 1 348 ? 12.750 7.762 9.439 1.00 26.19 348 THR A C 1
ATOM 2607 O O . THR A 1 348 ? 13.108 8.516 10.340 1.00 26.19 348 THR A O 1
ATOM 2610 N N . ASP A 1 349 ? 13.074 7.976 8.164 1.00 23.47 349 ASP A N 1
ATOM 2611 C CA . ASP A 1 349 ? 13.873 9.136 7.756 1.00 23.47 349 ASP A CA 1
ATOM 2612 C C . ASP A 1 349 ? 12.975 10.152 7.046 1.00 23.47 349 ASP A C 1
ATOM 2614 O O . ASP A 1 349 ? 12.506 9.962 5.927 1.00 23.47 349 ASP A O 1
ATOM 2618 N N . GLY A 1 350 ? 12.647 11.218 7.775 1.00 33.53 350 GLY A N 1
ATOM 2619 C CA . GLY A 1 350 ? 11.720 12.241 7.327 1.00 33.53 350 GLY A CA 1
ATOM 2620 C C . GLY A 1 350 ? 12.206 12.993 6.091 1.00 33.53 350 GLY A C 1
ATOM 2621 O O . GLY A 1 350 ? 13.153 13.764 6.173 1.00 33.53 350 GLY A O 1
ATOM 2622 N N . GLU A 1 351 ? 11.444 12.896 5.007 1.00 23.91 351 GLU A N 1
ATOM 2623 C CA . GLU A 1 351 ? 11.292 13.984 4.045 1.00 23.91 351 GLU A CA 1
ATOM 2624 C C . GLU A 1 351 ? 9.804 14.278 3.852 1.00 23.91 351 GLU A C 1
ATOM 2626 O O . GLU A 1 351 ? 9.009 13.509 3.311 1.00 23.91 351 GLU A O 1
ATOM 2631 N N . THR A 1 352 ? 9.410 15.430 4.379 1.00 26.08 352 THR A N 1
ATOM 2632 C CA . THR A 1 352 ? 8.115 16.048 4.150 1.00 26.08 352 THR A CA 1
ATOM 2633 C C . THR A 1 352 ? 7.962 16.401 2.676 1.00 26.08 352 THR A C 1
ATOM 2635 O O . THR A 1 352 ? 8.787 17.121 2.118 1.00 26.08 352 THR A O 1
ATOM 2638 N N . VAL A 1 353 ? 6.838 16.004 2.079 1.00 24.36 353 VAL A N 1
ATOM 2639 C CA . VAL A 1 353 ? 6.310 16.568 0.828 1.00 24.36 353 VAL A CA 1
ATOM 2640 C C . VAL A 1 353 ? 5.910 18.029 1.087 1.00 24.36 353 VAL A C 1
ATOM 2642 O O . VAL A 1 353 ? 4.740 18.346 1.289 1.00 24.36 353 VAL A O 1
ATOM 2645 N N . ALA A 1 354 ? 6.904 18.911 1.191 1.00 25.48 354 ALA A N 1
ATOM 2646 C CA . ALA A 1 354 ? 6.738 20.347 1.388 1.00 25.48 354 ALA A CA 1
ATOM 2647 C C . ALA A 1 354 ? 7.981 21.155 0.962 1.00 25.48 354 ALA A C 1
ATOM 2649 O O . ALA A 1 354 ? 8.268 22.171 1.575 1.00 25.48 354 ALA A O 1
ATOM 2650 N N . GLU A 1 355 ? 8.698 20.768 -0.099 1.00 24.34 355 GLU A N 1
ATOM 2651 C CA . GLU A 1 355 ? 9.673 21.656 -0.759 1.00 24.34 355 GLU A CA 1
ATOM 2652 C C . GLU A 1 355 ? 9.560 21.574 -2.291 1.00 24.34 355 GLU A C 1
ATOM 2654 O O . GLU A 1 355 ? 10.418 21.064 -2.999 1.00 24.34 355 GLU A O 1
ATOM 2659 N N . VAL A 1 356 ? 8.474 22.141 -2.825 1.00 25.44 356 VAL A N 1
ATOM 2660 C CA . VAL A 1 356 ? 8.449 22.698 -4.190 1.00 25.44 356 VAL A CA 1
ATOM 2661 C C . VAL A 1 356 ? 8.237 24.207 -4.073 1.00 25.44 356 VAL A C 1
ATOM 2663 O O . VAL A 1 356 ? 7.211 24.752 -4.461 1.00 25.44 356 VAL A O 1
ATOM 2666 N N . SER A 1 357 ? 9.206 24.895 -3.473 1.00 24.75 357 SER A N 1
ATOM 2667 C CA . SER A 1 357 ? 9.492 26.311 -3.741 1.00 24.75 357 SER A CA 1
ATOM 2668 C C . SER A 1 357 ? 10.858 26.640 -3.142 1.00 24.75 357 SER A C 1
ATOM 2670 O O . SER A 1 357 ? 10.975 26.876 -1.943 1.00 24.75 357 SER A O 1
ATOM 2672 N N . GLY A 1 358 ? 11.892 26.576 -3.979 1.00 29.61 358 GLY A N 1
ATOM 2673 C CA . GLY A 1 358 ? 13.283 26.613 -3.547 1.00 29.61 358 GLY A CA 1
ATOM 2674 C C . GLY A 1 358 ? 13.699 27.875 -2.794 1.00 29.61 358 GLY A C 1
ATOM 2675 O O . GLY A 1 358 ? 13.382 28.987 -3.214 1.00 29.61 358 GLY A O 1
ATOM 2676 N N . VAL A 1 359 ? 14.493 27.663 -1.744 1.00 23.09 359 VAL A N 1
ATOM 2677 C CA . VAL A 1 359 ? 15.541 28.558 -1.240 1.00 23.09 359 VAL A CA 1
ATOM 2678 C C . VAL A 1 359 ? 16.635 27.661 -0.639 1.00 23.09 359 VAL A C 1
ATOM 2680 O O . VAL A 1 359 ? 16.344 26.832 0.214 1.00 23.09 359 VAL A O 1
ATOM 2683 N N . GLU A 1 360 ? 17.877 27.794 -1.111 1.00 22.69 360 GLU A N 1
ATOM 2684 C CA . GLU A 1 360 ? 19.043 27.025 -0.641 1.00 22.69 360 GLU A CA 1
ATOM 2685 C C . GLU A 1 360 ? 19.410 27.318 0.832 1.00 22.69 360 GLU A C 1
ATOM 2687 O O . GLU A 1 360 ? 19.252 28.459 1.285 1.00 22.69 360 GLU A O 1
ATOM 2692 N N . PRO A 1 361 ? 19.995 26.353 1.572 1.00 24.56 361 PRO A N 1
ATOM 2693 C CA . PRO A 1 361 ? 20.543 26.599 2.899 1.00 24.56 361 PRO A CA 1
ATOM 2694 C C . PRO A 1 361 ? 21.968 27.168 2.808 1.00 24.56 361 PRO A C 1
ATOM 2696 O O . PRO A 1 361 ? 22.859 26.574 2.200 1.00 24.56 361 PRO A O 1
ATOM 2699 N N . SER A 1 362 ? 22.208 28.308 3.463 1.00 23.72 362 SER A N 1
ATOM 2700 C CA . SER A 1 362 ? 23.563 28.822 3.685 1.00 23.72 362 SER A CA 1
ATOM 2701 C C . SER A 1 362 ? 24.153 28.218 4.959 1.00 23.72 362 SER A C 1
ATOM 2703 O O . SER A 1 362 ? 23.571 28.274 6.042 1.00 23.72 362 SER A O 1
ATOM 2705 N N . SER A 1 363 ? 25.348 27.659 4.799 1.00 28.41 363 SER A N 1
ATOM 2706 C CA . SER A 1 363 ? 26.294 27.313 5.852 1.00 28.41 363 SER A CA 1
ATOM 2707 C C . SER A 1 363 ? 26.689 28.540 6.673 1.00 28.41 363 SER A C 1
ATOM 2709 O O . SER A 1 363 ? 26.872 29.609 6.094 1.00 28.41 363 SER A O 1
ATOM 2711 N N . ASP A 1 364 ? 26.865 28.368 7.985 1.00 22.98 364 ASP A N 1
ATOM 2712 C CA . ASP A 1 364 ? 28.060 28.794 8.730 1.00 22.98 364 ASP A CA 1
ATOM 2713 C C . ASP A 1 364 ? 27.861 28.563 10.236 1.00 22.98 364 ASP A C 1
ATOM 2715 O O . ASP A 1 364 ? 26.953 29.120 10.846 1.00 22.98 364 ASP A O 1
ATOM 2719 N N . LEU A 1 365 ? 28.736 27.751 10.843 1.00 24.44 365 LEU A N 1
ATOM 2720 C CA . LEU A 1 365 ? 29.588 28.156 11.973 1.00 24.44 365 LEU A CA 1
ATOM 2721 C C . LEU A 1 365 ? 30.456 26.973 12.439 1.00 24.44 365 LEU A C 1
ATOM 2723 O O . LEU A 1 365 ? 30.010 26.027 13.083 1.00 24.44 365 LEU A O 1
ATOM 2727 N N . ILE A 1 366 ? 31.741 27.078 12.102 1.00 23.91 366 ILE A N 1
ATOM 2728 C CA . ILE A 1 366 ? 32.868 26.301 12.626 1.00 23.91 366 ILE A CA 1
ATOM 2729 C C . ILE A 1 366 ? 33.428 27.019 13.866 1.00 23.91 366 ILE A C 1
ATOM 2731 O O . ILE A 1 366 ? 33.519 28.242 13.844 1.00 23.91 366 ILE A O 1
ATOM 2735 N N . TYR A 1 367 ? 33.840 26.258 14.893 1.00 23.31 367 TYR A N 1
ATOM 2736 C CA . TYR A 1 367 ? 35.110 26.317 15.673 1.00 23.31 367 TYR A CA 1
ATOM 2737 C C . TYR A 1 367 ? 34.897 25.575 17.013 1.00 23.31 367 TYR A C 1
ATOM 2739 O O . TYR A 1 367 ? 34.044 25.971 17.793 1.00 23.31 367 TYR A O 1
ATOM 2747 N N . GLY A 1 368 ? 35.512 24.405 17.257 1.00 22.94 368 GLY A N 1
ATOM 2748 C CA . GLY A 1 368 ? 36.852 24.223 17.866 1.00 22.94 368 GLY A CA 1
ATOM 2749 C C . GLY A 1 368 ? 36.707 24.039 19.396 1.00 22.94 368 GLY A C 1
ATOM 2750 O O . GLY A 1 368 ? 35.922 24.746 19.999 1.00 22.94 368 GLY A O 1
ATOM 2751 N N . SER A 1 369 ? 37.360 23.156 20.159 1.00 23.33 369 SER A N 1
ATOM 2752 C CA . SER A 1 369 ? 38.588 22.368 20.023 1.00 23.33 369 SER A CA 1
ATOM 2753 C C . SER A 1 369 ? 38.781 21.506 21.298 1.00 23.33 369 SER A C 1
ATOM 2755 O O . SER A 1 369 ? 38.588 22.020 22.392 1.00 23.33 369 SER A O 1
ATOM 2757 N N . GLY A 1 370 ? 39.258 20.261 21.159 1.00 22.73 370 GLY A N 1
ATOM 2758 C CA . GLY A 1 370 ? 40.393 19.693 21.918 1.00 22.73 370 GLY A CA 1
ATOM 2759 C C . GLY A 1 370 ? 40.310 19.327 23.421 1.00 22.73 370 GLY A C 1
ATOM 2760 O O . GLY A 1 370 ? 40.441 20.185 24.280 1.00 22.73 370 GLY A O 1
ATOM 2761 N N . SER A 1 371 ? 40.412 18.008 23.673 1.00 24.66 371 SER A N 1
ATOM 2762 C CA . SER A 1 371 ? 41.369 17.326 24.583 1.00 24.66 371 SER A CA 1
ATOM 2763 C C . SER A 1 371 ? 41.267 17.456 26.121 1.00 24.66 371 SER A C 1
ATOM 2765 O O . SER A 1 371 ? 41.650 18.474 26.690 1.00 24.66 371 SER A O 1
ATOM 2767 N N . GLY A 1 372 ? 41.099 16.298 26.789 1.00 23.81 372 GLY A N 1
ATOM 2768 C CA . GLY A 1 372 ? 42.015 15.895 27.874 1.00 23.81 372 GLY A CA 1
ATOM 2769 C C . GLY A 1 372 ? 41.423 15.193 29.109 1.00 23.81 372 GLY A C 1
ATOM 2770 O O . GLY A 1 372 ? 40.714 15.811 29.886 1.00 23.81 372 GLY A O 1
ATOM 2771 N N . GLY A 1 373 ? 41.883 13.960 29.371 1.00 24.50 373 GLY A N 1
ATOM 2772 C CA . GLY A 1 373 ? 42.350 13.563 30.713 1.00 24.50 373 GLY A CA 1
ATOM 2773 C C . GLY A 1 373 ? 41.372 12.890 31.689 1.00 24.50 373 GLY A C 1
ATOM 2774 O O . GLY A 1 373 ? 40.532 13.521 32.312 1.00 24.50 373 GLY A O 1
ATOM 2775 N N . SER A 1 374 ? 41.614 11.602 31.919 1.00 30.11 374 SER A N 1
ATOM 2776 C CA . SER A 1 374 ? 41.069 10.705 32.948 1.00 30.11 374 SER A CA 1
ATOM 2777 C C . SER A 1 374 ? 41.251 11.157 34.411 1.00 30.11 374 SER A C 1
ATOM 2779 O O . SER A 1 374 ? 42.373 11.498 34.786 1.00 30.11 374 SER A O 1
ATOM 2781 N N . ASN A 1 375 ? 40.236 10.971 35.275 1.00 27.62 375 ASN A N 1
ATOM 2782 C CA . ASN A 1 375 ? 40.377 10.242 36.552 1.00 27.62 375 ASN A CA 1
ATOM 2783 C C . ASN A 1 375 ? 39.048 9.964 37.288 1.00 27.62 375 ASN A C 1
ATOM 2785 O O . ASN A 1 375 ? 38.041 10.633 37.099 1.00 27.62 375 ASN A O 1
ATOM 2789 N N . LYS A 1 376 ? 39.113 8.914 38.112 1.00 33.16 376 LYS A N 1
ATOM 2790 C CA . LYS A 1 376 ? 38.067 8.150 38.806 1.00 33.16 376 LYS A CA 1
ATOM 2791 C C . LYS A 1 376 ? 37.377 8.821 40.014 1.00 33.16 376 LYS A C 1
ATOM 2793 O O . LYS A 1 376 ? 37.996 9.587 40.741 1.00 33.16 376 LYS A O 1
ATOM 2798 N N . LEU A 1 377 ? 36.201 8.244 40.305 1.00 33.00 377 LEU A N 1
ATOM 2799 C CA . LEU A 1 377 ? 35.490 8.067 41.586 1.00 33.00 377 LEU A CA 1
ATOM 2800 C C . LEU A 1 377 ? 34.707 9.247 42.188 1.00 33.00 377 LEU A C 1
ATOM 2802 O O . LEU A 1 377 ? 35.232 10.103 42.893 1.00 33.00 377 LEU A O 1
ATOM 2806 N N . GLY A 1 378 ? 33.393 9.121 42.021 1.00 26.58 378 GLY A N 1
ATOM 2807 C CA . GLY A 1 378 ? 32.319 9.726 42.793 1.00 26.58 378 GLY A CA 1
ATOM 2808 C C . GLY A 1 378 ? 31.047 9.476 41.999 1.00 26.58 378 GLY A C 1
ATOM 2809 O O . GLY A 1 378 ? 30.808 10.206 41.045 1.00 26.58 378 GLY A O 1
ATOM 2810 N N . GLU A 1 379 ? 30.302 8.404 42.292 1.00 32.38 379 GLU A N 1
ATOM 2811 C CA . GLU A 1 379 ? 28.973 8.231 41.693 1.00 32.38 379 GLU A CA 1
ATOM 2812 C C . GLU A 1 379 ? 28.153 9.490 42.005 1.00 32.38 379 GLU A C 1
ATOM 2814 O O . GLU A 1 379 ? 27.954 9.805 43.184 1.00 32.38 379 GLU A O 1
ATOM 2819 N N . PRO A 1 380 ? 27.730 10.262 40.989 1.00 29.61 380 PRO A N 1
ATOM 2820 C CA . PRO A 1 380 ? 26.768 11.314 41.225 1.00 29.61 380 PRO A CA 1
ATOM 2821 C C . PRO A 1 380 ? 25.424 10.644 41.541 1.00 29.61 380 PRO A C 1
ATOM 2823 O O . PRO A 1 380 ? 25.155 9.548 41.041 1.00 29.61 380 PRO A O 1
ATOM 2826 N N . PRO A 1 381 ? 24.563 11.269 42.360 1.00 34.12 381 PRO A N 1
ATOM 2827 C CA . PRO A 1 381 ? 23.207 10.774 42.543 1.00 34.12 381 PRO A CA 1
ATOM 2828 C C . PRO A 1 381 ? 22.575 10.658 41.156 1.00 34.12 381 PRO A C 1
ATOM 2830 O O . PRO A 1 381 ? 22.531 11.648 40.423 1.00 34.12 381 PRO A O 1
ATOM 2833 N N . GLN A 1 382 ? 22.143 9.456 40.767 1.00 44.97 382 GLN A N 1
ATOM 2834 C CA . GLN A 1 382 ? 21.361 9.302 39.547 1.00 44.97 382 GLN A CA 1
ATOM 2835 C C . GLN A 1 382 ? 20.127 10.193 39.709 1.00 44.97 382 GLN A C 1
ATOM 2837 O O . GLN A 1 382 ? 19.280 9.955 40.573 1.00 44.97 382 GLN A O 1
ATOM 2842 N N . ASN A 1 383 ? 20.080 11.292 38.955 1.00 59.44 383 ASN A N 1
ATOM 2843 C CA . ASN A 1 383 ? 18.925 12.174 38.936 1.00 59.44 383 ASN A CA 1
ATOM 2844 C C . ASN A 1 383 ? 17.746 11.346 38.427 1.00 59.44 383 ASN A C 1
ATOM 2846 O O . ASN A 1 383 ? 17.699 10.993 37.253 1.00 59.44 383 ASN A O 1
ATOM 2850 N N . LYS A 1 384 ? 16.827 11.005 39.333 1.00 78.75 384 LYS A N 1
ATOM 2851 C CA . LYS A 1 384 ? 15.630 10.228 39.021 1.00 78.75 384 LYS A CA 1
ATOM 2852 C C . LYS A 1 384 ? 14.820 10.970 37.956 1.00 78.75 384 LYS A C 1
ATOM 2854 O O . LYS A 1 384 ? 14.358 12.078 38.218 1.00 78.75 384 LYS A O 1
ATOM 2859 N N . VAL A 1 385 ? 14.638 10.356 36.791 1.00 82.31 385 VAL A N 1
ATOM 2860 C CA . VAL A 1 385 ? 13.842 10.890 35.682 1.00 82.31 385 VAL A CA 1
ATOM 2861 C C . VAL A 1 385 ? 12.387 11.011 36.130 1.00 82.31 385 VAL A C 1
ATOM 2863 O O . VAL A 1 385 ? 11.788 10.062 36.635 1.00 82.31 385 VAL A O 1
ATOM 2866 N N . THR A 1 386 ? 11.791 12.185 35.979 1.00 87.19 386 THR A N 1
ATOM 2867 C CA . THR A 1 386 ? 10.378 12.434 36.282 1.00 87.19 386 THR A CA 1
ATOM 2868 C C . THR A 1 386 ? 9.594 12.701 35.003 1.00 87.19 386 THR A C 1
ATOM 2870 O O . THR A 1 386 ? 10.165 13.002 33.959 1.00 87.19 386 THR A O 1
ATOM 2873 N N . THR A 1 387 ? 8.262 12.682 35.084 1.00 82.25 387 THR A N 1
ATOM 2874 C CA . THR A 1 387 ? 7.372 13.044 33.963 1.00 82.25 387 THR A CA 1
ATOM 2875 C C . THR A 1 387 ? 7.552 14.480 33.459 1.00 82.25 387 THR A C 1
ATOM 2877 O O . THR A 1 387 ? 6.983 14.841 32.433 1.00 82.25 387 THR A O 1
ATOM 2880 N N . LYS A 1 388 ? 8.327 15.308 34.177 1.00 83.38 388 LYS A N 1
ATOM 2881 C CA . LYS A 1 388 ? 8.702 16.668 33.777 1.00 83.38 388 LYS A CA 1
ATOM 2882 C C . LYS A 1 388 ? 10.011 16.731 33.002 1.00 83.38 388 LYS A C 1
ATOM 2884 O O . LYS A 1 388 ? 10.365 17.822 32.576 1.00 83.38 388 LYS A O 1
ATOM 2889 N N . ASP A 1 389 ? 10.772 15.645 32.918 1.00 80.75 389 ASP A N 1
ATOM 2890 C CA . ASP A 1 389 ? 12.109 15.633 32.309 1.00 80.75 389 ASP A CA 1
ATOM 2891 C C . ASP A 1 389 ? 12.092 15.220 30.837 1.00 80.75 389 ASP A C 1
ATOM 2893 O O . ASP A 1 389 ? 13.113 15.339 30.160 1.00 80.75 389 ASP A O 1
ATOM 2897 N N . PHE A 1 390 ? 10.919 14.824 30.340 1.00 80.12 390 PHE A N 1
ATOM 2898 C CA . PHE A 1 390 ? 10.686 14.478 28.949 1.00 80.12 390 PHE A CA 1
ATOM 2899 C C . PHE A 1 390 ? 9.260 14.821 28.495 1.00 80.12 390 PHE A C 1
ATOM 2901 O O . PHE A 1 390 ? 8.324 14.939 29.294 1.00 80.12 390 PHE A O 1
ATOM 2908 N N . GLU A 1 391 ? 9.092 14.940 27.185 1.00 76.06 391 GLU A N 1
ATOM 2909 C CA . GLU A 1 391 ? 7.812 15.123 26.506 1.00 76.06 391 GLU A CA 1
ATOM 2910 C C . GLU A 1 391 ? 7.527 13.924 25.601 1.00 76.06 391 GLU A C 1
ATOM 2912 O O . GLU A 1 391 ? 8.442 13.404 24.971 1.00 76.06 391 GLU A O 1
ATOM 2917 N N . LEU A 1 392 ? 6.266 13.482 25.529 1.00 70.56 392 LEU A N 1
ATOM 2918 C CA . LEU A 1 392 ? 5.855 12.484 24.538 1.00 70.56 392 LEU A CA 1
ATOM 2919 C C . LEU A 1 392 ? 5.796 13.152 23.160 1.00 70.56 392 LEU A C 1
ATOM 2921 O O . LEU A 1 392 ? 5.149 14.191 23.016 1.00 70.56 392 LEU A O 1
ATOM 2925 N N . LEU A 1 393 ? 6.442 12.562 22.159 1.00 57.03 393 LEU A N 1
ATOM 2926 C CA . LEU A 1 393 ? 6.400 13.039 20.781 1.00 57.03 393 LEU A CA 1
ATOM 2927 C C . LEU A 1 393 ? 5.231 12.372 20.042 1.00 57.03 393 LEU A C 1
ATOM 2929 O O . LEU A 1 393 ? 5.374 11.298 19.467 1.00 57.03 393 LEU A O 1
ATOM 2933 N N . HIS A 1 394 ? 4.056 13.007 20.063 1.00 56.47 394 HIS A N 1
ATOM 2934 C CA . HIS A 1 394 ? 2.860 12.510 19.366 1.00 56.47 394 HIS A CA 1
ATOM 2935 C C . HIS A 1 394 ? 2.792 12.997 17.908 1.00 56.47 394 HIS A C 1
ATOM 2937 O O . HIS A 1 394 ? 2.971 14.183 17.641 1.00 56.47 394 HIS A O 1
ATOM 2943 N N . LYS A 1 395 ? 2.419 12.117 16.959 1.00 37.69 395 LYS A N 1
ATOM 2944 C CA . LYS A 1 395 ? 2.096 12.494 15.557 1.00 37.69 395 LYS A CA 1
ATOM 2945 C C . LYS A 1 395 ? 0.758 13.246 15.410 1.00 37.69 395 LYS A C 1
ATOM 2947 O O . LYS A 1 395 ? 0.544 13.914 14.402 1.00 37.69 395 LYS A O 1
ATOM 2952 N N . LYS A 1 396 ? -0.131 13.187 16.409 1.00 38.50 396 LYS A N 1
ATOM 2953 C CA . LYS A 1 396 ? -1.340 14.022 16.546 1.00 38.50 396 LYS A CA 1
ATOM 2954 C C . LYS A 1 396 ? -1.683 14.170 18.028 1.00 38.50 396 LYS A C 1
ATOM 2956 O O . LYS A 1 396 ? -2.202 13.245 18.637 1.00 38.50 396 LYS A O 1
ATOM 2961 N N . GLY A 1 397 ? -1.402 15.334 18.598 1.00 38.69 397 GLY A N 1
ATOM 2962 C CA . GLY A 1 397 ? -1.816 15.680 19.954 1.00 38.69 397 GLY A CA 1
ATOM 2963 C C . GLY A 1 397 ? -1.057 16.902 20.435 1.00 38.69 397 GLY A C 1
ATOM 2964 O O . GLY A 1 397 ? 0.117 16.802 20.775 1.00 38.69 397 GLY A O 1
ATOM 2965 N N . LYS A 1 398 ? -1.711 18.066 20.420 1.00 41.56 398 LYS A N 1
ATOM 2966 C CA . LYS A 1 398 ? -1.188 19.278 21.059 1.00 41.56 398 LYS A CA 1
ATOM 2967 C C . LYS A 1 398 ? -0.921 19.021 22.538 1.00 41.56 398 LYS A C 1
ATOM 2969 O O . LYS A 1 398 ? -1.630 18.242 23.179 1.00 41.56 398 LYS A O 1
ATOM 2974 N N . ASP A 1 399 ? 0.047 19.742 23.095 1.00 49.34 399 ASP A N 1
ATOM 2975 C CA . ASP A 1 399 ? 0.188 19.830 24.541 1.00 49.34 399 ASP A CA 1
ATOM 2976 C C . ASP A 1 399 ? -1.121 20.352 25.154 1.00 49.34 399 ASP A C 1
ATOM 2978 O O . ASP A 1 399 ? -1.524 21.501 24.985 1.00 49.34 399 ASP A O 1
ATOM 2982 N N . THR A 1 400 ? -1.812 19.471 25.877 1.00 47.56 400 THR A N 1
ATOM 2983 C CA . THR A 1 400 ? -3.088 19.800 26.518 1.00 47.56 400 THR A CA 1
ATOM 2984 C C . THR A 1 400 ? -2.949 20.734 27.719 1.00 47.56 400 THR A C 1
ATOM 2986 O O . THR A 1 400 ? -3.961 21.107 28.315 1.00 47.56 400 THR A O 1
ATOM 2989 N N . SER A 1 401 ? -1.720 21.083 28.117 1.00 50.97 401 SER A N 1
ATOM 2990 C CA . SER A 1 401 ? -1.465 22.163 29.071 1.00 50.97 401 SER A CA 1
ATOM 2991 C C . SER A 1 401 ? -1.912 23.527 28.523 1.00 50.97 401 SER A C 1
ATOM 2993 O O . SER A 1 401 ? -2.273 24.404 29.308 1.00 50.97 401 SER A O 1
ATOM 2995 N N . GLU A 1 402 ? -1.981 23.660 27.193 1.00 53.38 402 GLU A N 1
ATOM 2996 C CA . GLU A 1 402 ? -2.422 24.862 26.479 1.00 53.38 402 GLU A CA 1
ATOM 2997 C C . GLU A 1 402 ? -3.920 24.859 26.130 1.00 53.38 402 GLU A C 1
ATOM 2999 O O . GLU A 1 402 ? -4.444 25.872 25.664 1.00 53.38 402 GLU A O 1
ATOM 3004 N N . LEU A 1 403 ? -4.626 23.738 26.338 1.00 61.38 403 LEU A N 1
ATOM 3005 C CA . LEU A 1 403 ? -6.048 23.637 26.007 1.00 61.38 403 LEU A CA 1
ATOM 3006 C C . LEU A 1 403 ? -6.913 24.397 27.011 1.00 61.38 403 LEU A C 1
ATOM 3008 O O . LEU A 1 403 ? -6.703 24.357 28.227 1.00 61.38 403 LEU A O 1
ATOM 3012 N N . GLU A 1 404 ? -7.937 25.059 26.479 1.00 75.56 404 GLU A N 1
ATOM 3013 C CA . GLU A 1 404 ? -8.911 25.787 27.276 1.00 75.56 404 GLU A CA 1
ATOM 3014 C C . GLU A 1 404 ? -9.651 24.822 28.215 1.00 75.56 404 GLU A C 1
ATOM 3016 O O . GLU A 1 404 ? -10.112 23.751 27.811 1.00 75.56 404 GLU A O 1
ATOM 3021 N N . SER A 1 405 ? -9.760 25.189 29.494 1.00 76.62 405 SER A N 1
ATOM 3022 C CA . SER A 1 405 ? -10.532 24.412 30.460 1.00 76.62 405 SER A CA 1
ATOM 3023 C C . SER A 1 405 ? -11.949 24.951 30.590 1.00 76.62 405 SER A C 1
ATOM 3025 O O . SER A 1 405 ? -12.124 26.129 30.907 1.00 76.62 405 SER A O 1
ATOM 3027 N N . VAL A 1 406 ? -12.943 24.079 30.458 1.00 81.94 406 VAL A N 1
ATOM 3028 C CA . VAL A 1 406 ? -14.343 24.394 30.756 1.00 81.94 406 VAL A CA 1
ATOM 3029 C C . VAL A 1 406 ? -14.679 23.849 32.132 1.00 81.94 406 VAL A C 1
ATOM 3031 O O . VAL A 1 406 ? -14.459 22.674 32.428 1.00 81.94 406 VAL A O 1
ATOM 3034 N N . VAL A 1 407 ? -15.204 24.721 32.985 1.00 82.88 407 VAL A N 1
ATOM 3035 C CA . VAL A 1 407 ? -15.655 24.354 34.325 1.00 82.88 407 VAL A CA 1
ATOM 3036 C C . VAL A 1 407 ? -17.163 24.136 34.291 1.00 82.88 407 VAL A C 1
ATOM 3038 O O . VAL A 1 407 ? -17.899 25.061 33.955 1.00 82.88 407 VAL A O 1
ATOM 3041 N N . VAL A 1 408 ? -17.608 22.937 34.658 1.00 84.25 408 VAL A N 1
ATOM 3042 C CA . VAL A 1 408 ? -19.026 22.554 34.733 1.00 84.25 408 VAL A CA 1
ATOM 3043 C C . VAL A 1 408 ? -19.406 22.169 36.161 1.00 84.25 408 VAL A C 1
ATOM 3045 O O . VAL A 1 408 ? -18.570 21.680 36.926 1.00 84.25 408 VAL A O 1
ATOM 3048 N N . SER A 1 409 ? -20.653 22.418 36.555 1.00 85.25 409 SER A N 1
ATOM 3049 C CA . SER A 1 409 ? -21.193 21.906 37.817 1.00 85.25 409 SER A CA 1
ATOM 3050 C C . SER A 1 409 ? -21.710 20.474 37.633 1.00 85.25 409 SER A C 1
ATOM 3052 O O . SER A 1 409 ? -22.090 20.083 36.532 1.00 85.25 409 SER A O 1
ATOM 3054 N N . LYS A 1 410 ? -21.737 19.672 38.706 1.00 83.19 410 LYS A N 1
ATOM 3055 C CA . LYS A 1 410 ? -22.263 18.292 38.667 1.00 83.19 410 LYS A CA 1
ATOM 3056 C C . LYS A 1 410 ? -23.734 18.269 38.246 1.00 83.19 410 LYS A C 1
ATOM 3058 O O . LYS A 1 410 ? -24.162 17.362 37.543 1.00 83.19 410 LYS A O 1
ATOM 3063 N N . GLU A 1 411 ? -24.484 19.295 38.635 1.00 83.62 411 GLU A N 1
ATOM 3064 C CA . GLU A 1 411 ? -25.894 19.490 38.296 1.00 83.62 411 GLU A CA 1
ATOM 3065 C C . GLU A 1 411 ? -26.118 19.805 36.811 1.00 83.62 411 GLU A C 1
ATOM 3067 O O . GLU A 1 411 ? -27.226 19.613 36.315 1.00 83.62 411 GLU A O 1
ATOM 3072 N N . ASP A 1 412 ? -25.078 20.261 36.105 1.00 84.69 412 ASP A N 1
ATOM 3073 C CA . ASP A 1 412 ? -25.130 20.522 34.664 1.00 84.69 412 ASP A CA 1
ATOM 3074 C C . ASP A 1 412 ? -24.892 19.241 33.846 1.00 84.69 412 ASP A C 1
ATOM 3076 O O . ASP A 1 412 ? -25.070 19.241 32.628 1.00 84.69 412 ASP A O 1
ATOM 3080 N N . LEU A 1 413 ? -24.485 18.141 34.494 1.00 87.62 413 LEU A N 1
ATOM 3081 C CA . LEU A 1 413 ? -24.268 16.865 33.825 1.00 87.62 413 LEU A CA 1
ATOM 3082 C C . LEU A 1 413 ? -25.596 16.153 33.573 1.00 87.62 413 LEU A C 1
ATOM 3084 O O . LEU A 1 413 ? -26.373 15.856 34.481 1.00 87.62 413 LEU A O 1
ATOM 3088 N N . ILE A 1 414 ? -25.818 15.808 32.314 1.00 88.94 414 ILE A N 1
ATOM 3089 C CA . ILE A 1 414 ? -26.945 15.010 31.863 1.00 88.94 414 ILE A CA 1
ATOM 3090 C C . ILE A 1 414 ? -26.559 13.538 31.991 1.00 88.94 414 ILE A C 1
ATOM 3092 O O . ILE A 1 414 ? -25.684 13.048 31.277 1.00 88.94 414 ILE A O 1
ATOM 3096 N N . ILE A 1 415 ? -27.250 12.834 32.886 1.00 91.31 415 ILE A N 1
ATOM 3097 C CA . ILE A 1 415 ? -27.144 11.386 33.070 1.00 91.31 415 ILE A CA 1
ATOM 3098 C C . ILE A 1 415 ? -28.316 10.737 32.338 1.00 91.31 415 ILE A C 1
ATOM 3100 O O . ILE A 1 415 ? -29.477 10.997 32.663 1.00 91.31 415 ILE A O 1
ATOM 3104 N N . LYS A 1 416 ? -28.027 9.903 31.342 1.00 88.25 416 LYS A N 1
ATOM 3105 C CA . LYS A 1 416 ? -29.040 9.274 30.495 1.00 88.25 416 LYS A CA 1
ATOM 3106 C C . LYS A 1 416 ? -28.923 7.755 30.560 1.00 88.25 416 LYS A C 1
ATOM 3108 O O . LYS A 1 416 ? -27.880 7.204 30.225 1.00 88.25 416 LYS A O 1
ATOM 3113 N N . GLU A 1 417 ? -30.010 7.088 30.945 1.00 84.94 417 GLU A N 1
ATOM 3114 C CA . GLU A 1 417 ? -30.129 5.636 30.774 1.00 84.94 417 GLU A CA 1
ATOM 3115 C C . GLU A 1 417 ? -30.254 5.301 29.287 1.00 84.94 417 GLU A C 1
ATOM 3117 O O . GLU A 1 417 ? -30.991 5.952 28.535 1.00 84.94 417 GLU A O 1
ATOM 3122 N N . MET A 1 418 ? -29.495 4.299 28.864 1.00 74.06 418 MET A N 1
ATOM 3123 C CA . MET A 1 418 ? -29.431 3.876 27.473 1.00 74.06 418 MET A CA 1
ATOM 3124 C C . MET A 1 418 ? -30.471 2.781 27.197 1.00 74.06 418 MET A C 1
ATOM 3126 O O . MET A 1 418 ? -31.374 2.534 27.994 1.00 74.06 418 MET A O 1
ATOM 3130 N N . GLY A 1 419 ? -30.406 2.158 26.015 1.00 70.38 419 GLY A N 1
ATOM 3131 C CA . GLY A 1 419 ? -31.356 1.105 25.633 1.00 70.38 419 GLY A CA 1
ATOM 3132 C C . GLY A 1 419 ? -31.386 -0.081 26.609 1.00 70.38 419 GLY A C 1
ATOM 3133 O O . GLY A 1 419 ? -32.439 -0.695 26.769 1.00 70.38 419 GLY A O 1
ATOM 3134 N N . ASP A 1 420 ? -30.262 -0.365 27.273 1.00 74.81 420 ASP A N 1
ATOM 3135 C CA . ASP A 1 420 ? -30.183 -1.262 28.424 1.00 74.81 420 ASP A CA 1
ATOM 3136 C C . ASP A 1 420 ? -30.181 -0.424 29.720 1.00 74.81 420 ASP A C 1
ATOM 3138 O O . ASP A 1 420 ? -29.353 0.481 29.852 1.00 74.81 420 ASP A O 1
ATOM 3142 N N . PRO A 1 421 ? -31.062 -0.703 30.700 1.00 78.25 421 PRO A N 1
ATOM 3143 C CA . PRO A 1 421 ? -31.064 -0.003 31.985 1.00 78.25 421 PRO A CA 1
ATOM 3144 C C . PRO A 1 421 ? -29.776 -0.187 32.801 1.00 78.25 421 PRO A C 1
ATOM 3146 O O . PRO A 1 421 ? -29.615 0.499 33.810 1.00 78.25 421 PRO A O 1
ATOM 3149 N N . ARG A 1 422 ? -28.879 -1.105 32.422 1.00 80.81 422 ARG A N 1
ATOM 3150 C CA . ARG A 1 422 ? -27.538 -1.272 33.007 1.00 80.81 422 ARG A CA 1
ATOM 3151 C C . ARG A 1 422 ? -26.524 -0.248 32.499 1.00 80.81 422 ARG A C 1
ATOM 3153 O O . ARG A 1 422 ? -25.492 -0.071 33.146 1.00 80.81 422 ARG A O 1
ATOM 3160 N N . ASP A 1 423 ? -26.841 0.446 31.411 1.00 83.44 423 ASP A N 1
ATOM 3161 C CA . ASP A 1 423 ? -25.927 1.342 30.716 1.00 83.44 423 ASP A CA 1
ATOM 3162 C C . ASP A 1 423 ? -26.325 2.808 30.917 1.00 83.44 423 ASP A C 1
ATOM 3164 O O . ASP A 1 423 ? -27.476 3.210 30.713 1.00 83.44 423 ASP A O 1
ATOM 3168 N N . ILE A 1 424 ? -25.346 3.624 31.301 1.00 88.06 424 ILE A N 1
ATOM 3169 C CA . ILE A 1 424 ? -25.493 5.062 31.520 1.00 88.06 424 ILE A CA 1
ATOM 3170 C C . ILE A 1 424 ? -24.501 5.825 30.646 1.00 88.06 424 ILE A C 1
ATOM 3172 O O . ILE A 1 424 ? -23.305 5.534 30.650 1.00 88.06 424 ILE A O 1
ATOM 3176 N N . GLU A 1 425 ? -24.997 6.865 29.983 1.00 88.06 425 GLU A N 1
ATOM 3177 C CA . GLU A 1 425 ? -24.205 7.903 29.323 1.00 88.06 425 GLU A CA 1
ATOM 3178 C C . GLU A 1 425 ? -24.203 9.175 30.184 1.00 88.06 425 GLU A C 1
ATOM 3180 O O . GLU A 1 425 ? -25.255 9.613 30.662 1.00 88.06 425 GLU A O 1
ATOM 3185 N N . VAL A 1 426 ? -23.028 9.781 30.378 1.00 85.94 426 VAL A N 1
ATOM 3186 C CA . VAL A 1 426 ? -22.882 11.082 31.045 1.00 85.94 426 VAL A CA 1
ATOM 3187 C C . VAL A 1 426 ? -22.368 12.099 30.037 1.00 85.94 426 VAL A C 1
ATOM 3189 O O . VAL A 1 426 ? -21.333 11.888 29.404 1.00 85.94 426 VAL A O 1
ATOM 3192 N N . LYS A 1 427 ? -23.061 13.229 29.909 1.00 87.69 427 LYS A N 1
ATOM 3193 C CA . LYS A 1 427 ? -22.727 14.289 28.949 1.00 87.69 427 LYS A CA 1
ATOM 3194 C C . LYS A 1 427 ? -23.025 15.680 29.499 1.00 87.69 427 LYS A C 1
ATOM 3196 O O . LYS A 1 427 ? -23.806 15.819 30.431 1.00 87.69 427 LYS A O 1
ATOM 3201 N N . ILE A 1 428 ? -22.414 16.705 28.916 1.00 82.31 428 ILE A N 1
ATOM 3202 C CA . ILE A 1 428 ? -22.740 18.115 29.191 1.00 82.31 428 ILE A CA 1
ATOM 3203 C C . ILE A 1 428 ? -23.912 18.546 28.303 1.00 82.31 428 ILE A C 1
ATOM 3205 O O . ILE A 1 428 ? -24.866 19.170 28.756 1.00 82.31 428 ILE A O 1
ATOM 3209 N N . ASP A 1 429 ? -23.857 18.173 27.028 1.00 79.00 429 ASP A N 1
ATOM 3210 C CA . ASP A 1 429 ? -24.888 18.425 26.026 1.00 79.00 429 ASP A CA 1
ATOM 3211 C C . ASP A 1 429 ? -24.853 17.317 24.957 1.00 79.00 429 ASP A C 1
ATOM 3213 O O . ASP A 1 429 ? -24.106 16.348 25.079 1.00 79.00 429 ASP A O 1
ATOM 3217 N N . ASP A 1 430 ? -25.670 17.426 23.908 1.00 72.44 430 ASP A N 1
ATOM 3218 C CA . ASP A 1 430 ? -25.751 16.408 22.849 1.00 72.44 430 ASP A CA 1
ATOM 3219 C C . ASP A 1 430 ? -24.471 16.231 22.014 1.00 72.44 430 ASP A C 1
ATOM 3221 O O . ASP A 1 430 ? -24.379 15.262 21.263 1.00 72.44 430 ASP A O 1
ATOM 3225 N N . LYS A 1 431 ? -23.502 17.143 22.125 1.00 68.88 431 LYS A N 1
ATOM 3226 C CA . LYS A 1 431 ? -22.215 17.094 21.419 1.00 68.88 431 LYS A CA 1
ATOM 3227 C C . LYS A 1 431 ? -21.048 16.746 22.342 1.00 68.88 431 LYS A C 1
ATOM 3229 O O . LYS A 1 431 ? -20.040 16.253 21.865 1.00 68.88 431 LYS A O 1
ATOM 3234 N N . ASN A 1 432 ? -21.175 16.990 23.643 1.00 74.31 432 ASN A N 1
ATOM 3235 C CA . ASN A 1 432 ? -20.084 16.870 24.606 1.00 74.31 432 ASN A CA 1
ATOM 3236 C C . ASN A 1 432 ? -20.334 15.719 25.587 1.00 74.31 432 ASN A C 1
ATOM 3238 O O . ASN A 1 432 ? -20.853 15.927 26.688 1.00 74.31 432 ASN A O 1
ATOM 3242 N N . VAL A 1 433 ? -19.965 14.500 25.188 1.00 77.25 433 VAL A N 1
ATOM 3243 C CA . VAL A 1 433 ? -20.097 13.285 26.010 1.00 77.25 433 VAL A CA 1
ATOM 3244 C C . VAL A 1 433 ? -18.835 13.072 26.841 1.00 77.25 433 VAL A C 1
ATOM 3246 O O . VAL A 1 433 ? -17.730 13.093 26.320 1.00 77.25 433 VAL A O 1
ATOM 3249 N N . LEU A 1 434 ? -19.004 12.868 28.147 1.00 75.88 434 LEU A N 1
ATOM 3250 C CA . LEU A 1 434 ? -17.901 12.725 29.104 1.00 75.88 434 LEU A CA 1
ATOM 3251 C C . LEU A 1 434 ? -17.517 11.268 29.356 1.00 75.88 434 LEU A C 1
ATOM 3253 O O . LEU A 1 434 ? -16.481 10.982 29.955 1.00 75.88 434 LEU A O 1
ATOM 3257 N N . GLY A 1 435 ? -18.376 10.327 28.977 1.00 80.69 435 GLY A N 1
ATOM 3258 C CA . GLY A 1 435 ? -18.112 8.916 29.186 1.00 80.69 435 GLY A CA 1
ATOM 3259 C C . GLY A 1 435 ? -19.358 8.081 29.417 1.00 80.69 435 GLY A C 1
ATOM 3260 O O . GLY A 1 435 ? -20.480 8.583 29.472 1.00 80.69 435 GLY A O 1
ATOM 3261 N N . ASN A 1 436 ? -19.124 6.784 29.587 1.00 84.06 436 ASN A N 1
ATOM 3262 C CA . ASN A 1 436 ? -20.156 5.778 29.774 1.00 84.06 436 ASN A CA 1
ATOM 3263 C C . ASN A 1 436 ? -19.818 4.841 30.933 1.00 84.06 436 ASN A C 1
ATOM 3265 O O . ASN A 1 436 ? -18.647 4.600 31.248 1.00 84.06 436 ASN A O 1
ATOM 3269 N N . ILE A 1 437 ? -20.871 4.288 31.524 1.00 85.19 437 ILE A N 1
ATOM 3270 C CA . ILE A 1 437 ? -20.810 3.287 32.581 1.00 85.19 437 ILE A CA 1
ATOM 3271 C C . ILE A 1 437 ? -21.712 2.129 32.170 1.00 85.19 437 ILE A C 1
ATOM 3273 O O . ILE A 1 437 ? -22.906 2.336 31.974 1.00 85.19 437 ILE A O 1
ATOM 3277 N N . ALA A 1 438 ? -21.148 0.930 32.070 1.00 84.69 438 ALA A N 1
ATOM 3278 C CA . ALA A 1 438 ? -21.902 -0.302 31.850 1.00 84.69 438 ALA A CA 1
ATOM 3279 C C . ALA A 1 438 ? -21.834 -1.170 33.106 1.00 84.69 438 ALA A C 1
ATOM 3281 O O . ALA A 1 438 ? -20.751 -1.393 33.647 1.00 84.69 438 ALA A O 1
ATOM 3282 N N . VAL A 1 439 ? -22.974 -1.645 33.602 1.00 86.25 439 VAL A N 1
ATOM 3283 C CA . VAL A 1 439 ? -23.031 -2.448 34.830 1.00 86.25 439 VAL A CA 1
ATOM 3284 C C . VAL A 1 439 ? -23.193 -3.930 34.518 1.00 86.25 439 VAL A C 1
ATOM 3286 O O . VAL A 1 439 ? -24.209 -4.364 33.977 1.00 86.25 439 VAL A O 1
ATOM 3289 N N . TYR A 1 440 ? -22.224 -4.728 34.961 1.00 84.75 440 TYR A N 1
ATOM 3290 C CA . TYR A 1 440 ? -22.254 -6.184 34.861 1.00 84.75 440 TYR A CA 1
ATOM 3291 C C . TYR A 1 440 ? -22.254 -6.842 36.236 1.00 84.75 440 TYR A C 1
ATOM 3293 O O . TYR A 1 440 ? -21.956 -6.203 37.242 1.00 84.75 440 TYR A O 1
ATOM 3301 N N . ASP A 1 441 ? -22.517 -8.148 36.271 1.00 84.25 441 ASP A N 1
ATOM 3302 C CA . ASP A 1 441 ? -22.519 -8.937 37.505 1.00 84.25 441 ASP A CA 1
ATOM 3303 C C . ASP A 1 441 ? -21.132 -8.958 38.184 1.00 84.25 441 ASP A C 1
ATOM 3305 O O . ASP A 1 441 ? -21.022 -9.114 39.397 1.00 84.25 441 ASP A O 1
ATOM 3309 N N . HIS A 1 442 ? -20.058 -8.758 37.411 1.00 83.19 442 HIS A N 1
ATOM 3310 C CA . HIS A 1 442 ? -18.681 -8.652 37.903 1.00 83.19 442 HIS A CA 1
ATOM 3311 C C . HIS A 1 442 ? -18.252 -7.226 38.276 1.00 83.19 442 HIS A C 1
ATOM 3313 O O . HIS A 1 442 ? -17.081 -7.020 38.603 1.00 83.19 442 HIS A O 1
ATOM 3319 N N . GLY A 1 443 ? -19.168 -6.257 38.246 1.00 87.38 443 GLY A N 1
ATOM 3320 C CA . GLY A 1 443 ? -18.911 -4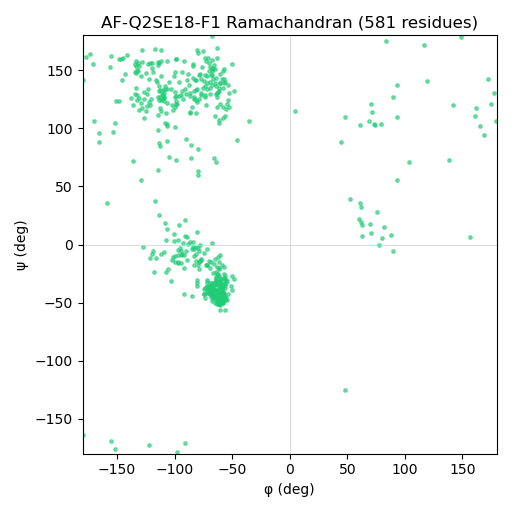.858 38.578 1.00 87.38 443 GLY A CA 1
ATOM 3321 C C . GLY A 1 443 ? -19.126 -3.894 37.406 1.00 87.38 443 GLY A C 1
ATOM 3322 O O . GLY A 1 443 ? -19.354 -4.321 36.271 1.00 87.38 443 GLY A O 1
ATOM 3323 N N . PRO A 1 444 ? -19.081 -2.578 37.669 1.00 86.94 444 PRO A N 1
ATOM 3324 C CA . PRO A 1 444 ? -19.176 -1.560 36.636 1.00 86.94 444 PRO A CA 1
ATOM 3325 C C . PRO A 1 444 ? -17.910 -1.494 35.770 1.00 86.94 444 PRO A C 1
ATOM 3327 O O . PRO A 1 444 ? -16.783 -1.644 36.254 1.00 86.94 444 PRO A O 1
ATOM 3330 N N . GLU A 1 445 ? -18.121 -1.209 34.489 1.00 84.06 445 GLU A N 1
ATOM 3331 C CA . GLU A 1 445 ? -17.108 -0.918 33.485 1.00 84.06 445 GLU A CA 1
ATOM 3332 C C . GLU A 1 445 ? -17.174 0.548 33.062 1.00 84.06 445 GLU A C 1
ATOM 3334 O O . GLU A 1 445 ? -18.218 1.045 32.639 1.00 84.06 445 GLU A O 1
ATOM 3339 N N . PHE A 1 446 ? -16.039 1.239 33.179 1.00 81.88 446 PHE A N 1
ATOM 3340 C CA . PHE A 1 446 ? -15.941 2.680 32.965 1.00 81.88 446 PHE A CA 1
ATOM 3341 C C . PHE A 1 446 ? -15.197 3.033 31.679 1.00 81.88 446 PHE A C 1
ATOM 3343 O O . PHE A 1 446 ? -14.098 2.531 31.410 1.00 81.88 446 PHE A O 1
ATOM 3350 N N . VAL A 1 447 ? -15.763 3.994 30.953 1.00 77.81 447 VAL A N 1
ATOM 3351 C CA . VAL A 1 447 ? -15.122 4.722 29.857 1.00 77.81 447 VAL A CA 1
ATOM 3352 C C . VAL A 1 447 ? -15.238 6.203 30.189 1.00 77.81 447 VAL A C 1
ATOM 3354 O O . VAL A 1 447 ? -16.352 6.707 30.258 1.00 77.81 447 VAL A O 1
ATOM 3357 N N . ILE A 1 448 ? -14.119 6.887 30.432 1.00 75.88 448 ILE A N 1
ATOM 3358 C CA . ILE A 1 448 ? -14.117 8.284 30.894 1.00 75.88 448 ILE A CA 1
ATOM 3359 C C . ILE A 1 448 ? -13.244 9.128 29.970 1.00 75.88 448 ILE A C 1
ATOM 3361 O O . ILE A 1 448 ? -12.051 8.850 29.815 1.00 75.88 448 ILE A O 1
ATOM 3365 N N . GLU A 1 449 ? -13.833 10.189 29.431 1.00 73.00 449 GLU A N 1
ATOM 3366 C CA . GLU A 1 449 ? -13.221 11.172 28.549 1.00 73.00 449 GLU A CA 1
ATOM 3367 C C . GLU A 1 449 ? -13.392 12.569 29.155 1.00 73.00 449 GLU A C 1
ATOM 3369 O O . GLU A 1 449 ? -14.489 13.043 29.433 1.00 73.00 449 GLU A O 1
ATOM 3374 N N . ASN A 1 450 ? -12.271 13.230 29.432 1.00 73.00 450 ASN A N 1
ATOM 3375 C CA . ASN A 1 450 ? -12.256 14.562 30.036 1.00 73.00 450 ASN A CA 1
ATOM 3376 C C . ASN A 1 450 ? -11.869 15.659 29.038 1.00 73.00 450 ASN A C 1
ATOM 3378 O O . ASN A 1 450 ? -11.531 16.768 29.461 1.00 73.00 450 ASN A O 1
ATOM 3382 N N . ILE A 1 451 ? -11.879 15.331 27.746 1.00 68.75 451 ILE A N 1
ATOM 3383 C CA . ILE A 1 451 ? -11.623 16.243 26.637 1.00 68.75 451 ILE A CA 1
ATOM 3384 C C . ILE A 1 451 ? -12.827 16.172 25.704 1.00 68.75 451 ILE A C 1
ATOM 3386 O O . ILE A 1 451 ? -13.260 15.084 25.356 1.00 68.75 451 ILE A O 1
ATOM 3390 N N . THR A 1 452 ? -13.380 17.317 25.335 1.00 67.38 452 THR A N 1
ATOM 3391 C CA . THR A 1 452 ? -14.481 17.404 24.370 1.00 67.38 452 THR A CA 1
ATOM 3392 C C . THR A 1 452 ? -13.987 17.287 22.928 1.00 67.38 452 THR A C 1
ATOM 3394 O O . THR A 1 452 ? -12.808 17.505 22.646 1.00 67.38 452 THR A O 1
ATOM 3397 N N . ASP A 1 453 ? -14.908 17.042 21.994 1.00 65.25 453 ASP A N 1
ATOM 3398 C CA . ASP A 1 453 ? -14.622 17.020 20.551 1.00 65.25 453 ASP A CA 1
ATOM 3399 C C . ASP A 1 453 ? -14.014 18.342 20.033 1.00 65.25 453 ASP A C 1
ATOM 3401 O O . ASP A 1 453 ? -13.300 18.346 19.032 1.00 65.25 453 ASP A O 1
ATOM 3405 N N . ASP A 1 454 ? -14.272 19.472 20.709 1.00 66.81 454 ASP A N 1
ATOM 3406 C CA . ASP A 1 454 ? -13.672 20.785 20.419 1.00 66.81 454 ASP A CA 1
ATOM 3407 C C . ASP A 1 454 ? -12.370 21.063 21.198 1.00 66.81 454 ASP A C 1
ATOM 3409 O O . ASP A 1 454 ? -11.966 22.217 21.343 1.00 66.81 454 ASP A O 1
ATOM 3413 N N . GLU A 1 455 ? -11.703 20.008 21.674 1.00 70.25 455 GLU A N 1
ATOM 3414 C CA . GLU A 1 455 ? -10.409 20.032 22.367 1.00 70.25 455 GLU A CA 1
ATOM 3415 C C . GLU A 1 455 ? -10.403 20.836 23.683 1.00 70.25 455 GLU A C 1
ATOM 3417 O O . GLU A 1 455 ? -9.402 21.459 24.035 1.00 70.25 455 GLU A O 1
ATOM 3422 N N . LYS A 1 456 ? -11.485 20.827 24.470 1.00 71.12 456 LYS A N 1
ATOM 3423 C CA . LYS A 1 456 ? -11.510 21.501 25.782 1.00 71.12 456 LYS A CA 1
ATOM 3424 C C . LYS A 1 456 ? -11.431 20.523 26.937 1.00 71.12 456 LYS A C 1
ATOM 3426 O O . LYS A 1 456 ? -12.069 19.476 26.935 1.00 71.12 456 LYS A O 1
ATOM 3431 N N . VAL A 1 457 ? -10.676 20.884 27.975 1.00 74.56 457 VAL A N 1
ATOM 3432 C CA . VAL A 1 457 ? -10.538 20.059 29.184 1.00 74.56 457 VAL A CA 1
ATOM 3433 C C . VAL A 1 457 ? -11.684 20.351 30.143 1.00 74.56 457 VAL A C 1
ATOM 3435 O O . VAL A 1 457 ? -11.793 21.459 30.669 1.00 74.56 457 VAL A O 1
ATOM 3438 N N . ILE A 1 458 ? -12.493 19.343 30.447 1.00 77.38 458 ILE A N 1
ATOM 3439 C CA . ILE A 1 458 ? -13.607 19.483 31.385 1.00 77.38 458 ILE A CA 1
ATOM 3440 C C . ILE A 1 458 ? -13.122 19.333 32.828 1.00 77.38 458 ILE A C 1
ATOM 3442 O O . ILE A 1 458 ? -12.401 18.395 33.180 1.00 77.38 458 ILE A O 1
ATOM 3446 N N . ARG A 1 459 ? -13.535 20.269 33.686 1.00 81.38 459 ARG A N 1
ATOM 3447 C CA . ARG A 1 459 ? -13.283 20.257 35.133 1.00 81.38 459 ARG A CA 1
ATOM 3448 C C . ARG A 1 459 ? -14.583 20.476 35.897 1.00 81.38 459 ARG A C 1
ATOM 3450 O O . ARG A 1 459 ? -15.417 21.266 35.467 1.00 81.38 459 ARG A O 1
ATOM 3457 N N . LEU A 1 460 ? -14.729 19.830 37.051 1.00 81.44 460 LEU A N 1
ATOM 3458 C CA . LEU A 1 460 ? -15.850 20.099 37.952 1.00 81.44 460 LEU A CA 1
ATOM 3459 C C . LEU A 1 460 ? -15.551 21.310 38.847 1.00 81.44 460 LEU A C 1
ATOM 3461 O O . LEU A 1 460 ? -14.407 21.522 39.263 1.00 81.44 460 LEU A O 1
ATOM 3465 N N . LYS A 1 461 ? -16.584 22.112 39.125 1.00 76.38 461 LYS A N 1
ATOM 3466 C CA . LYS A 1 461 ? -16.503 23.424 39.798 1.00 76.38 461 LYS A CA 1
ATOM 3467 C C . LYS A 1 461 ? -15.949 23.392 41.231 1.00 76.38 461 LYS A C 1
ATOM 3469 O O . LYS A 1 461 ? -15.389 24.392 41.669 1.00 76.38 461 LYS A O 1
ATOM 3474 N N . ASP A 1 462 ? -15.992 22.240 41.902 1.00 71.00 462 ASP A N 1
ATOM 3475 C CA . ASP A 1 462 ? -15.669 22.105 43.332 1.00 71.00 462 ASP A CA 1
ATOM 3476 C C . ASP A 1 462 ? -14.408 21.275 43.621 1.00 71.00 462 ASP A C 1
ATOM 3478 O O . ASP A 1 462 ? -14.244 20.708 44.696 1.00 71.00 462 ASP A O 1
ATOM 3482 N N . SER A 1 463 ? -13.471 21.210 42.669 1.00 55.41 463 SER A N 1
ATOM 3483 C CA . SER A 1 463 ? -12.252 20.377 42.768 1.00 55.41 463 SER A CA 1
ATOM 3484 C C . SER A 1 463 ? -12.511 18.866 42.857 1.00 55.41 463 SER A C 1
ATOM 3486 O O . SER A 1 463 ? -11.565 18.095 43.034 1.00 55.41 463 SER A O 1
ATOM 3488 N N . GLU A 1 464 ? -13.761 18.430 42.689 1.00 66.44 464 GLU A N 1
ATOM 3489 C CA . GLU A 1 464 ? -14.105 17.026 42.487 1.00 66.44 464 GLU A CA 1
ATOM 3490 C C . GLU A 1 464 ? -13.494 16.535 41.171 1.00 66.44 464 GLU A C 1
ATOM 3492 O O . GLU A 1 464 ? -13.500 17.225 40.144 1.00 66.44 464 GLU A O 1
ATOM 3497 N N . SER A 1 465 ? -12.911 15.336 41.187 1.00 78.50 465 SER A N 1
ATOM 3498 C CA . SER A 1 465 ? -12.435 14.738 39.948 1.00 78.50 465 SER A CA 1
ATOM 3499 C C . SER A 1 465 ? -13.634 14.223 39.164 1.00 78.50 465 SER A C 1
ATOM 3501 O O . SER A 1 465 ? -14.461 13.501 39.712 1.00 78.50 465 SER A O 1
ATOM 3503 N N . ILE A 1 466 ? -13.677 14.500 37.860 1.00 80.69 466 ILE A N 1
ATOM 3504 C CA . ILE A 1 466 ? -14.618 13.833 36.951 1.00 80.69 466 ILE A CA 1
ATOM 3505 C C . ILE A 1 466 ? -14.546 12.308 37.114 1.00 80.69 466 ILE A C 1
ATOM 3507 O O . ILE A 1 466 ? -15.562 11.630 37.108 1.00 80.69 466 ILE A O 1
ATOM 3511 N N . THR A 1 467 ? -13.353 11.768 37.377 1.00 83.25 467 THR A N 1
ATOM 3512 C CA . THR A 1 467 ? -13.176 10.344 37.641 1.00 83.25 467 THR A CA 1
ATOM 3513 C C . THR A 1 467 ? -13.878 9.888 38.917 1.00 83.25 467 THR A C 1
ATOM 3515 O O . THR A 1 467 ? -14.484 8.824 38.903 1.00 83.25 467 THR A O 1
ATOM 3518 N N . ASP A 1 468 ? -13.827 10.672 39.997 1.00 84.00 468 ASP A N 1
ATOM 3519 C CA . ASP A 1 468 ? -14.511 10.327 41.253 1.00 84.00 468 ASP A CA 1
ATOM 3520 C C . ASP A 1 468 ? -16.021 10.263 41.027 1.00 84.00 468 ASP A C 1
ATOM 3522 O O . ASP A 1 468 ? -16.649 9.260 41.357 1.00 84.00 468 ASP A O 1
ATOM 3526 N N . PHE A 1 469 ? -16.567 11.279 40.352 1.00 87.19 469 PHE A N 1
ATOM 3527 C CA . PHE A 1 469 ? -17.977 11.327 39.981 1.00 87.19 469 PHE A CA 1
ATOM 3528 C C . PHE A 1 469 ? -18.412 10.078 39.199 1.00 87.19 469 PHE A C 1
ATOM 3530 O O . PHE A 1 469 ? -19.428 9.468 39.527 1.00 87.19 469 PHE A O 1
ATOM 3537 N N . PHE A 1 470 ? -17.640 9.668 38.187 1.00 88.56 470 PHE A N 1
ATOM 3538 C CA . PHE A 1 470 ? -17.959 8.481 37.390 1.00 88.56 470 PHE A CA 1
ATOM 3539 C C . PHE A 1 470 ? -17.925 7.196 38.219 1.00 88.56 470 PHE A C 1
ATOM 3541 O O . PHE A 1 470 ? -18.819 6.365 38.083 1.00 88.56 470 PHE A O 1
ATOM 3548 N N . LEU A 1 471 ? -16.913 7.021 39.074 1.00 88.75 471 LEU A N 1
ATOM 3549 C CA . LEU A 1 471 ? -16.792 5.817 39.899 1.00 88.75 471 LEU A CA 1
ATOM 3550 C C . LEU A 1 471 ? -17.924 5.715 40.926 1.00 88.75 471 LEU A C 1
ATOM 3552 O O . LEU A 1 471 ? -18.509 4.643 41.068 1.00 88.75 471 LEU A O 1
ATOM 3556 N N . GLU A 1 472 ? -18.269 6.820 41.589 1.00 90.31 472 GLU A N 1
ATOM 3557 C CA . GLU A 1 472 ? -19.410 6.888 42.508 1.00 90.31 472 GLU A CA 1
ATOM 3558 C C . GLU A 1 472 ? -20.721 6.563 41.788 1.00 90.31 472 GLU A C 1
ATOM 3560 O O . GLU A 1 472 ? -21.461 5.682 42.225 1.00 90.31 472 GLU A O 1
ATOM 3565 N N . LEU A 1 473 ? -20.956 7.184 40.627 1.00 91.50 473 LEU A N 1
ATOM 3566 C CA . LEU A 1 473 ? -22.148 6.932 39.820 1.00 91.50 473 LEU A CA 1
ATOM 3567 C C . LEU A 1 473 ? -22.264 5.456 39.407 1.00 91.50 473 LEU A C 1
ATOM 3569 O O . LEU A 1 473 ? -23.359 4.894 39.419 1.00 91.50 473 LEU A O 1
ATOM 3573 N N . GLY A 1 474 ? -21.148 4.803 39.072 1.00 90.62 474 GLY A N 1
ATOM 3574 C CA . GLY A 1 474 ? -21.149 3.381 38.728 1.00 90.62 474 GLY A CA 1
ATOM 3575 C C . GLY A 1 474 ? -21.385 2.458 39.916 1.00 90.62 474 GLY A C 1
ATOM 3576 O O . GLY A 1 474 ? -22.076 1.452 39.763 1.00 90.62 474 GLY A O 1
ATOM 3577 N N . ILE A 1 475 ? -20.872 2.799 41.101 1.00 91.19 475 ILE A N 1
ATOM 3578 C CA . ILE A 1 475 ? -21.169 2.063 42.338 1.00 91.19 475 ILE A CA 1
ATOM 3579 C C . ILE A 1 475 ? -22.655 2.187 42.679 1.00 91.19 475 ILE A C 1
ATOM 3581 O O . ILE A 1 475 ? -23.306 1.175 42.944 1.00 91.19 475 ILE A O 1
ATOM 3585 N N . ASP A 1 476 ? -23.203 3.400 42.628 1.00 91.31 476 ASP A N 1
ATOM 3586 C CA . ASP A 1 476 ? -24.615 3.655 42.914 1.00 91.31 476 ASP A CA 1
ATOM 3587 C C . ASP A 1 476 ? -25.519 2.918 41.922 1.00 91.31 476 ASP A C 1
ATOM 3589 O O . ASP A 1 476 ? -26.491 2.262 42.314 1.00 91.31 476 ASP A O 1
ATOM 3593 N N . LYS A 1 477 ? -25.159 2.936 40.632 1.00 91.88 477 LYS A N 1
ATOM 3594 C CA . LYS A 1 477 ? -25.890 2.192 39.606 1.00 91.88 477 LYS A CA 1
ATOM 3595 C C . LYS A 1 477 ? -25.795 0.683 39.824 1.00 91.88 477 LYS A C 1
ATOM 3597 O O . LYS A 1 477 ? -26.827 0.014 39.773 1.00 91.88 477 LYS A O 1
ATOM 3602 N N . TYR A 1 478 ? -24.614 0.152 40.141 1.00 91.44 478 TYR A N 1
ATOM 3603 C CA . TYR A 1 478 ? -24.435 -1.264 40.471 1.00 91.44 478 TYR A CA 1
ATOM 3604 C C . TYR A 1 478 ? -25.323 -1.681 41.650 1.00 91.44 478 TYR A C 1
ATOM 3606 O O . TYR A 1 478 ? -26.078 -2.645 41.537 1.00 91.44 478 TYR A O 1
ATOM 3614 N N . LYS A 1 479 ? -25.335 -0.904 42.739 1.00 92.38 479 LYS A N 1
ATOM 3615 C CA . LYS A 1 479 ? -26.201 -1.142 43.907 1.00 92.38 479 LYS A CA 1
ATOM 3616 C C . LYS A 1 479 ? -27.685 -1.086 43.563 1.00 92.38 479 LYS A C 1
ATOM 3618 O O . LYS A 1 479 ? -28.467 -1.889 44.063 1.00 92.38 479 LYS A O 1
ATOM 3623 N N . SER A 1 480 ? -28.089 -0.178 42.676 1.00 91.12 480 SER A N 1
ATOM 3624 C CA . SER A 1 480 ? -29.487 -0.096 42.239 1.00 91.12 480 SER A CA 1
ATOM 3625 C C . SER A 1 480 ? -29.955 -1.346 41.477 1.00 91.12 480 SER A C 1
ATOM 3627 O O . SER A 1 480 ? -31.133 -1.690 41.542 1.00 91.12 480 SER A O 1
ATOM 3629 N N . ILE A 1 481 ? -29.037 -2.042 40.795 1.00 87.81 481 ILE A N 1
ATOM 3630 C CA . ILE A 1 481 ? -29.323 -3.234 39.982 1.00 87.81 481 ILE A CA 1
ATOM 3631 C C . ILE A 1 481 ? -29.173 -4.519 40.806 1.00 87.81 481 ILE A C 1
ATOM 3633 O O . ILE A 1 481 ? -30.011 -5.413 40.711 1.00 87.81 481 ILE A O 1
ATOM 3637 N N . MET A 1 482 ? -28.121 -4.606 41.623 1.00 87.38 482 MET A N 1
ATOM 3638 C CA . MET A 1 482 ? -27.719 -5.827 42.333 1.00 87.38 482 MET A CA 1
ATOM 3639 C C . MET A 1 482 ? -28.231 -5.886 43.782 1.00 87.38 482 MET A C 1
ATOM 3641 O O . MET A 1 482 ? -28.228 -6.956 44.390 1.00 87.38 482 MET A O 1
ATOM 3645 N N . GLY A 1 483 ? -28.696 -4.759 44.331 1.00 86.94 483 GLY A N 1
ATOM 3646 C CA . GLY A 1 483 ? -29.159 -4.607 45.712 1.00 86.94 483 GLY A CA 1
ATOM 3647 C C . GLY A 1 483 ? -28.342 -3.570 46.492 1.00 86.94 483 GLY A C 1
ATOM 3648 O O . GLY A 1 483 ? -27.123 -3.497 46.362 1.00 86.94 483 GLY A O 1
ATOM 3649 N N . VAL A 1 484 ? -29.024 -2.780 47.332 1.00 79.44 484 VAL A N 1
ATOM 3650 C CA . VAL A 1 484 ? -28.486 -1.579 48.015 1.00 79.44 484 VAL A CA 1
ATOM 3651 C C . VAL A 1 484 ? -27.210 -1.852 48.830 1.00 79.44 484 VAL A C 1
ATOM 3653 O O . VAL A 1 484 ? -26.338 -0.989 48.904 1.00 79.44 484 VAL A O 1
ATOM 3656 N N . ASP A 1 485 ? -27.070 -3.059 49.382 1.00 86.12 485 ASP A N 1
ATOM 3657 C CA . ASP A 1 485 ? -25.946 -3.449 50.245 1.00 86.12 485 ASP A CA 1
ATOM 3658 C C . ASP A 1 485 ? -24.866 -4.279 49.525 1.00 86.12 485 ASP A C 1
ATOM 3660 O O . ASP A 1 485 ? -23.964 -4.817 50.167 1.00 86.12 485 ASP A O 1
ATOM 3664 N N . VAL A 1 486 ? -24.944 -4.413 48.196 1.00 86.88 486 VAL A N 1
ATOM 3665 C CA . VAL A 1 486 ? -23.971 -5.180 47.408 1.00 86.88 486 VAL A CA 1
ATOM 3666 C C . VAL A 1 486 ? -22.972 -4.222 46.768 1.00 86.88 486 VAL A C 1
ATOM 3668 O O . VAL A 1 486 ? -23.255 -3.581 45.757 1.00 86.88 486 VAL A O 1
ATOM 3671 N N . ASP A 1 487 ? -21.782 -4.121 47.356 1.00 89.44 487 ASP A N 1
ATOM 3672 C CA . ASP A 1 487 ? -20.664 -3.440 46.702 1.00 89.44 487 ASP A CA 1
ATOM 3673 C C . ASP A 1 487 ? -20.195 -4.234 45.468 1.00 89.44 487 ASP A C 1
ATOM 3675 O O . ASP A 1 487 ? -20.225 -5.471 45.484 1.00 89.44 487 ASP A O 1
ATOM 3679 N N . PRO A 1 488 ? -19.736 -3.557 44.400 1.00 91.75 488 PRO A N 1
ATOM 3680 C CA . PRO A 1 488 ? -19.208 -4.258 43.245 1.00 91.75 488 PRO A CA 1
ATOM 3681 C C . PRO A 1 488 ? -17.930 -5.032 43.595 1.00 91.75 488 PRO A C 1
ATOM 3683 O O . PRO A 1 488 ? -17.076 -4.520 44.320 1.00 91.75 488 PRO A O 1
ATOM 3686 N N . PRO A 1 489 ? -17.759 -6.262 43.078 1.00 89.81 489 PRO A N 1
ATOM 3687 C CA . PRO A 1 489 ? -16.563 -7.050 43.360 1.00 89.81 489 PRO A CA 1
ATOM 3688 C C . PRO A 1 489 ? -15.318 -6.450 42.694 1.00 89.81 489 PRO A C 1
ATOM 3690 O O . PRO A 1 489 ? -14.229 -6.506 43.262 1.00 89.81 489 PRO A O 1
ATOM 3693 N N . ASN A 1 490 ? -15.482 -5.833 41.519 1.00 91.06 490 ASN A N 1
ATOM 3694 C CA . ASN A 1 490 ? -14.411 -5.169 40.785 1.00 91.06 490 ASN A CA 1
ATOM 3695 C C . ASN A 1 490 ? -14.873 -3.798 40.270 1.00 91.06 490 ASN A C 1
ATOM 3697 O O . ASN A 1 490 ? -16.057 -3.585 40.019 1.00 91.06 490 ASN A O 1
ATOM 3701 N N . MET A 1 491 ? -13.926 -2.887 40.052 1.00 87.06 491 MET A N 1
ATOM 3702 C CA . MET A 1 491 ? -14.135 -1.667 39.267 1.00 87.06 491 MET A CA 1
ATOM 3703 C C . MET A 1 491 ? -13.279 -1.718 38.007 1.00 87.06 491 MET A C 1
ATOM 3705 O O . MET A 1 491 ? -12.084 -1.403 38.023 1.00 87.06 491 MET A O 1
ATOM 3709 N N . ASN A 1 492 ? -13.909 -2.098 36.904 1.00 82.38 492 ASN A N 1
ATOM 3710 C CA . ASN A 1 492 ? -13.226 -2.356 35.648 1.00 82.38 492 ASN A CA 1
ATOM 3711 C C . ASN A 1 492 ? -13.220 -1.107 34.772 1.00 82.38 492 ASN A C 1
ATOM 3713 O O . ASN A 1 492 ? -14.141 -0.300 34.803 1.00 82.38 492 ASN A O 1
ATOM 3717 N N . GLY A 1 493 ? -12.192 -0.905 33.963 1.00 74.69 493 GLY A N 1
ATOM 3718 C CA . GLY A 1 493 ? -12.216 0.214 33.029 1.00 74.69 493 GLY A CA 1
ATOM 3719 C C . GLY A 1 493 ? -11.053 0.216 32.067 1.00 74.69 493 GLY A C 1
ATOM 3720 O O . GLY A 1 493 ? -10.052 -0.461 32.279 1.00 74.69 493 GLY A O 1
ATOM 3721 N N . SER A 1 494 ? -11.199 1.000 31.008 1.00 70.75 494 SER A N 1
ATOM 3722 C CA . SER A 1 494 ? -10.107 1.295 30.080 1.00 70.75 494 SER A CA 1
ATOM 3723 C C . SER A 1 494 ? -9.730 2.764 30.205 1.00 70.75 494 SER A C 1
ATOM 3725 O O . SER A 1 494 ? -10.592 3.618 30.426 1.00 70.75 494 SER A O 1
ATOM 3727 N N . LEU A 1 495 ? -8.443 3.067 30.065 1.00 67.19 495 LEU A N 1
ATOM 3728 C CA . LEU A 1 495 ? -7.995 4.450 29.940 1.00 67.19 495 LEU A CA 1
ATOM 3729 C C . LEU A 1 495 ? -8.185 4.917 28.499 1.00 67.19 495 LEU A C 1
ATOM 3731 O O . LEU A 1 495 ? -7.931 4.165 27.561 1.00 67.19 495 LEU A O 1
ATOM 3735 N N . MET A 1 496 ? -8.600 6.168 28.332 1.00 60.84 496 MET A N 1
ATOM 3736 C CA . MET A 1 496 ? -8.717 6.814 27.028 1.00 60.84 496 MET A CA 1
ATOM 3737 C C . MET A 1 496 ? -7.987 8.151 27.018 1.00 60.84 496 MET A C 1
ATOM 3739 O O . MET A 1 496 ? -7.763 8.755 28.075 1.00 60.84 496 MET A O 1
ATOM 3743 N N . SER A 1 497 ? -7.616 8.585 25.813 1.00 64.38 497 SER A N 1
ATOM 3744 C CA . SER A 1 497 ? -7.125 9.933 25.522 1.00 64.38 497 SER A CA 1
ATOM 3745 C C . SER A 1 497 ? -6.037 10.359 26.529 1.00 64.38 497 SER A C 1
ATOM 3747 O O . SER A 1 497 ? -5.080 9.621 26.780 1.00 64.38 497 SER A O 1
ATOM 3749 N N . LYS A 1 498 ? -6.213 11.499 27.203 1.00 66.56 498 LYS A N 1
ATOM 3750 C CA . LYS A 1 498 ? -5.254 12.044 28.178 1.00 66.56 498 LYS A CA 1
ATOM 3751 C C . LYS A 1 498 ? -4.975 11.140 29.379 1.00 66.56 498 LYS A C 1
ATOM 3753 O O . LYS A 1 498 ? -3.893 11.211 29.960 1.00 66.56 498 LYS A O 1
ATOM 3758 N N . ASN A 1 499 ? -5.924 10.298 29.788 1.00 69.50 499 ASN A N 1
ATOM 3759 C CA . ASN A 1 499 ? -5.664 9.349 30.867 1.00 69.50 499 ASN A CA 1
ATOM 3760 C C . ASN A 1 499 ? -4.687 8.261 30.406 1.00 69.50 499 ASN A C 1
ATOM 3762 O O . ASN A 1 499 ? -3.814 7.886 31.181 1.00 69.50 499 ASN A O 1
ATOM 3766 N N . SER A 1 500 ? -4.764 7.818 29.148 1.00 78.19 500 SER A N 1
ATOM 3767 C CA . SER A 1 500 ? -3.758 6.909 28.585 1.00 78.19 500 SER A CA 1
ATOM 3768 C C . SER A 1 500 ? -2.381 7.585 28.513 1.00 78.19 500 SER A C 1
ATOM 3770 O O . SER A 1 500 ? -1.396 7.024 28.980 1.00 78.19 500 SER A O 1
ATOM 3772 N N . ASP A 1 501 ? -2.304 8.844 28.073 1.00 76.56 501 ASP A N 1
ATOM 3773 C CA . ASP A 1 501 ? -1.028 9.579 28.020 1.00 76.56 501 ASP A CA 1
ATOM 3774 C C . ASP A 1 501 ? -0.393 9.796 29.397 1.00 76.56 501 ASP A C 1
ATOM 3776 O O . ASP A 1 501 ? 0.812 9.618 29.576 1.00 76.56 501 ASP A O 1
ATOM 3780 N N . ASN A 1 502 ? -1.198 10.165 30.395 1.00 79.50 502 ASN A N 1
ATOM 3781 C CA . ASN A 1 502 ? -0.722 10.313 31.768 1.00 79.50 502 ASN A CA 1
ATOM 3782 C C . ASN A 1 502 ? -0.188 8.984 32.314 1.00 79.50 502 ASN A C 1
ATOM 3784 O O . ASN A 1 502 ? 0.834 8.979 32.999 1.00 79.50 502 ASN A O 1
ATOM 3788 N N . PHE A 1 503 ? -0.844 7.868 31.980 1.00 87.50 503 PHE A N 1
ATOM 3789 C CA . PHE A 1 503 ? -0.339 6.542 32.314 1.00 87.50 503 PHE A CA 1
ATOM 3790 C C . PHE A 1 503 ? 1.009 6.276 31.651 1.00 87.50 503 PHE A C 1
ATOM 3792 O O . PHE A 1 503 ? 1.957 5.933 32.352 1.00 87.50 503 PHE A O 1
ATOM 3799 N N . LYS A 1 504 ? 1.120 6.494 30.334 1.00 87.56 504 LYS A N 1
ATOM 3800 C CA . LYS A 1 504 ? 2.366 6.290 29.581 1.00 87.56 504 LYS A CA 1
ATOM 3801 C C . LYS A 1 504 ? 3.507 7.108 30.172 1.00 87.56 504 LYS A C 1
ATOM 3803 O O . LYS A 1 504 ? 4.582 6.566 30.389 1.00 87.56 504 LYS A O 1
ATOM 3808 N N . ARG A 1 505 ? 3.274 8.379 30.518 1.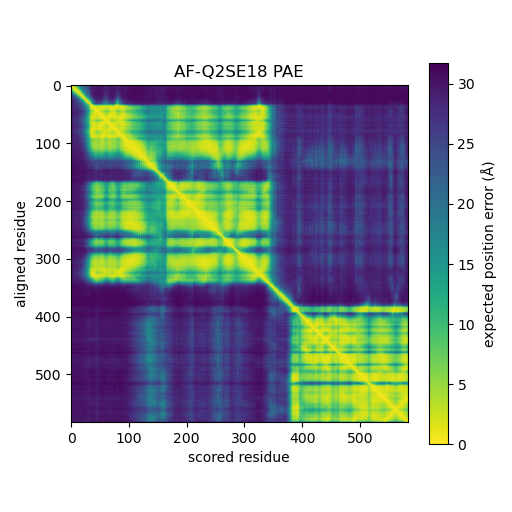00 87.12 505 ARG A N 1
ATOM 3809 C CA . ARG A 1 505 ? 4.288 9.226 31.171 1.00 87.12 505 ARG A CA 1
ATOM 3810 C C . ARG A 1 505 ? 4.759 8.634 32.496 1.00 87.12 505 ARG A C 1
ATOM 3812 O O . ARG A 1 505 ? 5.962 8.531 32.714 1.00 87.12 505 ARG A O 1
ATOM 3819 N N . GLU A 1 506 ? 3.842 8.240 33.377 1.00 90.06 506 GLU A N 1
ATOM 3820 C CA . GLU A 1 506 ? 4.220 7.654 34.668 1.00 90.06 506 GLU A CA 1
ATOM 3821 C C . GLU A 1 506 ? 4.933 6.306 34.497 1.00 90.06 506 GLU A C 1
ATOM 3823 O O . GLU A 1 506 ? 5.950 6.066 35.149 1.00 90.06 506 GLU A O 1
ATOM 3828 N N . TYR A 1 507 ? 4.452 5.462 33.582 1.00 91.69 507 TYR A N 1
ATOM 3829 C CA . TYR A 1 507 ? 5.057 4.175 33.251 1.00 91.69 507 TYR A CA 1
ATOM 3830 C C . TYR A 1 507 ? 6.471 4.336 32.680 1.00 91.69 507 TYR A C 1
ATOM 3832 O O . TYR A 1 507 ? 7.402 3.696 33.161 1.00 91.69 507 TYR A O 1
ATOM 3840 N N . ILE A 1 508 ? 6.666 5.245 31.722 1.00 89.38 508 ILE A N 1
ATOM 3841 C CA . ILE A 1 508 ? 7.972 5.549 31.124 1.00 89.38 508 ILE A CA 1
ATOM 3842 C C . ILE A 1 508 ? 8.930 6.107 32.173 1.00 89.38 508 ILE A C 1
ATOM 3844 O O . ILE A 1 508 ? 10.057 5.634 32.279 1.00 89.38 508 ILE A O 1
ATOM 3848 N N . ALA A 1 509 ? 8.487 7.053 33.006 1.00 87.75 509 ALA A N 1
ATOM 3849 C CA . ALA A 1 509 ? 9.319 7.573 34.086 1.00 87.75 509 ALA A CA 1
ATOM 3850 C C . ALA A 1 509 ? 9.744 6.455 35.054 1.00 87.75 509 ALA A C 1
ATOM 3852 O O . ALA A 1 509 ? 10.871 6.453 35.541 1.00 87.75 509 ALA A O 1
ATOM 3853 N N . ILE A 1 510 ? 8.874 5.481 35.336 1.00 88.44 510 ILE A N 1
ATOM 3854 C CA . ILE A 1 510 ? 9.236 4.302 36.135 1.00 88.44 510 ILE A CA 1
ATOM 3855 C C . ILE A 1 510 ? 10.252 3.431 35.387 1.00 88.44 510 ILE A C 1
ATOM 3857 O O . ILE A 1 510 ? 11.269 3.077 35.978 1.00 88.44 510 ILE A O 1
ATOM 3861 N N . LYS A 1 511 ? 10.022 3.143 34.101 1.00 87.56 511 LYS A N 1
ATOM 3862 C CA . LYS A 1 511 ? 10.887 2.298 33.265 1.00 87.56 511 LYS A CA 1
ATOM 3863 C C . LYS A 1 511 ? 12.298 2.879 33.107 1.00 87.56 511 LYS A C 1
ATOM 3865 O O . LYS A 1 511 ? 13.265 2.164 33.341 1.00 87.56 511 LYS A O 1
ATOM 3870 N N . LEU A 1 512 ? 12.426 4.178 32.825 1.00 85.31 512 LEU A N 1
ATOM 3871 C CA . LEU A 1 512 ? 13.721 4.869 32.695 1.00 85.31 512 LEU A CA 1
ATOM 3872 C C . LEU A 1 512 ? 14.525 4.884 34.002 1.00 85.31 512 LEU A C 1
ATOM 3874 O O . LEU A 1 512 ? 15.750 4.842 33.984 1.00 85.31 512 LEU A O 1
ATOM 3878 N N . ASN A 1 513 ? 13.842 4.901 35.148 1.00 83.25 513 ASN A N 1
ATOM 3879 C CA . ASN A 1 513 ? 14.486 4.811 36.461 1.00 83.25 513 ASN A CA 1
ATOM 3880 C C . ASN A 1 513 ? 14.798 3.377 36.902 1.00 83.25 513 ASN A C 1
ATOM 3882 O O . ASN A 1 513 ? 15.348 3.184 37.984 1.00 83.25 513 ASN A O 1
ATOM 3886 N N . ASN A 1 514 ? 14.400 2.381 36.114 1.00 77.94 514 ASN A N 1
ATOM 3887 C CA . ASN A 1 514 ? 14.494 0.965 36.444 1.00 77.94 514 ASN A CA 1
ATOM 3888 C C . ASN A 1 514 ? 15.430 0.230 35.470 1.00 77.94 514 ASN A C 1
ATOM 3890 O O . ASN A 1 514 ? 15.181 -0.912 35.091 1.00 77.94 514 ASN A O 1
ATOM 3894 N N . SER A 1 515 ? 16.516 0.892 35.060 1.00 57.88 515 SER A N 1
ATOM 3895 C CA . SER A 1 515 ? 17.511 0.374 34.110 1.00 57.88 515 SER A CA 1
ATOM 3896 C C . SER A 1 515 ? 18.240 -0.892 34.586 1.00 57.88 515 SER A C 1
ATOM 3898 O O . SER A 1 515 ? 18.839 -1.589 33.772 1.00 57.88 515 SER A O 1
ATOM 3900 N N . GLU A 1 516 ? 18.153 -1.228 35.877 1.00 56.22 516 GLU A N 1
ATOM 3901 C CA . GLU A 1 516 ? 18.695 -2.467 36.457 1.00 56.22 516 GLU A CA 1
ATOM 3902 C C . GLU A 1 516 ? 17.675 -3.632 36.502 1.00 56.22 516 GLU A C 1
ATOM 3904 O O . GLU A 1 516 ? 18.015 -4.724 36.953 1.00 56.22 516 GLU A O 1
ATOM 3909 N N . GLY A 1 517 ? 16.442 -3.443 36.003 1.00 57.88 517 GLY A N 1
ATOM 3910 C CA . GLY A 1 517 ? 15.470 -4.528 35.783 1.00 57.88 517 GLY A CA 1
ATOM 3911 C C . GLY A 1 517 ? 14.775 -5.072 37.040 1.00 57.88 517 GLY A C 1
ATOM 3912 O O . GLY A 1 517 ? 14.387 -6.237 37.064 1.00 57.88 517 GLY A O 1
ATOM 3913 N N . PHE A 1 518 ? 14.610 -4.261 38.091 1.00 58.56 518 PHE A N 1
ATOM 3914 C CA . PHE A 1 518 ? 14.095 -4.717 39.394 1.00 58.56 518 PHE A CA 1
ATOM 3915 C C . PHE A 1 518 ? 12.572 -4.812 39.515 1.00 58.56 518 PHE A C 1
ATOM 3917 O O . PHE A 1 518 ? 12.090 -5.462 40.439 1.00 58.56 518 PHE A O 1
ATOM 3924 N N . LEU A 1 519 ? 11.821 -4.173 38.620 1.00 72.12 519 LEU A N 1
ATOM 3925 C CA . LEU A 1 519 ? 10.352 -4.240 38.608 1.00 72.12 519 LEU A CA 1
ATOM 3926 C C . LEU A 1 519 ? 9.899 -5.030 37.392 1.00 72.12 519 LEU A C 1
ATOM 3928 O O . LEU A 1 519 ? 10.304 -4.708 36.272 1.00 72.12 519 LEU A O 1
ATOM 3932 N N . ASP A 1 520 ? 9.038 -6.019 37.620 1.00 84.06 520 ASP A N 1
ATOM 3933 C CA . ASP A 1 520 ? 8.291 -6.636 36.533 1.00 84.06 520 ASP A CA 1
ATOM 3934 C C . ASP A 1 520 ? 7.276 -5.643 35.944 1.00 84.06 520 ASP A C 1
ATOM 3936 O O . ASP A 1 520 ? 6.899 -4.642 36.564 1.00 84.06 520 ASP A O 1
ATOM 3940 N N . GLU A 1 521 ? 6.850 -5.902 34.710 1.00 84.69 521 GLU A N 1
ATOM 3941 C CA . GLU A 1 521 ? 5.915 -5.042 33.981 1.00 84.69 521 GLU A CA 1
ATOM 3942 C C . GLU A 1 521 ? 4.633 -4.775 34.779 1.00 84.69 521 GLU A C 1
ATOM 3944 O O . GLU A 1 521 ? 4.181 -3.633 34.859 1.00 84.69 521 GLU A O 1
ATOM 3949 N N . GLY A 1 522 ? 4.076 -5.802 35.425 1.00 86.94 522 GLY A N 1
ATOM 3950 C CA . GLY A 1 522 ? 2.861 -5.670 36.219 1.00 86.94 522 GLY A CA 1
ATOM 3951 C C . GLY A 1 522 ? 3.046 -4.712 37.394 1.00 86.94 522 GLY A C 1
ATOM 3952 O O . GLY A 1 522 ? 2.164 -3.903 37.679 1.00 86.94 522 GLY A O 1
ATOM 3953 N N . GLU A 1 523 ? 4.196 -4.748 38.061 1.00 89.19 523 GLU A N 1
ATOM 3954 C CA . GLU A 1 523 ? 4.528 -3.822 39.140 1.00 89.19 523 GLU A CA 1
ATOM 3955 C C . GLU A 1 523 ? 4.755 -2.392 38.636 1.00 89.19 523 GLU A C 1
ATOM 3957 O O . GLU A 1 523 ? 4.223 -1.449 39.224 1.00 89.19 523 GLU A O 1
ATOM 3962 N N . ALA A 1 524 ? 5.427 -2.217 37.495 1.00 89.75 524 ALA A N 1
ATOM 3963 C CA . ALA A 1 524 ? 5.562 -0.907 36.860 1.00 89.75 524 ALA A CA 1
ATOM 3964 C C . ALA A 1 524 ? 4.196 -0.309 36.473 1.00 89.75 524 ALA A C 1
ATOM 3966 O O . ALA A 1 524 ? 3.946 0.874 36.719 1.00 89.75 524 ALA A O 1
ATOM 3967 N N . MET A 1 525 ? 3.276 -1.122 35.940 1.00 92.06 525 MET A N 1
ATOM 3968 C CA . MET A 1 525 ? 1.902 -0.704 35.641 1.00 92.06 525 MET A CA 1
ATOM 3969 C C . MET A 1 525 ? 1.116 -0.344 36.912 1.00 92.06 525 MET A C 1
ATOM 3971 O O . MET A 1 525 ? 0.418 0.675 36.934 1.00 92.06 525 MET A O 1
ATOM 3975 N N . ARG A 1 526 ? 1.245 -1.137 37.989 1.00 91.94 526 ARG A N 1
ATOM 3976 C CA . ARG A 1 526 ? 0.623 -0.851 39.297 1.00 91.94 526 ARG A CA 1
ATOM 3977 C C . ARG A 1 526 ? 1.105 0.478 39.870 1.00 91.94 526 ARG A C 1
ATOM 3979 O O . ARG A 1 526 ? 0.298 1.285 40.328 1.00 91.94 526 ARG A O 1
ATOM 3986 N N . GLU A 1 527 ? 2.403 0.736 39.820 1.00 90.44 527 GLU A N 1
ATOM 3987 C CA . GLU A 1 527 ? 2.965 1.989 40.317 1.00 90.44 527 GLU A CA 1
ATOM 3988 C C . GLU A 1 527 ? 2.576 3.183 39.434 1.00 90.44 527 GLU A C 1
ATOM 3990 O O . GLU A 1 527 ? 2.270 4.260 39.951 1.00 90.44 527 GLU A O 1
ATOM 3995 N N . ALA A 1 528 ? 2.507 2.998 38.112 1.00 90.44 528 ALA A N 1
ATOM 3996 C CA . ALA A 1 528 ? 2.050 4.035 37.192 1.00 90.44 528 ALA A CA 1
ATOM 3997 C C . ALA A 1 528 ? 0.588 4.425 37.461 1.00 90.44 528 ALA A C 1
ATOM 3999 O O . ALA A 1 528 ? 0.283 5.610 37.613 1.00 90.44 528 ALA A O 1
ATOM 4000 N N . ILE A 1 529 ? -0.319 3.446 37.596 1.00 89.56 529 ILE A N 1
ATOM 4001 C CA . ILE A 1 529 ? -1.747 3.743 37.772 1.00 89.56 529 ILE A CA 1
ATOM 4002 C C . ILE A 1 529 ? -2.028 4.462 39.096 1.00 89.56 529 ILE A C 1
ATOM 4004 O O . ILE A 1 529 ? -2.818 5.410 39.127 1.00 89.56 529 ILE A O 1
ATOM 4008 N N . LYS A 1 530 ? -1.336 4.084 40.180 1.00 89.12 530 LYS A N 1
ATOM 4009 C CA . LYS A 1 530 ? -1.466 4.718 41.505 1.00 89.12 530 LYS A CA 1
ATOM 4010 C C . LYS A 1 530 ? -1.015 6.178 41.513 1.00 89.12 530 LYS A C 1
ATOM 4012 O O . LYS A 1 530 ? -1.535 6.998 42.272 1.00 89.12 530 LYS A O 1
ATOM 4017 N N . LYS A 1 531 ? -0.089 6.554 40.628 1.00 86.62 531 LYS A N 1
ATOM 4018 C CA . LYS A 1 531 ? 0.346 7.950 40.461 1.00 86.62 531 LYS A CA 1
ATOM 4019 C C . LYS A 1 531 ? -0.620 8.803 39.646 1.00 86.62 531 LYS A C 1
ATOM 4021 O O . LYS A 1 531 ? -0.470 10.027 39.607 1.00 86.62 531 LYS A O 1
ATOM 4026 N N . MET A 1 532 ? -1.674 8.222 39.086 1.00 82.12 532 MET A N 1
ATOM 4027 C CA . MET A 1 532 ? -2.703 8.957 38.357 1.00 82.12 532 MET A CA 1
ATOM 4028 C C . MET A 1 532 ? -3.941 9.235 39.209 1.00 82.12 532 MET A C 1
ATOM 4030 O O . MET A 1 532 ? -4.223 8.544 40.186 1.00 82.12 532 MET A O 1
ATOM 4034 N N . SER A 1 533 ? -4.739 10.229 38.804 1.00 75.12 533 SER A N 1
ATOM 4035 C CA . SER A 1 533 ? -6.053 10.484 39.416 1.00 75.12 533 SER A CA 1
ATOM 4036 C C . SER A 1 533 ? -6.952 9.246 39.366 1.00 75.12 533 SER A C 1
ATOM 4038 O O . SER A 1 533 ? -7.647 8.965 40.335 1.00 75.12 533 SER A O 1
ATOM 4040 N N . PHE A 1 534 ? -6.886 8.478 38.275 1.00 78.81 534 PHE A N 1
ATOM 4041 C CA . PHE A 1 534 ? -7.705 7.287 38.060 1.00 78.81 534 PHE A CA 1
ATOM 4042 C C . PHE A 1 534 ? -7.426 6.148 39.049 1.00 78.81 534 PHE A C 1
ATOM 4044 O O . PHE A 1 534 ? -8.375 5.530 39.536 1.00 78.81 534 PHE A O 1
ATOM 4051 N N . GLY A 1 535 ? -6.155 5.889 39.380 1.00 84.81 535 GLY A N 1
ATOM 4052 C CA . GLY A 1 535 ? -5.788 4.912 40.409 1.00 84.81 535 GLY A CA 1
ATOM 4053 C C . GLY A 1 535 ? -6.080 5.422 41.817 1.00 84.81 535 GLY A C 1
ATOM 4054 O O . GLY A 1 535 ? -6.743 4.729 42.584 1.00 84.81 535 GLY A O 1
ATOM 4055 N N . ARG A 1 536 ? -5.706 6.671 42.138 1.00 85.19 536 ARG A N 1
ATOM 4056 C CA . ARG A 1 536 ? -5.989 7.264 43.462 1.00 85.19 536 ARG A CA 1
ATOM 4057 C C . ARG A 1 536 ? -7.477 7.300 43.803 1.00 85.19 536 ARG A C 1
ATOM 4059 O O . ARG A 1 536 ? -7.849 7.135 44.961 1.00 85.19 536 ARG A O 1
ATOM 4066 N N . ALA A 1 537 ? -8.334 7.540 42.812 1.00 85.75 537 ALA A N 1
ATOM 4067 C CA . ALA A 1 537 ? -9.782 7.513 42.988 1.00 85.75 537 ALA A CA 1
ATOM 4068 C C . ALA A 1 537 ? -10.269 6.124 43.436 1.00 85.75 537 ALA A C 1
ATOM 4070 O O . ALA A 1 537 ? -11.014 6.012 44.406 1.00 85.75 537 ALA A O 1
ATOM 4071 N N . ARG A 1 538 ? -9.766 5.057 42.804 1.00 88.81 538 ARG A N 1
ATOM 4072 C CA . ARG A 1 538 ? -10.075 3.666 43.173 1.00 88.81 538 ARG A CA 1
ATOM 4073 C C . ARG A 1 538 ? -9.558 3.301 44.557 1.00 88.81 538 ARG A C 1
ATOM 4075 O O . ARG A 1 538 ? -10.307 2.722 45.339 1.00 88.81 538 ARG A O 1
ATOM 4082 N N . GLU A 1 539 ? -8.332 3.701 44.891 1.00 89.62 539 GLU A N 1
ATOM 4083 C CA . GLU A 1 539 ? -7.762 3.466 46.222 1.00 89.62 539 GLU A CA 1
ATOM 4084 C C . GLU A 1 539 ? -8.582 4.146 47.325 1.00 89.62 539 GLU A C 1
ATOM 4086 O O . GLU A 1 539 ? -8.857 3.523 48.349 1.00 89.62 539 GLU A O 1
ATOM 4091 N N . ARG A 1 540 ? -9.054 5.384 47.106 1.00 88.75 540 ARG A N 1
ATOM 4092 C CA . ARG A 1 540 ? -9.942 6.077 48.060 1.00 88.75 540 ARG A CA 1
ATOM 4093 C C . ARG A 1 540 ? -11.268 5.350 48.282 1.00 88.75 540 ARG A C 1
ATOM 4095 O O . ARG A 1 540 ? -11.799 5.395 49.386 1.00 88.75 540 ARG A O 1
ATOM 4102 N N . LEU A 1 541 ? -11.772 4.665 47.257 1.00 89.00 541 LEU A N 1
ATOM 4103 C CA . LEU A 1 541 ? -12.978 3.836 47.323 1.00 89.00 541 LEU A CA 1
ATOM 4104 C C . LEU A 1 541 ? -12.705 2.414 47.857 1.00 89.00 541 LEU A C 1
ATOM 4106 O O . LEU A 1 541 ? -13.621 1.595 47.938 1.00 89.00 541 LEU A O 1
ATOM 4110 N N . GLY A 1 542 ? -11.456 2.110 48.227 1.00 91.69 542 GLY A N 1
ATOM 4111 C CA . GLY A 1 542 ? -11.036 0.827 48.786 1.00 91.69 542 GLY A CA 1
ATOM 4112 C C . GLY A 1 542 ? -10.639 -0.233 47.757 1.00 91.69 542 GLY A C 1
ATOM 4113 O O . GLY A 1 542 ? -10.414 -1.369 48.152 1.00 91.69 542 GLY A O 1
ATOM 4114 N N . TYR A 1 543 ? -10.536 0.105 46.468 1.00 92.94 543 TYR A N 1
ATOM 4115 C CA . TYR A 1 543 ? -10.153 -0.817 45.391 1.00 92.94 543 TYR A CA 1
ATOM 4116 C C . TYR A 1 543 ? -8.670 -0.651 45.038 1.00 92.94 543 TYR A C 1
ATOM 4118 O O . TYR A 1 543 ? -8.325 -0.043 44.024 1.00 92.94 543 TYR A O 1
ATOM 4126 N N . SER A 1 544 ? -7.788 -1.125 45.918 1.00 91.56 544 SER A N 1
ATOM 4127 C CA . SER A 1 544 ? -6.336 -0.916 45.823 1.00 91.56 544 SER A CA 1
ATOM 4128 C C . SER A 1 544 ? -5.556 -2.072 45.189 1.00 91.56 544 SER A C 1
ATOM 4130 O O . SER A 1 544 ? -4.359 -1.928 44.938 1.00 91.56 544 SER A O 1
ATOM 4132 N N . GLU A 1 545 ? -6.191 -3.220 44.948 1.00 94.00 545 GLU A N 1
ATOM 4133 C CA . GLU A 1 545 ? -5.568 -4.325 44.215 1.00 94.00 545 GLU A CA 1
ATOM 4134 C C . GLU A 1 545 ? -5.790 -4.119 42.720 1.00 94.00 545 GLU A C 1
ATOM 4136 O O . GLU A 1 545 ? -6.929 -4.167 42.267 1.00 94.00 545 GLU A O 1
ATOM 4141 N N . PHE A 1 546 ? -4.723 -3.863 41.962 1.00 91.75 546 PHE A N 1
ATOM 4142 C CA . PHE A 1 546 ? -4.794 -3.606 40.524 1.00 91.75 546 PHE A CA 1
ATOM 4143 C C . PHE A 1 546 ? -4.208 -4.772 39.727 1.00 91.75 546 PHE A C 1
ATOM 4145 O O . PHE A 1 546 ? -3.025 -5.097 39.873 1.00 91.75 546 PHE A O 1
ATOM 4152 N N . ASP A 1 547 ? -5.034 -5.313 38.839 1.00 91.69 547 ASP A N 1
ATOM 4153 C CA . ASP A 1 547 ? -4.667 -6.245 37.782 1.00 91.69 547 ASP A CA 1
ATOM 4154 C C . ASP A 1 547 ? -4.862 -5.581 36.414 1.00 91.69 547 ASP A C 1
ATOM 4156 O O . ASP A 1 547 ? -5.662 -4.649 36.251 1.00 91.69 547 ASP A O 1
ATOM 4160 N N . PHE A 1 548 ? -4.133 -6.081 35.418 1.00 87.81 548 PHE A N 1
ATOM 4161 C CA . PHE A 1 548 ? -4.153 -5.540 34.066 1.00 87.81 548 PHE A CA 1
ATOM 4162 C C . PHE A 1 548 ? -4.280 -6.655 33.034 1.00 87.81 548 PHE A C 1
ATOM 4164 O O . PHE A 1 548 ? -3.562 -7.651 33.091 1.00 87.81 548 PHE A O 1
ATOM 4171 N N . GLU A 1 549 ? -5.155 -6.450 32.055 1.00 82.38 549 GLU A N 1
ATOM 4172 C CA . GLU A 1 549 ? -5.186 -7.234 30.820 1.00 82.38 549 GLU A CA 1
ATOM 4173 C C . GLU A 1 549 ? -4.640 -6.345 29.703 1.00 82.38 549 GLU A C 1
ATOM 4175 O O . GLU A 1 549 ? -5.323 -5.426 29.245 1.00 82.38 549 GLU A O 1
ATOM 4180 N N . VAL A 1 550 ? -3.383 -6.562 29.308 1.00 81.31 550 VAL A N 1
ATOM 4181 C CA . VAL A 1 550 ? -2.741 -5.778 28.245 1.00 81.31 550 VAL A CA 1
ATOM 4182 C C . VAL A 1 550 ? -3.186 -6.301 26.886 1.00 81.31 550 VAL A C 1
ATOM 4184 O O . VAL A 1 550 ? -3.001 -7.472 26.571 1.00 81.31 550 VAL A O 1
ATOM 4187 N N . PHE A 1 551 ? -3.769 -5.416 26.080 1.00 67.56 551 PHE A N 1
ATOM 4188 C CA . PHE A 1 551 ? -4.235 -5.725 24.728 1.00 67.56 551 PHE A CA 1
ATOM 4189 C C . PHE A 1 551 ? -3.288 -5.196 23.652 1.00 67.56 551 PHE A C 1
ATOM 4191 O O . PHE A 1 551 ? -3.213 -5.779 22.576 1.00 67.56 551 PHE A O 1
ATOM 4198 N N . LYS A 1 552 ? -2.602 -4.076 23.919 1.00 74.31 552 LYS A N 1
ATOM 4199 C CA . LYS A 1 552 ? -1.658 -3.443 22.992 1.00 74.31 552 LYS A CA 1
ATOM 4200 C C . LYS A 1 552 ? -0.491 -2.809 23.747 1.00 74.31 552 LYS A C 1
ATOM 4202 O O . LYS A 1 552 ? -0.692 -2.192 24.799 1.00 74.31 552 LYS A O 1
ATOM 4207 N N . LYS A 1 553 ? 0.695 -2.927 23.155 1.00 81.00 553 LYS A N 1
ATOM 4208 C CA . LYS A 1 553 ? 1.907 -2.179 23.490 1.00 81.00 553 LYS A CA 1
ATOM 4209 C C . LYS A 1 553 ? 2.379 -1.408 22.259 1.00 81.00 553 LYS A C 1
ATOM 4211 O O . LYS A 1 553 ? 2.029 -1.785 21.143 1.00 81.00 553 LYS A O 1
ATOM 4216 N N . GLU A 1 554 ? 3.131 -0.342 22.472 1.00 69.88 554 GLU A N 1
ATOM 4217 C CA . GLU A 1 554 ? 3.714 0.478 21.407 1.00 69.88 554 GLU A CA 1
ATOM 4218 C C . GLU A 1 554 ? 5.075 1.034 21.836 1.00 69.88 554 GLU A C 1
ATOM 4220 O O . GLU A 1 554 ? 5.355 1.135 23.037 1.00 69.88 554 GLU A O 1
ATOM 4225 N N . ASP A 1 555 ? 5.892 1.427 20.861 1.00 77.69 555 ASP A N 1
ATOM 4226 C CA . ASP A 1 555 ? 7.129 2.154 21.130 1.00 77.69 555 ASP A CA 1
ATOM 4227 C C . ASP A 1 555 ? 6.824 3.646 21.219 1.00 77.69 555 ASP A C 1
ATOM 4229 O O . ASP A 1 555 ? 6.170 4.231 20.355 1.00 77.69 555 ASP A O 1
ATOM 4233 N N . VAL A 1 556 ? 7.298 4.287 22.284 1.00 68.81 556 VAL A N 1
ATOM 4234 C CA . VAL A 1 556 ? 6.997 5.692 22.553 1.00 68.81 556 VAL A CA 1
ATOM 4235 C C . VAL A 1 556 ? 8.255 6.529 22.408 1.00 68.81 556 VAL A C 1
ATOM 4237 O O . VAL A 1 556 ? 9.210 6.381 23.171 1.00 68.81 556 VAL A O 1
ATOM 4240 N N . TYR A 1 557 ? 8.227 7.458 21.456 1.00 74.00 557 TYR A N 1
ATOM 4241 C CA . TYR A 1 557 ? 9.269 8.463 21.285 1.00 74.00 557 TYR A CA 1
ATOM 4242 C C . TYR A 1 557 ? 9.112 9.557 22.336 1.00 74.00 557 TYR A C 1
ATOM 4244 O O . TYR A 1 557 ? 8.037 10.150 22.492 1.00 74.00 557 TYR A O 1
ATOM 4252 N N . ILE A 1 558 ? 10.199 9.858 23.035 1.00 73.00 558 ILE A N 1
ATOM 4253 C CA . ILE A 1 558 ? 10.252 10.931 24.019 1.00 73.00 558 ILE A CA 1
ATOM 4254 C C . ILE A 1 558 ? 11.343 11.928 23.663 1.00 73.00 558 ILE A C 1
ATOM 4256 O O . ILE A 1 558 ? 12.417 11.558 23.199 1.00 73.00 558 ILE A O 1
ATOM 4260 N N . LYS A 1 559 ? 11.073 13.209 23.899 1.00 75.25 559 LYS A N 1
ATOM 4261 C CA . LYS A 1 559 ? 12.075 14.269 23.831 1.00 75.25 559 LYS A CA 1
ATOM 4262 C C . LYS A 1 559 ? 12.510 14.632 25.235 1.00 75.25 559 LYS A C 1
ATOM 4264 O O . LYS A 1 559 ? 11.705 15.131 26.019 1.00 75.25 559 LYS A O 1
ATOM 4269 N N . MET A 1 560 ? 13.774 14.398 25.542 1.00 80.25 560 MET A N 1
ATOM 4270 C CA . MET A 1 560 ? 14.386 14.761 26.811 1.00 80.25 560 MET A CA 1
ATOM 4271 C C . MET A 1 560 ? 14.593 16.278 26.888 1.00 80.25 560 MET A C 1
ATOM 4273 O O . MET A 1 560 ? 14.690 16.977 25.876 1.00 80.25 560 MET A O 1
ATOM 4277 N N . LYS A 1 561 ? 14.700 16.814 28.107 1.00 77.62 561 LYS A N 1
ATOM 4278 C CA . LYS A 1 561 ? 14.961 18.248 28.344 1.00 77.62 561 LYS A CA 1
ATOM 4279 C C . LYS A 1 561 ? 16.221 18.794 27.674 1.00 77.62 561 LYS A C 1
ATOM 4281 O O . LYS A 1 561 ? 16.275 19.985 27.380 1.00 77.62 561 LYS A O 1
ATOM 4286 N N . ASP A 1 562 ? 17.235 17.959 27.483 1.00 74.50 562 ASP A N 1
ATOM 4287 C CA . ASP A 1 562 ? 18.471 18.336 26.791 1.00 74.50 562 ASP A CA 1
ATOM 4288 C C . ASP A 1 562 ? 18.317 18.370 25.258 1.00 74.50 562 ASP A C 1
ATOM 4290 O O . ASP A 1 562 ? 19.256 18.724 24.548 1.00 74.50 562 ASP A O 1
ATOM 4294 N N . GLY A 1 563 ? 17.119 18.059 24.755 1.00 64.38 563 GLY A N 1
ATOM 4295 C CA . GLY A 1 563 ? 16.771 18.047 23.342 1.00 64.38 563 GLY A CA 1
ATOM 4296 C C . GLY A 1 563 ? 17.012 16.708 22.652 1.00 64.38 563 GLY A C 1
ATOM 4297 O O . GLY A 1 563 ? 16.623 16.584 21.491 1.00 64.38 563 GLY A O 1
ATOM 4298 N N . SER A 1 564 ? 17.608 15.722 23.333 1.00 60.62 564 SER A N 1
ATOM 4299 C CA . SER A 1 564 ? 17.766 14.374 22.788 1.00 60.62 564 SER A CA 1
ATOM 4300 C C . SER A 1 564 ? 16.416 13.671 22.630 1.00 60.62 564 SER A C 1
ATOM 4302 O O . SER A 1 564 ? 15.442 13.983 23.321 1.00 60.62 564 SER A O 1
ATOM 4304 N N . VAL A 1 565 ? 16.347 12.750 21.670 1.00 64.31 565 VAL A N 1
ATOM 4305 C CA . VAL A 1 565 ? 15.168 11.919 21.421 1.00 64.31 565 VAL A CA 1
ATOM 4306 C C . VAL A 1 565 ? 15.519 10.483 21.774 1.00 64.31 565 VAL A C 1
ATOM 4308 O O . VAL A 1 565 ? 16.513 9.955 21.281 1.00 64.31 565 VAL A O 1
ATOM 4311 N N . GLU A 1 566 ? 14.701 9.867 22.620 1.00 74.25 566 GLU A N 1
ATOM 4312 C CA . GLU A 1 566 ? 14.836 8.475 23.044 1.00 74.25 566 GLU A CA 1
ATOM 4313 C C . GLU A 1 566 ? 13.582 7.683 22.651 1.00 74.25 566 GLU A C 1
ATOM 4315 O O . GLU A 1 566 ? 12.485 8.242 22.561 1.00 74.25 566 GLU A O 1
ATOM 4320 N N . VAL A 1 567 ? 13.739 6.379 22.420 1.00 75.69 567 VAL A N 1
ATOM 4321 C CA . VAL A 1 567 ? 12.633 5.450 22.153 1.00 75.69 567 VAL A CA 1
ATOM 4322 C C . VAL A 1 567 ? 12.464 4.547 23.362 1.00 75.69 567 VAL A C 1
ATOM 4324 O O . VAL A 1 567 ? 13.421 3.919 23.814 1.00 75.69 567 VAL A O 1
ATOM 4327 N N . VAL A 1 568 ? 11.246 4.488 23.897 1.00 75.50 568 VAL A N 1
ATOM 4328 C CA . VAL A 1 568 ? 10.893 3.583 24.989 1.00 75.50 568 VAL A CA 1
ATOM 4329 C C . VAL A 1 568 ? 9.998 2.493 24.432 1.00 75.50 568 VAL A C 1
ATOM 4331 O O . VAL A 1 568 ? 8.825 2.730 24.159 1.00 75.50 568 VAL A O 1
ATOM 4334 N N . GLU A 1 569 ? 10.570 1.307 24.266 1.00 80.69 569 GLU A N 1
ATOM 4335 C CA . GLU A 1 569 ? 9.897 0.159 23.655 1.00 80.69 569 GLU A CA 1
ATOM 4336 C C . GLU A 1 569 ? 8.809 -0.428 24.567 1.00 80.69 569 GLU A C 1
ATOM 4338 O O . GLU A 1 569 ? 8.846 -0.233 25.790 1.00 80.69 569 GLU A O 1
ATOM 4343 N N . ASP A 1 570 ? 7.874 -1.195 24.009 1.00 83.88 570 ASP A N 1
ATOM 4344 C CA . ASP A 1 570 ? 6.922 -2.034 24.760 1.00 83.88 570 ASP A CA 1
ATOM 4345 C C . ASP A 1 570 ? 6.125 -1.298 25.863 1.00 83.88 570 ASP A C 1
ATOM 4347 O O . ASP A 1 570 ? 5.895 -1.820 26.964 1.00 83.88 570 ASP A O 1
ATOM 4351 N N . VAL A 1 571 ? 5.699 -0.059 25.614 1.00 83.75 571 VAL A N 1
ATOM 4352 C CA . VAL A 1 571 ? 4.873 0.704 26.559 1.00 83.75 571 VAL A CA 1
ATOM 4353 C C . VAL A 1 571 ? 3.409 0.272 26.416 1.00 83.75 571 VAL A C 1
ATOM 4355 O O . VAL A 1 571 ? 2.853 0.374 25.322 1.00 83.75 571 VAL A O 1
ATOM 4358 N N . PRO A 1 572 ? 2.725 -0.179 27.489 1.00 83.75 572 PRO A N 1
ATOM 4359 C CA . PRO A 1 572 ? 1.312 -0.536 27.409 1.00 83.75 572 PRO A CA 1
ATOM 4360 C C . PRO A 1 572 ? 0.460 0.665 26.988 1.00 83.75 572 PRO A C 1
ATOM 4362 O O . PRO A 1 572 ? 0.423 1.691 27.672 1.00 83.75 572 PRO A O 1
ATOM 4365 N N . SER A 1 573 ? -0.258 0.524 25.875 1.00 78.00 573 SER A N 1
ATOM 4366 C CA . SER A 1 573 ? -1.047 1.608 25.281 1.00 78.00 573 SER A CA 1
ATOM 4367 C C . SER A 1 573 ? -2.541 1.332 25.231 1.00 78.00 573 SER A C 1
ATOM 4369 O O . SER A 1 573 ? -3.343 2.270 25.258 1.00 78.00 573 SER A O 1
ATOM 4371 N N . LYS A 1 574 ? -2.930 0.052 25.244 1.00 74.94 574 LYS A N 1
ATOM 4372 C CA . LYS A 1 574 ? -4.318 -0.380 25.416 1.00 74.94 574 LYS A CA 1
ATOM 4373 C C . LYS A 1 574 ? -4.373 -1.546 26.387 1.00 74.94 574 LYS A C 1
ATOM 4375 O O . LYS A 1 574 ? -3.796 -2.600 26.139 1.00 74.94 574 LYS A O 1
ATOM 4380 N N . PHE A 1 575 ? -5.093 -1.367 27.482 1.00 76.06 575 PHE A N 1
ATOM 4381 C CA . PHE A 1 575 ? -5.247 -2.389 28.507 1.00 76.06 575 PHE A CA 1
ATOM 4382 C C . PHE A 1 575 ? -6.526 -2.156 29.307 1.00 76.06 575 PHE A C 1
ATOM 4384 O O . PHE A 1 575 ? -6.998 -1.021 29.435 1.00 76.06 575 PHE A O 1
ATOM 4391 N N . ARG A 1 576 ? -7.082 -3.236 29.855 1.00 79.81 576 ARG A N 1
ATOM 4392 C CA . ARG A 1 576 ? -8.155 -3.173 30.848 1.00 79.81 576 ARG A CA 1
ATOM 4393 C C . ARG A 1 576 ? -7.534 -3.154 32.234 1.00 79.81 576 ARG A C 1
ATOM 4395 O O . ARG A 1 576 ? -6.658 -3.957 32.537 1.00 79.81 576 ARG A O 1
ATOM 4402 N N . ILE A 1 577 ? -8.021 -2.249 33.071 1.00 86.56 577 ILE A N 1
ATOM 4403 C CA . ILE A 1 577 ? -7.706 -2.180 34.494 1.00 86.56 577 ILE A CA 1
ATOM 4404 C C . ILE A 1 577 ? -8.815 -2.899 35.240 1.00 86.56 577 ILE A C 1
ATOM 4406 O O . ILE A 1 577 ? -9.990 -2.565 35.071 1.00 86.56 577 ILE A O 1
ATOM 4410 N N . ILE A 1 578 ? -8.433 -3.842 36.089 1.00 89.31 578 ILE A N 1
ATOM 4411 C CA . ILE A 1 578 ? -9.321 -4.526 37.020 1.00 89.31 578 ILE A CA 1
ATOM 4412 C C . ILE A 1 578 ? -8.852 -4.127 38.412 1.00 89.31 578 ILE A C 1
ATOM 4414 O O . ILE A 1 578 ? -7.754 -4.495 38.818 1.00 89.31 578 ILE A O 1
ATOM 4418 N N . SER A 1 579 ? -9.653 -3.347 39.138 1.00 92.00 579 SER A N 1
ATOM 4419 C CA . SER A 1 579 ? -9.331 -2.999 40.526 1.00 92.00 579 SER A CA 1
ATOM 4420 C C . SER A 1 579 ? -10.275 -3.675 41.506 1.00 92.00 579 SER A C 1
ATOM 4422 O O . SER A 1 579 ? -11.490 -3.594 41.315 1.00 92.00 579 SER A O 1
ATOM 4424 N N . LYS A 1 580 ? -9.733 -4.282 42.561 1.00 92.81 580 LYS A N 1
ATOM 4425 C CA . LYS A 1 580 ? -10.465 -5.063 43.566 1.00 92.81 580 LYS A CA 1
ATOM 4426 C C . LYS A 1 580 ? -10.232 -4.515 44.966 1.00 92.81 580 LYS A C 1
ATOM 4428 O O . LYS A 1 580 ? -9.213 -3.869 45.232 1.00 92.81 580 LYS A O 1
ATOM 4433 N N . LYS A 1 581 ? -11.184 -4.779 45.862 1.00 89.94 581 LYS A N 1
ATOM 4434 C CA . LYS A 1 581 ? -10.976 -4.559 47.295 1.00 89.94 581 LYS A CA 1
ATOM 4435 C C . LYS A 1 581 ? -10.018 -5.626 47.841 1.00 89.94 581 LYS A C 1
ATOM 4437 O O . LYS A 1 581 ? -10.179 -6.782 47.451 1.00 89.94 581 LYS A O 1
ATOM 4442 N N . PRO A 1 582 ? -9.076 -5.269 48.731 1.00 85.69 582 PRO A N 1
ATOM 4443 C CA . PRO A 1 582 ? -8.238 -6.249 49.413 1.00 85.69 582 PRO A CA 1
ATOM 4444 C C . PRO A 1 582 ? -9.073 -7.320 50.116 1.00 85.69 582 PRO A C 1
ATOM 4446 O O . PRO A 1 582 ? -10.089 -6.982 50.734 1.00 85.69 582 PRO A O 1
ATOM 4449 N N . GLN A 1 583 ? -8.651 -8.582 50.004 1.00 70.62 583 GLN A N 1
ATOM 4450 C CA . GLN A 1 583 ? -9.293 -9.716 50.685 1.00 70.62 583 GLN A CA 1
ATOM 4451 C C . GLN A 1 583 ? -8.984 -9.784 52.181 1.00 70.62 583 GLN A C 1
ATOM 4453 O O . GLN A 1 583 ? -7.840 -9.462 52.580 1.00 70.62 583 GLN A O 1
#

Nearest PDB structures (foldseek):
  4v4d-assembly1_B  TM=8.330E-01  e=5.548E-02  Pelobacter acidigallici
  3is0-assembly1_X  TM=8.102E-01  e=1.127E-01  Staphylococcus saprophyticus subsp. saprophyticus ATCC 15305 = NCTC 7292
  3is1-assembly1_X  TM=7.135E-01  e=5.274E-02  Staphylococcus saprophyticus subsp. saprophyticus ATCC 15305 = NCTC 7292
  3irz-assembly1_A  TM=7.718E-01  e=2.532E-01  Staphylococcus saprophyticus subsp. saprophyticus ATCC 15305 = NCTC 7292
  1r6v-assembly1_A  TM=7.672E-01  e=1.345E+00  Fervidobacterium pennivorans

Radius of gyration: 37.82 Å; Cα contacts (8 Å, |Δi|>4): 873; chains: 1; bounding box: 74×51×143 Å

Mean predicted aligned error: 19.8 Å